Protein AF-0000000085015177 (afdb_homodimer)

Structure (mmCIF, N/CA/C/O backbone):
data_AF-0000000085015177-model_v1
#
loop_
_entity.id
_entity.type
_entity.pdbx_description
1 polymer 'Lactose phosphotransferase system repressor'
#
loop_
_atom_site.group_PDB
_atom_site.id
_atom_site.type_symbol
_atom_site.label_atom_id
_atom_site.label_alt_id
_atom_site.label_comp_id
_atom_site.label_asym_id
_atom_site.label_entity_id
_atom_site.label_seq_id
_atom_site.pdbx_PDB_ins_code
_atom_site.Cartn_x
_atom_site.Cartn_y
_atom_site.Cartn_z
_atom_site.occupancy
_atom_site.B_iso_or_equiv
_atom_site.auth_seq_id
_atom_site.auth_comp_id
_atom_site.auth_asym_id
_atom_site.auth_atom_id
_atom_site.pdbx_PDB_model_num
ATOM 1 N N . MET A 1 1 ? 39.656 -29.484 -19.938 1 71.56 1 MET A N 1
ATOM 2 C CA . MET A 1 1 ? 38.188 -29.594 -20 1 71.56 1 MET A CA 1
ATOM 3 C C . MET A 1 1 ? 37.719 -29.609 -21.438 1 71.56 1 MET A C 1
ATOM 5 O O . MET A 1 1 ? 38.25 -28.922 -22.297 1 71.56 1 MET A O 1
ATOM 9 N N . GLY A 1 2 ? 36.938 -30.625 -21.766 1 82.25 2 GLY A N 1
ATOM 10 C CA . GLY A 1 2 ? 36.406 -30.688 -23.125 1 82.25 2 GLY A CA 1
ATOM 11 C C . GLY A 1 2 ? 35.469 -29.547 -23.469 1 82.25 2 GLY A C 1
ATOM 12 O O . GLY A 1 2 ? 34.969 -28.875 -22.578 1 82.25 2 GLY A O 1
ATOM 13 N N . LYS A 1 3 ? 35.438 -29.281 -24.828 1 86.81 3 LYS A N 1
ATOM 14 C CA . LYS A 1 3 ? 34.625 -28.156 -25.312 1 86.81 3 LYS A CA 1
ATOM 15 C C . LYS A 1 3 ? 33.219 -28.234 -24.766 1 86.81 3 LYS A C 1
ATOM 17 O O . LYS A 1 3 ? 32.688 -27.234 -24.25 1 86.81 3 LYS A O 1
ATOM 22 N N . ASN A 1 4 ? 32.594 -29.344 -24.812 1 87.19 4 ASN A N 1
ATOM 23 C CA . ASN A 1 4 ? 31.219 -29.5 -24.375 1 87.19 4 ASN A CA 1
ATOM 24 C C . ASN A 1 4 ? 31.078 -29.266 -22.875 1 87.19 4 ASN A C 1
ATOM 26 O O . ASN A 1 4 ? 30.141 -28.594 -22.438 1 87.19 4 ASN A O 1
ATOM 30 N N . GLN A 1 5 ? 31.922 -29.734 -22.156 1 86.12 5 GLN A N 1
ATOM 31 C CA . GLN A 1 5 ? 31.906 -29.531 -20.719 1 86.12 5 GLN A CA 1
ATOM 32 C C . GLN A 1 5 ? 32.125 -28.062 -20.359 1 86.12 5 GLN A C 1
ATOM 34 O O . GLN A 1 5 ? 31.484 -27.531 -19.469 1 86.12 5 GLN A O 1
ATOM 39 N N . ARG A 1 6 ? 33.125 -27.469 -21.078 1 87.31 6 ARG A N 1
ATOM 40 C CA . ARG A 1 6 ? 33.438 -26.062 -20.844 1 87.31 6 ARG A CA 1
ATOM 41 C C . ARG A 1 6 ? 32.219 -25.188 -21.172 1 87.31 6 ARG A C 1
ATOM 43 O O . ARG A 1 6 ? 31.875 -24.297 -20.406 1 87.31 6 ARG A O 1
ATOM 50 N N . GLN A 1 7 ? 31.516 -25.484 -22.25 1 90.88 7 GLN A N 1
ATOM 51 C CA . GLN A 1 7 ? 30.344 -24.703 -22.656 1 90.88 7 GLN A CA 1
ATOM 52 C C . GLN A 1 7 ? 29.203 -24.891 -21.656 1 90.88 7 GLN A C 1
ATOM 54 O O . GLN A 1 7 ? 28.5 -23.922 -21.312 1 90.88 7 GLN A O 1
ATOM 59 N N . ASP A 1 8 ? 29.109 -26.031 -21.125 1 85.94 8 ASP A N 1
ATOM 60 C CA . ASP A 1 8 ? 28.125 -26.281 -20.078 1 85.94 8 ASP A CA 1
ATOM 61 C C . ASP A 1 8 ? 28.422 -25.469 -18.828 1 85.94 8 ASP A C 1
ATOM 63 O O . ASP A 1 8 ? 27.516 -24.922 -18.203 1 85.94 8 ASP A O 1
ATOM 67 N N . GLU A 1 9 ? 29.641 -25.375 -18.5 1 85.94 9 GLU A N 1
ATOM 68 C CA . GLU A 1 9 ? 30.062 -24.609 -17.328 1 85.94 9 GLU A CA 1
ATOM 69 C C . GLU A 1 9 ? 29.859 -23.125 -17.531 1 85.94 9 GLU A C 1
ATOM 71 O O . GLU A 1 9 ? 29.469 -22.406 -16.594 1 85.94 9 GLU A O 1
ATOM 76 N N . ILE A 1 10 ? 30.109 -22.672 -18.719 1 88.25 10 ILE A N 1
ATOM 77 C CA . ILE A 1 10 ? 29.891 -21.266 -19.047 1 88.25 10 ILE A CA 1
ATOM 78 C C . ILE A 1 10 ? 28.406 -20.938 -18.891 1 88.25 10 ILE A C 1
ATOM 80 O O . ILE A 1 10 ? 28.031 -19.938 -18.281 1 88.25 10 ILE A O 1
ATOM 84 N N . ILE A 1 11 ? 27.578 -21.875 -19.438 1 84.56 11 ILE A N 1
ATOM 85 C CA . ILE A 1 11 ? 26.141 -21.672 -19.344 1 84.56 11 ILE A CA 1
ATOM 86 C C . ILE A 1 11 ? 25.703 -21.656 -17.891 1 84.56 11 ILE A C 1
ATOM 88 O O . ILE A 1 11 ? 24.938 -20.781 -17.469 1 84.56 11 ILE A O 1
ATOM 92 N N . ARG A 1 12 ? 26.266 -22.453 -17.125 1 80.12 12 ARG A N 1
ATOM 93 C CA . ARG A 1 12 ? 25.938 -22.5 -15.695 1 80.12 12 ARG A CA 1
ATOM 94 C C . ARG A 1 12 ? 26.375 -21.219 -14.992 1 80.12 12 ARG A C 1
ATOM 96 O O . ARG A 1 12 ? 25.641 -20.672 -14.18 1 80.12 12 ARG A O 1
ATOM 103 N N . LEU A 1 13 ? 27.562 -20.812 -15.375 1 80.12 13 LEU A N 1
ATOM 104 C CA . LEU A 1 13 ? 28.109 -19.609 -14.766 1 80.12 13 LEU A CA 1
ATOM 105 C C . LEU A 1 13 ? 27.297 -18.375 -15.164 1 80.12 13 LEU A C 1
ATOM 107 O O . LEU A 1 13 ? 26.953 -17.547 -14.305 1 80.12 13 LEU A O 1
ATOM 111 N N . VAL A 1 14 ? 26.953 -18.281 -16.422 1 80.81 14 VAL A N 1
ATOM 112 C CA . VAL A 1 14 ? 26.188 -17.141 -16.906 1 80.81 14 VAL A CA 1
ATOM 113 C C . VAL A 1 14 ? 24.766 -17.188 -16.312 1 80.81 14 VAL A C 1
ATOM 115 O O . VAL A 1 14 ? 24.219 -16.156 -15.922 1 80.81 14 VAL A O 1
ATOM 118 N N . ASP A 1 15 ? 24.25 -18.375 -16.203 1 74.81 15 ASP A N 1
ATOM 119 C CA . ASP A 1 15 ? 22.906 -18.547 -15.664 1 74.81 15 ASP A CA 1
ATOM 120 C C . ASP A 1 15 ? 22.875 -18.234 -14.172 1 74.81 15 ASP A C 1
ATOM 122 O O . ASP A 1 15 ? 21.891 -17.672 -13.664 1 74.81 15 ASP A O 1
ATOM 126 N N . ARG A 1 16 ? 23.922 -18.422 -13.492 1 71.06 16 ARG A N 1
ATOM 127 C CA . ARG A 1 16 ? 24.031 -18.188 -12.055 1 71.06 16 ARG A CA 1
ATOM 128 C C . ARG A 1 16 ? 24.25 -16.719 -11.75 1 71.06 16 ARG A C 1
ATOM 130 O O . ARG A 1 16 ? 23.688 -16.188 -10.789 1 71.06 16 ARG A O 1
ATOM 137 N N . THR A 1 17 ? 25.031 -16.078 -12.625 1 72.06 17 THR A N 1
ATOM 138 C CA . THR A 1 17 ? 25.453 -14.719 -12.305 1 72.06 17 THR A CA 1
ATOM 139 C C . THR A 1 17 ? 24.656 -13.703 -13.117 1 72.06 17 THR A C 1
ATOM 141 O O . THR A 1 17 ? 24.672 -12.516 -12.805 1 72.06 17 THR A O 1
ATOM 144 N N . GLY A 1 18 ? 23.812 -14.172 -14.023 1 73.69 18 GLY A N 1
ATOM 145 C CA . GLY A 1 18 ? 23.062 -13.297 -14.922 1 73.69 18 GLY A CA 1
ATOM 146 C C . GLY A 1 18 ? 23.906 -12.742 -16.047 1 73.69 18 GLY A C 1
ATOM 147 O O . GLY A 1 18 ? 23.516 -12.82 -17.219 1 73.69 18 GLY A O 1
ATOM 148 N N . THR A 1 19 ? 24.969 -12.078 -15.656 1 79.44 19 THR A N 1
ATOM 149 C CA . THR A 1 19 ? 25.953 -11.562 -16.594 1 79.44 19 THR A CA 1
ATOM 150 C C . THR A 1 19 ? 27.375 -11.922 -16.141 1 79.44 19 THR A C 1
ATOM 152 O O . THR A 1 19 ? 27.656 -11.93 -14.945 1 79.44 19 THR A O 1
ATOM 155 N N . VAL A 1 20 ? 28.188 -12.367 -17.172 1 85.19 20 VAL A N 1
ATOM 156 C CA . VAL A 1 20 ? 29.578 -12.688 -16.859 1 85.19 20 VAL A CA 1
ATOM 157 C C . VAL A 1 20 ? 30.516 -12.031 -17.875 1 85.19 20 VAL A C 1
ATOM 159 O O . VAL A 1 20 ? 30.141 -11.859 -19.031 1 85.19 20 VAL A O 1
ATOM 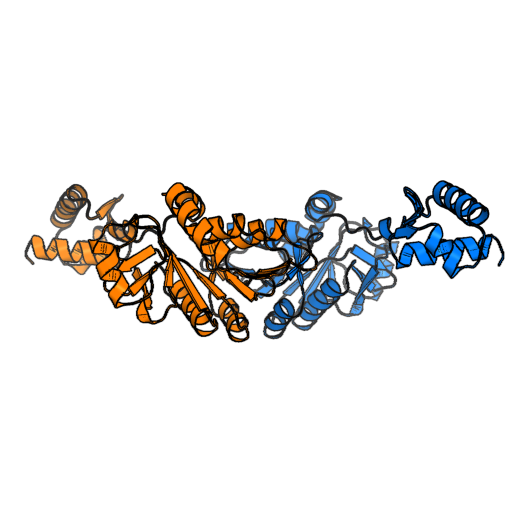162 N N . THR A 1 21 ? 31.641 -11.547 -17.391 1 87.19 21 THR A N 1
ATOM 163 C CA . THR A 1 21 ? 32.656 -11.008 -18.312 1 87.19 21 THR A CA 1
ATOM 164 C C . THR A 1 21 ? 33.562 -12.117 -18.828 1 87.19 21 THR A C 1
ATOM 166 O O . THR A 1 21 ? 33.688 -13.164 -18.188 1 87.19 21 THR A O 1
ATOM 169 N N . VAL A 1 22 ? 34.156 -11.852 -20 1 92.44 22 VAL A N 1
ATOM 170 C CA . VAL A 1 22 ? 35.125 -12.773 -20.578 1 92.44 22 VAL A CA 1
ATOM 171 C C . VAL A 1 22 ? 36.281 -12.992 -19.594 1 92.44 22 VAL A C 1
ATOM 173 O O . VAL A 1 22 ? 36.719 -14.125 -19.391 1 92.44 22 VAL A O 1
ATOM 176 N N . ALA A 1 23 ? 36.594 -11.898 -18.875 1 89.69 23 ALA A N 1
ATOM 177 C CA . ALA A 1 23 ? 37.688 -11.984 -17.922 1 89.69 23 ALA A CA 1
ATOM 178 C C . ALA A 1 23 ? 37.344 -12.938 -16.766 1 89.69 23 ALA A C 1
ATOM 180 O O . ALA A 1 23 ? 38.188 -13.742 -16.344 1 89.69 23 ALA A O 1
ATOM 181 N N . GLU A 1 24 ? 36.188 -12.945 -16.297 1 88.69 24 GLU A N 1
ATOM 182 C CA . GLU A 1 24 ? 35.688 -13.805 -15.219 1 88.69 24 GLU A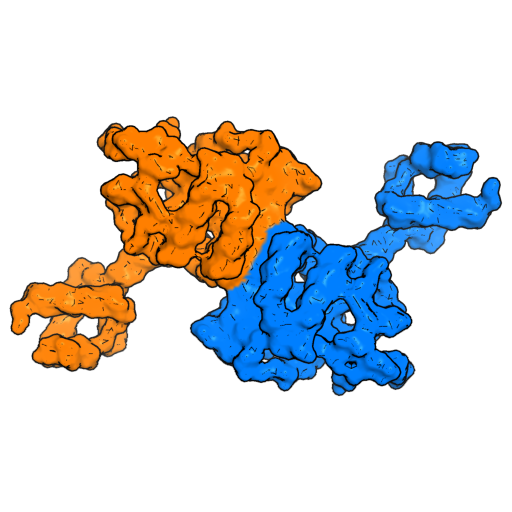 CA 1
ATOM 183 C C . GLU A 1 24 ? 35.688 -15.266 -15.641 1 88.69 24 GLU A C 1
ATOM 185 O O . GLU A 1 24 ? 36.031 -16.156 -14.852 1 88.69 24 GLU A O 1
ATOM 190 N N . ILE A 1 25 ? 35.219 -15.547 -16.797 1 92.44 25 ILE A N 1
ATOM 191 C CA . ILE A 1 25 ? 35.188 -16.906 -17.312 1 92.44 25 ILE A CA 1
ATOM 192 C C . ILE A 1 25 ? 36.594 -17.469 -17.438 1 92.44 25 ILE A C 1
ATOM 194 O O . ILE A 1 25 ? 36.875 -18.594 -17.031 1 92.44 25 ILE A O 1
ATOM 198 N N . VAL A 1 26 ? 37.562 -16.625 -17.922 1 92.38 26 VAL A N 1
ATOM 199 C CA . VAL A 1 26 ? 38.938 -17 -18.094 1 92.38 26 VAL A CA 1
ATOM 200 C C . VAL A 1 26 ? 39.562 -17.359 -16.75 1 92.38 26 VAL A C 1
ATOM 202 O O . VAL A 1 26 ? 40.25 -18.375 -16.625 1 92.38 26 VAL A O 1
ATOM 205 N N . GLU A 1 27 ? 39.25 -16.531 -15.797 1 88.88 27 GLU A N 1
ATOM 206 C CA . GLU A 1 27 ? 39.812 -16.75 -14.469 1 88.88 27 GLU A CA 1
ATOM 207 C C . GLU A 1 27 ? 39.219 -18 -13.82 1 88.88 27 GLU A C 1
ATOM 209 O O . GLU A 1 27 ? 39.938 -18.781 -13.211 1 88.88 27 GLU A O 1
ATOM 214 N N . SER A 1 28 ? 37.938 -18.25 -13.961 1 84.88 28 SER A N 1
ATOM 215 C CA . SER A 1 28 ? 37.25 -19.328 -13.281 1 84.88 28 SER A CA 1
ATOM 216 C C . SER A 1 28 ? 37.531 -20.672 -13.922 1 84.88 28 SER A C 1
ATOM 218 O O . SER A 1 28 ? 37.625 -21.688 -13.227 1 84.88 28 SER A O 1
ATOM 220 N N . MET A 1 29 ? 37.75 -20.672 -15.234 1 85.62 29 MET A N 1
ATOM 221 C CA . MET A 1 29 ? 37.844 -21.953 -15.953 1 85.62 29 MET A CA 1
ATOM 222 C C . MET A 1 29 ? 39.25 -22.188 -16.453 1 85.62 29 MET A C 1
ATOM 224 O O . MET A 1 29 ? 39.531 -23.25 -17.016 1 85.62 29 MET A O 1
ATOM 228 N N . LYS A 1 30 ? 40.062 -21.109 -16.266 1 87.56 30 LYS A N 1
ATOM 229 C CA . LYS A 1 30 ? 41.469 -21.188 -16.641 1 87.56 30 LYS A CA 1
ATOM 230 C C . LYS A 1 30 ? 41.625 -21.578 -18.109 1 87.56 30 LYS A C 1
ATOM 232 O O . LYS A 1 30 ? 42.406 -22.469 -18.438 1 87.56 30 LYS A O 1
ATOM 237 N N . VAL A 1 31 ? 40.906 -20.922 -18.953 1 88.88 31 VAL A N 1
ATOM 238 C CA . VAL A 1 31 ? 41 -21.062 -20.391 1 88.88 31 VAL A CA 1
ATOM 239 C C . VAL A 1 31 ? 41.312 -19.719 -21.031 1 88.88 31 VAL A C 1
ATOM 241 O O . VAL A 1 31 ? 41.156 -18.672 -20.406 1 88.88 31 VAL A O 1
ATOM 244 N N . SER A 1 32 ? 41.844 -19.734 -22.281 1 89.75 32 SER A N 1
ATOM 245 C CA . SER A 1 32 ? 42.281 -18.516 -22.938 1 89.75 32 SER A CA 1
ATOM 246 C C . SER A 1 32 ? 41.094 -17.641 -23.328 1 89.75 32 SER A C 1
ATOM 248 O O . SER A 1 32 ? 39.969 -18.141 -23.5 1 89.75 32 SER A O 1
ATOM 250 N N . ASP A 1 33 ? 41.344 -16.375 -23.469 1 91.06 33 ASP A N 1
ATOM 251 C CA . ASP A 1 33 ? 40.375 -15.398 -23.938 1 91.06 33 ASP A CA 1
ATOM 252 C C . ASP A 1 33 ? 39.781 -15.828 -25.281 1 91.06 33 ASP A C 1
ATOM 254 O O . ASP A 1 33 ? 38.562 -15.812 -25.469 1 91.06 33 ASP A O 1
ATOM 258 N N . MET A 1 34 ? 40.625 -16.281 -26.141 1 90.62 34 MET A N 1
ATOM 259 C CA . MET A 1 34 ? 40.219 -16.688 -27.484 1 90.62 34 MET A CA 1
ATOM 260 C C . MET A 1 34 ? 39.25 -17.859 -27.422 1 90.62 34 MET A C 1
ATOM 262 O O . MET A 1 34 ? 38.25 -17.875 -28.141 1 90.62 34 MET A O 1
ATOM 266 N N . THR A 1 35 ? 39.5 -18.797 -26.609 1 89.44 35 THR A N 1
ATOM 267 C CA . THR A 1 35 ? 38.656 -19.969 -26.438 1 89.44 35 THR A CA 1
ATOM 268 C C . THR A 1 35 ? 37.312 -19.578 -25.891 1 89.44 35 THR A C 1
ATOM 270 O O . THR A 1 35 ? 36.281 -20.031 -26.391 1 89.44 35 THR A O 1
ATOM 273 N N . VAL A 1 36 ? 37.312 -18.641 -24.844 1 92.88 36 VAL A N 1
ATOM 274 C CA . VAL A 1 36 ? 36.062 -18.188 -24.234 1 92.88 36 VAL A CA 1
ATOM 275 C C . VAL A 1 36 ? 35.219 -17.453 -25.281 1 92.88 36 VAL A C 1
ATOM 277 O O . VAL A 1 36 ? 34.031 -17.688 -25.391 1 92.88 36 VAL A O 1
ATOM 280 N N . ARG A 1 37 ? 35.844 -16.641 -26.047 1 90.44 37 ARG A N 1
ATOM 281 C CA . ARG A 1 37 ? 35.125 -15.859 -27.047 1 90.44 37 ARG A CA 1
ATOM 282 C C . ARG A 1 37 ? 34.531 -16.766 -28.125 1 90.44 37 ARG A C 1
ATOM 284 O O . ARG A 1 37 ? 33.406 -16.531 -28.562 1 90.44 37 ARG A O 1
ATOM 291 N N . ARG A 1 38 ? 35.188 -17.766 -28.531 1 90.06 38 ARG A N 1
ATOM 292 C CA . ARG A 1 38 ? 34.688 -18.719 -29.516 1 90.06 38 ARG A CA 1
ATOM 293 C C . ARG A 1 38 ? 33.5 -19.484 -28.953 1 90.06 38 ARG A C 1
ATOM 295 O O . ARG A 1 38 ? 32.5 -19.688 -29.641 1 90.06 38 ARG A O 1
ATOM 302 N N . ASP A 1 39 ? 33.656 -19.859 -27.688 1 91.75 39 ASP A N 1
ATOM 303 C CA . ASP A 1 39 ? 32.562 -20.578 -27.031 1 91.75 39 ASP A CA 1
ATOM 304 C C . ASP A 1 39 ? 31.312 -19.688 -26.938 1 91.75 39 ASP A C 1
ATOM 306 O O . ASP A 1 39 ? 30.188 -20.141 -27.203 1 91.75 39 ASP A O 1
ATOM 310 N N . LEU A 1 40 ? 31.547 -18.438 -26.578 1 92.56 40 LEU A N 1
ATOM 311 C CA . LEU A 1 40 ? 30.406 -17.516 -26.422 1 92.56 40 LEU A CA 1
ATOM 312 C C . LEU A 1 40 ? 29.703 -17.281 -27.75 1 92.56 40 LEU A C 1
ATOM 314 O O . LEU A 1 40 ? 28.484 -17.203 -27.797 1 92.56 40 LEU A O 1
ATOM 318 N N . ILE A 1 41 ? 30.453 -17.203 -28.797 1 87.19 41 ILE A N 1
ATOM 319 C CA . ILE A 1 41 ? 29.875 -17.047 -30.125 1 87.19 41 ILE A CA 1
ATOM 320 C C . ILE A 1 41 ? 29.031 -18.281 -30.484 1 87.19 41 ILE A C 1
ATOM 322 O O . ILE A 1 41 ? 27.906 -18.156 -30.953 1 87.19 41 ILE A O 1
ATOM 326 N N . GLU A 1 42 ? 29.516 -19.406 -30.188 1 89.38 42 GLU A N 1
ATOM 327 C CA . GLU A 1 42 ? 28.797 -20.656 -30.484 1 89.38 42 GLU A CA 1
ATOM 328 C C . GLU A 1 42 ? 27.562 -20.797 -29.609 1 89.38 42 GLU A C 1
ATOM 330 O O . GLU A 1 42 ? 26.484 -21.188 -30.094 1 89.38 42 GLU A O 1
ATOM 335 N N . LEU A 1 43 ? 27.703 -20.516 -28.312 1 88.88 43 LEU A N 1
ATOM 336 C CA . LEU A 1 43 ? 26.578 -20.609 -27.406 1 88.88 43 LEU A CA 1
ATOM 337 C C . LEU A 1 43 ? 25.484 -19.609 -27.766 1 88.88 43 LEU A C 1
ATOM 339 O O . LEU A 1 43 ? 24.297 -19.906 -27.656 1 88.88 43 LEU A O 1
ATOM 343 N N . GLU A 1 44 ? 25.891 -18.438 -28.219 1 86.12 44 GLU A N 1
ATOM 344 C CA . GLU A 1 44 ? 24.906 -17.453 -28.672 1 86.12 44 GLU A CA 1
ATOM 345 C C . GLU A 1 44 ? 24.203 -17.938 -29.938 1 86.12 44 GLU A C 1
ATOM 347 O O . GLU A 1 44 ? 22.984 -17.766 -30.078 1 86.12 44 GLU A O 1
ATOM 352 N N . SER A 1 45 ? 24.969 -18.516 -30.812 1 85.12 45 SER A N 1
ATOM 353 C CA . SER A 1 45 ? 24.375 -19.016 -32.062 1 85.12 45 SER A CA 1
ATOM 354 C C . SER A 1 45 ? 23.375 -20.125 -31.781 1 85.12 45 SER A C 1
ATOM 356 O O . SER A 1 45 ? 22.422 -20.312 -32.562 1 85.12 45 SER A O 1
ATOM 358 N N . LYS A 1 46 ? 23.531 -20.766 -30.578 1 81.69 46 LYS A N 1
ATOM 359 C CA . LYS A 1 46 ? 22.609 -21.812 -30.156 1 81.69 46 LYS A CA 1
ATOM 360 C C . LYS A 1 46 ? 21.484 -21.25 -29.297 1 81.69 46 LYS A C 1
ATOM 362 O O . LYS A 1 46 ? 20.641 -22 -28.797 1 81.69 46 LYS A O 1
ATOM 367 N N . GLY A 1 47 ? 21.5 -20 -29.078 1 79.12 47 GLY A N 1
ATOM 368 C CA . GLY A 1 47 ? 20.469 -19.328 -28.312 1 79.12 47 GLY A CA 1
ATOM 369 C C . GLY A 1 47 ? 20.594 -19.547 -26.812 1 79.12 47 GLY A C 1
ATOM 370 O O . GLY A 1 47 ? 19.641 -19.297 -26.062 1 79.12 47 GLY A O 1
ATOM 371 N N . LEU A 1 48 ? 21.672 -19.938 -26.312 1 78.12 48 LEU A N 1
ATOM 372 C CA . LEU A 1 48 ? 21.812 -20.375 -24.922 1 78.12 48 LEU A CA 1
ATOM 373 C C . LEU A 1 48 ? 22.25 -19.203 -24.031 1 78.12 48 LEU A C 1
ATOM 375 O O . LEU A 1 48 ? 22.031 -19.234 -22.812 1 78.12 48 LEU A O 1
ATOM 379 N N . LEU A 1 49 ? 22.953 -18.25 -24.594 1 81.44 49 LEU A N 1
ATOM 380 C CA . LEU A 1 49 ? 23.281 -17 -23.938 1 81.44 49 LEU A CA 1
ATOM 381 C C . LEU A 1 49 ? 23.359 -15.859 -24.953 1 81.44 49 LEU A C 1
ATOM 383 O O . LEU A 1 49 ? 23.312 -16.094 -26.172 1 81.44 49 LEU A O 1
ATOM 387 N N . THR A 1 50 ? 23.25 -14.602 -24.516 1 85.19 50 THR A N 1
ATOM 388 C CA . THR A 1 50 ? 23.438 -13.43 -25.359 1 85.19 50 THR A CA 1
ATOM 389 C C . THR A 1 50 ? 24.766 -12.742 -25.047 1 85.19 50 THR A C 1
ATOM 391 O O . THR A 1 50 ? 25.047 -12.43 -23.891 1 85.19 50 THR A O 1
ATOM 394 N N . ARG A 1 51 ? 25.562 -12.625 -26.156 1 84.75 51 ARG A N 1
ATOM 395 C CA . ARG A 1 51 ? 26.828 -11.93 -25.969 1 84.75 51 ARG A CA 1
ATOM 396 C C . ARG A 1 51 ? 26.609 -10.43 -25.812 1 84.75 51 ARG A C 1
ATOM 398 O O . ARG A 1 51 ? 25.734 -9.852 -26.453 1 84.75 51 ARG A O 1
ATOM 405 N N . VAL A 1 52 ? 27.297 -9.82 -24.781 1 84.06 52 VAL A N 1
ATOM 406 C CA . VAL A 1 52 ? 27.359 -8.383 -24.562 1 84.06 52 VAL A CA 1
ATOM 407 C C . VAL A 1 52 ? 28.812 -7.906 -24.641 1 84.06 52 VAL A C 1
ATOM 409 O O . VAL A 1 52 ? 29.719 -8.711 -24.812 1 84.06 52 VAL A O 1
ATOM 412 N N . HIS A 1 53 ? 29 -6.547 -24.609 1 81.62 53 HIS A N 1
ATOM 413 C CA . HIS A 1 53 ? 30.359 -6.039 -24.672 1 81.62 53 HIS A CA 1
ATOM 414 C C . HIS A 1 53 ? 31.219 -6.625 -23.562 1 81.62 53 HIS A C 1
ATOM 416 O O . HIS A 1 53 ? 30.922 -6.426 -22.375 1 81.62 53 HIS A O 1
ATOM 422 N N . GLY A 1 54 ? 32.219 -7.371 -23.953 1 82.19 54 GLY A N 1
ATOM 423 C CA . GLY A 1 54 ? 33.219 -7.902 -23.031 1 82.19 54 GLY A CA 1
ATOM 424 C C . GLY A 1 54 ? 32.719 -9.117 -22.266 1 82.19 54 GLY A C 1
ATOM 425 O O . GLY A 1 54 ? 33.344 -9.555 -21.297 1 82.19 54 GLY A O 1
ATOM 426 N N . GLY A 1 55 ? 31.438 -9.602 -22.531 1 85.62 55 GLY A N 1
ATOM 427 C CA . GLY A 1 55 ? 30.922 -10.734 -21.766 1 85.62 55 GLY A CA 1
ATOM 428 C C . GLY A 1 55 ? 29.688 -11.359 -22.391 1 85.62 55 GLY A C 1
ATOM 429 O O . GLY A 1 55 ? 29.516 -11.328 -23.609 1 85.62 55 GLY A O 1
ATOM 430 N N . ALA A 1 56 ? 28.953 -12.164 -21.578 1 86.69 56 ALA A N 1
ATOM 431 C CA . ALA A 1 56 ? 27.719 -12.797 -22 1 86.69 56 ALA A CA 1
ATOM 432 C C . ALA A 1 56 ? 26.656 -12.711 -20.906 1 86.69 56 ALA A C 1
ATOM 434 O O . ALA A 1 56 ? 26.984 -12.602 -19.719 1 86.69 56 ALA A O 1
ATOM 435 N N . LYS A 1 57 ? 25.484 -12.547 -21.297 1 79.88 57 LYS A N 1
ATOM 436 C CA . LYS A 1 57 ? 24.328 -12.578 -20.391 1 79.88 57 LYS A CA 1
ATOM 437 C C . LYS A 1 57 ? 23.484 -13.82 -20.625 1 79.88 57 LYS A C 1
ATOM 439 O O . LYS A 1 57 ? 23.391 -14.32 -21.75 1 79.88 57 LYS A O 1
ATOM 444 N N . SER A 1 58 ? 23.078 -14.406 -19.484 1 67.75 58 SER A N 1
ATOM 445 C CA . SER A 1 58 ? 22.297 -15.633 -19.562 1 67.75 58 SER A CA 1
ATOM 446 C C . SER A 1 58 ? 21.016 -15.43 -20.375 1 67.75 58 SER A C 1
ATOM 448 O O . SER A 1 58 ? 20.344 -14.406 -20.234 1 67.75 58 SER A O 1
ATOM 450 N N . ASN A 1 59 ? 20.875 -16.359 -21.344 1 62.16 59 ASN A N 1
ATOM 451 C CA . ASN A 1 59 ? 19.594 -16.391 -22.031 1 62.16 59 ASN A CA 1
ATOM 452 C C . ASN A 1 59 ? 18.516 -17.016 -21.156 1 62.16 59 ASN A C 1
ATOM 454 O O . ASN A 1 59 ? 17.328 -16.891 -21.453 1 62.16 59 ASN A O 1
ATOM 458 N N . GLN A 1 60 ? 19 -17.812 -20.375 1 53.62 60 GLN A N 1
ATOM 459 C CA . GLN A 1 60 ? 18.094 -18.453 -19.406 1 53.62 60 GLN A CA 1
ATOM 460 C C . GLN A 1 60 ? 17.578 -17.438 -18.391 1 53.62 60 GLN A C 1
ATOM 462 O O . GLN A 1 60 ? 16.469 -17.562 -17.875 1 53.62 60 GLN A O 1
ATOM 467 N N . HIS A 1 61 ? 18.641 -16.734 -17.953 1 48.03 61 HIS A N 1
ATOM 468 C CA . HIS A 1 61 ? 18.156 -15.625 -17.125 1 48.03 61 HIS A CA 1
ATOM 469 C C . HIS A 1 61 ? 17.031 -14.867 -17.828 1 48.03 61 HIS A C 1
ATOM 471 O O . HIS A 1 61 ? 16.297 -14.109 -17.188 1 48.03 61 HIS A O 1
ATOM 477 N N . LEU A 1 62 ? 17.156 -15.062 -19.031 1 46.97 62 LEU A N 1
ATOM 478 C CA . LEU A 1 62 ? 16.031 -14.68 -19.891 1 46.97 62 LEU A CA 1
ATOM 479 C C . LEU A 1 62 ? 14.844 -15.609 -19.672 1 46.97 62 LEU A C 1
ATOM 481 O O . LEU A 1 62 ? 13.695 -15.211 -19.875 1 46.97 62 LEU A O 1
ATOM 485 N N . LYS A 1 63 ? 15.188 -16.891 -19.422 1 49.81 63 LYS A N 1
ATOM 486 C CA . LYS A 1 63 ? 14.141 -17.906 -19.281 1 49.81 63 LYS A CA 1
ATOM 487 C C . LYS A 1 63 ? 13.219 -17.562 -18.109 1 49.81 63 LYS A C 1
ATOM 489 O O . LYS A 1 63 ? 12.016 -17.828 -18.172 1 49.81 63 LYS A O 1
ATOM 494 N N . TYR A 1 64 ? 14 -17.141 -17.156 1 51.72 64 TYR A N 1
ATOM 495 C CA . TYR A 1 64 ? 13.078 -16.844 -16.062 1 51.72 64 TYR A CA 1
ATOM 496 C C . TYR A 1 64 ? 12.812 -15.344 -15.977 1 51.72 64 TYR A C 1
ATOM 498 O O . TYR A 1 64 ? 12.602 -14.812 -14.883 1 51.72 64 TYR A O 1
ATOM 506 N N . ARG A 1 65 ? 13.023 -14.742 -17.109 1 58.5 65 ARG A N 1
ATOM 507 C CA . ARG A 1 65 ? 12.664 -13.336 -17.094 1 58.5 65 ARG A CA 1
ATOM 508 C C . ARG A 1 65 ? 11.195 -13.148 -16.703 1 58.5 65 ARG A C 1
ATOM 510 O O . ARG A 1 65 ? 10.305 -13.664 -17.375 1 58.5 65 ARG A O 1
ATOM 517 N N . GLU A 1 66 ? 11.164 -12.641 -15.57 1 75.75 66 GLU A N 1
ATOM 518 C CA . GLU A 1 66 ? 9.805 -12.32 -15.141 1 75.75 66 GLU A CA 1
ATOM 519 C C . GLU A 1 66 ? 9.211 -11.195 -15.984 1 75.75 66 GLU A C 1
ATOM 521 O O . GLU A 1 66 ? 9.789 -10.117 -16.078 1 75.75 66 GLU A O 1
ATOM 526 N N . ILE A 1 67 ? 8.258 -11.586 -16.75 1 77.12 67 ILE A N 1
ATOM 527 C CA . ILE A 1 67 ? 7.52 -10.602 -17.531 1 77.12 67 ILE A CA 1
ATOM 528 C C . ILE A 1 67 ? 6.809 -9.633 -16.594 1 77.12 67 ILE A C 1
ATOM 530 O O . ILE A 1 67 ? 6.148 -10.047 -15.633 1 77.12 67 ILE A O 1
ATOM 534 N N . PRO A 1 68 ? 7 -8.312 -16.891 1 83.5 68 PRO A N 1
ATOM 535 C CA . PRO A 1 68 ? 6.324 -7.324 -16.047 1 83.5 68 PRO A CA 1
ATOM 536 C C . PRO A 1 68 ? 4.809 -7.508 -16.016 1 83.5 68 PRO A C 1
ATOM 538 O O . PRO A 1 68 ? 4.215 -7.93 -17.016 1 83.5 68 PRO A O 1
ATOM 541 N N . HIS A 1 69 ? 4.223 -7.168 -14.953 1 87.69 69 HIS A N 1
ATOM 542 C CA . HIS A 1 69 ? 2.797 -7.332 -14.688 1 87.69 69 HIS A CA 1
ATOM 543 C C . HIS A 1 69 ? 1.958 -6.742 -15.82 1 87.69 69 HIS A C 1
ATOM 545 O O . HIS A 1 69 ? 1.04 -7.395 -16.328 1 87.69 69 HIS A O 1
ATOM 551 N N . GLU A 1 70 ? 2.281 -5.527 -16.25 1 82.75 70 GLU A N 1
ATOM 552 C CA . GLU A 1 70 ? 1.501 -4.816 -17.266 1 82.75 70 GLU A CA 1
ATOM 553 C C . GLU A 1 70 ? 1.527 -5.551 -18.594 1 82.75 70 GLU A C 1
ATOM 555 O O . GLU A 1 70 ? 0.52 -5.598 -19.312 1 82.75 70 GLU A O 1
ATOM 560 N N . GLU A 1 71 ? 2.6 -6.16 -18.906 1 82.94 71 GLU A N 1
ATOM 561 C CA . GLU A 1 71 ? 2.74 -6.926 -20.141 1 82.94 71 GLU A CA 1
ATOM 562 C C . GLU A 1 71 ? 2.027 -8.266 -20.047 1 82.94 71 GLU A C 1
ATOM 564 O O . GLU A 1 71 ? 1.425 -8.727 -21.016 1 82.94 71 GLU A O 1
ATOM 569 N N . LYS A 1 72 ? 2.037 -8.836 -18.938 1 88.81 72 LYS A N 1
ATOM 570 C CA . LYS A 1 72 ? 1.441 -10.148 -18.703 1 88.81 72 LYS A CA 1
ATOM 571 C C . LYS A 1 72 ? -0.083 -10.07 -18.703 1 88.81 72 LYS A C 1
ATOM 573 O O . LYS A 1 72 ? -0.762 -11.031 -19.062 1 88.81 72 LYS A O 1
ATOM 578 N N . LEU A 1 73 ? -0.629 -8.977 -18.359 1 90 73 LEU A N 1
ATOM 579 C CA . LEU A 1 73 ? -2.061 -8.805 -18.125 1 90 73 LEU A CA 1
ATOM 580 C C . LEU A 1 73 ? -2.857 -9.188 -19.375 1 90 73 LEU A C 1
ATOM 582 O O . LEU A 1 73 ? -3.877 -9.875 -19.281 1 90 73 LEU A O 1
ATOM 586 N N . TYR A 1 74 ? -2.33 -8.938 -20.5 1 87.75 74 TYR A N 1
ATOM 587 C CA . TYR A 1 74 ? -3.121 -9.117 -21.703 1 87.75 74 TYR A CA 1
ATOM 588 C C . TYR A 1 74 ? -2.727 -10.406 -22.422 1 87.75 74 TYR A C 1
ATOM 590 O O . TYR A 1 74 ? -3.383 -10.812 -23.391 1 87.75 74 TYR A O 1
ATOM 598 N N . GLN A 1 75 ? -1.704 -11.055 -21.953 1 88.44 75 GLN A N 1
ATOM 599 C CA . GLN A 1 75 ? -1.358 -12.367 -22.484 1 88.44 75 GLN A CA 1
ATOM 600 C C . GLN A 1 75 ? -2.412 -13.406 -22.109 1 88.44 75 GLN A C 1
ATOM 602 O O . GLN A 1 75 ? -2.744 -13.562 -20.938 1 88.44 75 GLN A O 1
ATOM 607 N N . ASN A 1 76 ? -3.047 -14.102 -23.109 1 92.69 76 ASN A N 1
ATOM 608 C CA . ASN A 1 76 ? -4.062 -15.125 -22.906 1 92.69 76 ASN A CA 1
ATOM 609 C C . ASN A 1 76 ? -5.258 -14.586 -22.125 1 92.69 76 ASN A C 1
ATOM 611 O O . ASN A 1 76 ? -5.777 -15.258 -21.234 1 92.69 76 ASN A O 1
ATOM 615 N N . ILE A 1 77 ? -5.652 -13.375 -22.469 1 94.81 77 ILE A N 1
ATOM 616 C CA . ILE A 1 77 ? -6.664 -12.641 -21.719 1 94.81 77 ILE A CA 1
ATOM 617 C C . ILE A 1 77 ? -7.984 -13.406 -21.734 1 94.81 77 ILE A C 1
ATOM 619 O O . ILE A 1 77 ? -8.711 -13.43 -20.734 1 94.81 77 ILE A O 1
ATOM 623 N N . GLU A 1 78 ? -8.32 -14.055 -22.844 1 95.25 78 GLU A N 1
ATOM 624 C CA . GLU A 1 78 ? -9.578 -14.797 -22.922 1 95.25 78 GLU A CA 1
ATOM 625 C C . GLU A 1 78 ? -9.57 -16 -21.984 1 95.25 78 GLU A C 1
ATOM 627 O O . GLU A 1 78 ? -10.578 -16.297 -21.344 1 95.25 78 GLU A O 1
ATOM 632 N N . ALA A 1 79 ? -8.477 -16.672 -21.953 1 96.44 79 ALA A N 1
ATOM 633 C CA . ALA A 1 79 ? -8.336 -17.781 -21.016 1 96.44 79 ALA A CA 1
ATOM 634 C C . ALA A 1 79 ? -8.453 -17.281 -19.578 1 96.44 79 ALA A C 1
ATOM 636 O O . ALA A 1 79 ? -9.125 -17.922 -18.75 1 96.44 79 ALA A O 1
ATOM 637 N N . LYS A 1 80 ? -7.797 -16.156 -19.25 1 97.38 80 LYS A N 1
ATOM 638 C CA . LYS A 1 80 ? -7.883 -15.586 -17.906 1 97.38 80 LYS A CA 1
ATOM 639 C C . LYS A 1 80 ? -9.32 -15.227 -17.547 1 97.38 80 LYS A C 1
ATOM 641 O O . LYS A 1 80 ? -9.758 -15.438 -16.422 1 97.38 80 LYS A O 1
ATOM 646 N N . ARG A 1 81 ? -10.039 -14.719 -18.516 1 97.56 81 ARG A N 1
ATOM 647 C CA . ARG A 1 81 ? -11.438 -14.352 -18.281 1 97.56 81 ARG A CA 1
ATOM 648 C C . ARG A 1 81 ? -12.281 -15.586 -17.984 1 97.56 81 ARG A C 1
ATOM 650 O O . ARG A 1 81 ? -13.148 -15.555 -17.109 1 97.56 81 ARG A O 1
ATOM 657 N N . THR A 1 82 ? -12.039 -16.609 -18.766 1 97.5 82 THR A N 1
ATOM 658 C CA . THR A 1 82 ? -12.75 -17.859 -18.547 1 97.5 82 THR A CA 1
ATOM 659 C C . THR A 1 82 ? -12.492 -18.391 -17.125 1 97.5 82 THR A C 1
ATOM 661 O O . THR A 1 82 ? -13.43 -18.781 -16.438 1 97.5 82 THR A O 1
ATOM 664 N N . VAL A 1 83 ? -11.297 -18.359 -16.719 1 98.06 83 VAL A N 1
ATOM 665 C CA . VAL A 1 83 ? -10.891 -18.812 -15.391 1 98.06 83 VAL A CA 1
ATOM 666 C C . VAL A 1 83 ? -11.531 -17.922 -14.32 1 98.06 83 VAL A C 1
ATOM 668 O O . VAL A 1 83 ? -12.078 -18.422 -13.336 1 98.06 83 VAL A O 1
ATOM 671 N N . ALA A 1 84 ? -11.523 -16.625 -14.523 1 98.56 84 ALA A N 1
ATOM 672 C CA . ALA A 1 84 ? -12.07 -15.656 -13.578 1 98.56 84 ALA A CA 1
ATOM 673 C C . ALA A 1 84 ? -13.562 -15.859 -13.375 1 98.56 84 ALA A C 1
ATOM 675 O O . ALA A 1 84 ? -14.07 -15.773 -12.258 1 98.56 84 ALA A O 1
ATOM 676 N N . LYS A 1 85 ? -14.234 -16.125 -14.469 1 97.94 85 LYS A N 1
ATOM 677 C CA . LYS A 1 85 ? -15.68 -16.344 -14.406 1 97.94 85 LYS A CA 1
ATOM 678 C C . LYS A 1 85 ? -16.031 -17.547 -13.555 1 97.94 85 LYS A C 1
ATOM 680 O O . LYS A 1 85 ? -17.031 -17.547 -12.828 1 97.94 85 LYS A O 1
ATOM 685 N N . LYS A 1 86 ? -15.258 -18.547 -13.641 1 98.06 86 LYS A N 1
ATOM 686 C CA . LYS A 1 86 ? -15.469 -19.734 -12.812 1 98.06 86 LYS A CA 1
ATOM 687 C C . LYS A 1 86 ? -15.102 -19.453 -11.359 1 98.06 86 LYS A C 1
ATOM 689 O O . LYS A 1 86 ? -15.82 -19.859 -10.445 1 98.06 86 LYS A O 1
ATOM 694 N N . ALA A 1 87 ? -14.039 -18.781 -11.141 1 98.69 87 ALA A N 1
ATOM 695 C CA . ALA A 1 87 ? -13.539 -18.484 -9.805 1 98.69 87 ALA A CA 1
ATOM 696 C C . ALA A 1 87 ? -14.523 -17.609 -9.039 1 98.69 87 ALA A C 1
ATOM 698 O O . ALA A 1 87 ? -14.766 -17.828 -7.848 1 98.69 87 ALA A O 1
ATOM 699 N N . VAL A 1 88 ? -15.062 -16.594 -9.703 1 98.62 88 VAL A N 1
ATOM 700 C CA . VAL A 1 88 ? -15.898 -15.602 -9.039 1 98.62 88 VAL A CA 1
ATOM 701 C C . VAL A 1 88 ? -17.156 -16.281 -8.484 1 98.62 88 VAL A C 1
ATOM 703 O O . VAL A 1 88 ? -17.719 -15.828 -7.484 1 98.62 88 VAL A O 1
ATOM 706 N N . GLU A 1 89 ? -17.547 -17.406 -9.078 1 98.25 89 GLU A N 1
ATOM 707 C CA . GLU A 1 89 ? -18.734 -18.141 -8.633 1 98.25 89 GLU A CA 1
ATOM 708 C C . GLU A 1 89 ? -18.5 -18.781 -7.27 1 98.25 89 GLU A C 1
ATOM 710 O O . GLU A 1 89 ? -19.469 -19.141 -6.578 1 98.25 89 GLU A O 1
ATOM 715 N N . LEU A 1 90 ? -17.312 -18.906 -6.914 1 98.5 90 LEU A N 1
ATOM 716 C CA . LEU A 1 90 ? -16.984 -19.547 -5.648 1 98.5 90 LEU A CA 1
ATOM 717 C C . LEU A 1 90 ? -16.984 -18.547 -4.504 1 98.5 90 LEU A C 1
ATOM 719 O O . LEU A 1 90 ? -16.953 -18.922 -3.334 1 98.5 90 LEU A O 1
ATOM 723 N N . ILE A 1 91 ? -17 -17.234 -4.762 1 98.75 91 ILE A N 1
ATOM 724 C CA . ILE A 1 91 ? -16.969 -16.172 -3.756 1 98.75 91 ILE A CA 1
ATOM 725 C C . ILE A 1 91 ? -18.375 -15.906 -3.236 1 98.75 91 ILE A C 1
ATOM 727 O O . ILE A 1 91 ? -19.312 -15.719 -4.02 1 98.75 91 ILE A O 1
ATOM 731 N N . GLU A 1 92 ? -18.484 -15.859 -1.98 1 98.12 92 GLU A N 1
ATOM 732 C CA . GLU A 1 92 ? -19.766 -15.625 -1.328 1 98.12 92 GLU A CA 1
ATOM 733 C C . GLU A 1 92 ? -19.734 -14.352 -0.485 1 98.12 92 GLU A C 1
ATOM 735 O O . GLU A 1 92 ? -18.688 -13.992 0.068 1 98.12 92 GLU A O 1
ATOM 740 N N . ASP A 1 93 ? -20.906 -13.766 -0.349 1 97.62 93 ASP A N 1
ATOM 741 C CA . ASP A 1 93 ? -21.016 -12.625 0.562 1 97.62 93 ASP A CA 1
ATOM 742 C C . ASP A 1 93 ? -20.656 -13.039 1.989 1 97.62 93 ASP A C 1
ATOM 744 O O . ASP A 1 93 ? -21.078 -14.086 2.467 1 97.62 93 ASP A O 1
ATOM 748 N N . GLY A 1 94 ? -19.859 -12.234 2.607 1 97.88 94 GLY A N 1
ATOM 749 C CA . GLY A 1 94 ? -19.406 -12.523 3.959 1 97.88 94 GLY A CA 1
ATOM 750 C C . GLY A 1 94 ? -18.016 -13.133 4.008 1 97.88 94 GLY A C 1
ATOM 751 O O . GLY A 1 94 ? -17.406 -13.234 5.078 1 97.88 94 GLY A O 1
ATOM 752 N N . ASP A 1 95 ? -17.516 -13.445 2.83 1 98.5 95 ASP A N 1
ATOM 753 C CA . ASP A 1 95 ? -16.188 -14.031 2.766 1 98.5 95 ASP A CA 1
ATOM 754 C C . ASP A 1 95 ? -15.117 -13.008 3.137 1 98.5 95 ASP A C 1
ATOM 756 O O . ASP A 1 95 ? -15.289 -11.805 2.912 1 98.5 95 ASP A O 1
ATOM 760 N N . THR A 1 96 ? -14.133 -13.461 3.754 1 98.69 96 THR A N 1
ATOM 761 C CA . THR A 1 96 ? -12.836 -12.797 3.822 1 98.69 96 THR A CA 1
ATOM 762 C C . THR A 1 96 ? -11.836 -13.461 2.885 1 98.69 96 THR A C 1
ATOM 764 O O . THR A 1 96 ? -11.406 -14.586 3.133 1 98.69 96 THR A O 1
ATOM 767 N N . ILE A 1 97 ? -11.461 -12.734 1.805 1 98.81 97 ILE A N 1
ATOM 768 C CA . ILE A 1 97 ? -10.68 -13.438 0.796 1 98.81 97 ILE A CA 1
ATOM 769 C C . ILE A 1 97 ? -9.32 -12.75 0.63 1 98.81 97 ILE A C 1
ATOM 771 O O . ILE A 1 97 ? -9.211 -11.531 0.779 1 98.81 97 ILE A O 1
ATOM 775 N N . PHE A 1 98 ? -8.344 -13.586 0.363 1 98.94 98 PHE A N 1
ATOM 776 C CA . PHE A 1 98 ? -7.031 -13.109 -0.054 1 98.94 98 PHE A CA 1
ATOM 777 C C . PHE A 1 98 ? -6.852 -13.266 -1.559 1 98.94 98 PHE A C 1
ATOM 779 O O . PHE A 1 98 ? -7.074 -14.352 -2.107 1 98.94 98 PHE A O 1
ATOM 786 N N . LEU A 1 99 ? -6.504 -12.18 -2.223 1 98.94 99 LEU A N 1
ATOM 787 C CA . LEU A 1 99 ? -6.133 -12.211 -3.633 1 98.94 99 LEU A CA 1
ATOM 788 C C . LEU A 1 99 ? -4.625 -12.047 -3.799 1 98.94 99 LEU A C 1
ATOM 790 O O . LEU A 1 99 ? -4.074 -10.984 -3.525 1 98.94 99 LEU A O 1
ATOM 794 N N . GLY A 1 100 ? -4.023 -13.094 -4.242 1 98.75 100 GLY A N 1
ATOM 795 C CA . GLY A 1 100 ? -2.59 -13.047 -4.473 1 98.75 100 GLY A CA 1
ATOM 796 C C . GLY A 1 100 ? -2.209 -12.219 -5.688 1 98.75 100 GLY A C 1
ATOM 797 O O . GLY A 1 100 ? -3.082 -11.727 -6.406 1 98.75 100 GLY A O 1
ATOM 798 N N . PRO A 1 101 ? -0.92 -12.102 -5.836 1 98.06 101 PRO A N 1
ATOM 799 C CA . PRO A 1 101 ? -0.464 -11.336 -6.996 1 98.06 101 PRO A CA 1
ATOM 800 C C . PRO A 1 101 ? -0.634 -12.094 -8.312 1 98.06 101 PRO A C 1
ATOM 802 O O . PRO A 1 101 ? -0.721 -13.32 -8.312 1 98.06 101 PRO A O 1
ATOM 805 N N . GLY A 1 102 ? -0.723 -11.258 -9.422 1 97.19 102 GLY A N 1
ATOM 806 C CA . GLY A 1 102 ? -0.77 -11.852 -10.742 1 97.19 102 GLY A CA 1
ATOM 807 C C . GLY A 1 102 ? -1.891 -11.305 -11.609 1 97.19 102 GLY A C 1
ATOM 808 O O . GLY A 1 102 ? -2.947 -10.93 -11.094 1 97.19 102 GLY A O 1
ATOM 809 N N . THR A 1 103 ? -1.652 -11.43 -12.852 1 97.5 103 THR A N 1
ATOM 810 C CA . THR A 1 103 ? -2.594 -10.844 -13.797 1 97.5 103 THR A CA 1
ATOM 811 C C . THR A 1 103 ? -3.867 -11.68 -13.883 1 97.5 103 THR A C 1
ATOM 813 O O . THR A 1 103 ? -4.953 -11.148 -14.117 1 97.5 103 THR A O 1
ATOM 816 N N . SER A 1 104 ? -3.785 -13.008 -13.742 1 98.12 104 SER A N 1
ATOM 817 C CA . SER A 1 104 ? -4.98 -13.844 -13.719 1 98.12 104 SER A CA 1
ATOM 818 C C . SER A 1 104 ? -5.887 -13.477 -12.547 1 98.12 104 SER A C 1
ATOM 820 O O . SER A 1 104 ? -7.109 -13.43 -12.688 1 98.12 104 SER A O 1
ATOM 822 N N . VAL A 1 105 ? -5.281 -13.195 -11.453 1 98.75 105 VAL A N 1
ATOM 823 C CA . VAL A 1 105 ? -6.031 -12.805 -10.258 1 98.75 105 VAL A CA 1
ATOM 824 C C . VAL A 1 105 ? -6.613 -11.406 -10.453 1 98.75 105 VAL A C 1
ATOM 826 O O . VAL A 1 105 ? -7.715 -11.117 -9.977 1 98.75 105 VAL A O 1
ATOM 829 N N . GLU A 1 106 ? -5.836 -10.547 -11.125 1 98.56 106 GLU A N 1
ATOM 830 C CA . GLU A 1 106 ? -6.344 -9.211 -11.398 1 98.56 106 GLU A CA 1
ATOM 831 C C . GLU A 1 106 ? -7.637 -9.266 -12.211 1 98.56 106 GLU A C 1
ATOM 833 O O . GLU A 1 106 ? -8.578 -8.516 -11.945 1 98.56 106 GLU A O 1
ATOM 838 N N . VAL A 1 107 ? -7.695 -10.141 -13.188 1 98.38 107 VAL A N 1
ATOM 839 C CA . VAL A 1 107 ? -8.898 -10.305 -13.992 1 98.38 107 VAL A CA 1
ATOM 840 C C . VAL A 1 107 ? -10.047 -10.781 -13.109 1 98.38 107 VAL A C 1
ATOM 842 O O . VAL A 1 107 ? -11.188 -10.344 -13.273 1 98.38 107 VAL A O 1
ATOM 845 N N . LEU A 1 108 ? -9.75 -11.664 -12.188 1 98.81 108 LEU A N 1
ATOM 846 C CA . LEU A 1 108 ? -10.766 -12.078 -11.227 1 98.81 108 LEU A CA 1
ATOM 847 C C . LEU A 1 108 ? -11.281 -10.891 -10.43 1 98.81 108 LEU A C 1
ATOM 849 O O . LEU A 1 108 ? -12.492 -10.734 -10.234 1 98.81 108 LEU A O 1
ATOM 853 N N . ALA A 1 109 ? -10.359 -10.086 -9.906 1 98.69 109 ALA A N 1
ATOM 854 C CA . ALA A 1 109 ? -10.734 -8.922 -9.109 1 98.69 109 ALA A CA 1
ATOM 855 C C . ALA A 1 109 ? -11.75 -8.062 -9.859 1 98.69 109 ALA A C 1
ATOM 857 O O . ALA A 1 109 ? -12.703 -7.551 -9.258 1 98.69 109 ALA A O 1
ATOM 858 N N . GLU A 1 110 ? -11.586 -7.945 -11.109 1 97.19 110 GLU A N 1
ATOM 859 C CA . GLU A 1 110 ? -12.484 -7.148 -11.945 1 97.19 110 GLU A CA 1
ATOM 860 C C . GLU A 1 110 ? -13.875 -7.777 -12.023 1 97.19 110 GLU A C 1
ATOM 862 O O . GLU A 1 110 ? -14.875 -7.066 -12.125 1 97.19 110 GLU A O 1
ATOM 867 N N . GLU A 1 111 ? -13.945 -9.031 -11.969 1 97.75 111 GLU A N 1
ATOM 868 C CA . GLU A 1 111 ? -15.188 -9.773 -12.156 1 97.75 111 GLU A CA 1
ATOM 869 C C . GLU A 1 111 ? -16.016 -9.797 -10.867 1 97.75 111 GLU A C 1
ATOM 871 O O . GLU A 1 111 ? -17.203 -10.141 -10.891 1 97.75 111 GLU A O 1
ATOM 876 N N . ILE A 1 112 ? -15.406 -9.477 -9.758 1 98.5 112 ILE A N 1
ATOM 877 C CA . ILE A 1 112 ? -16.094 -9.555 -8.469 1 98.5 112 ILE A CA 1
ATOM 878 C C . ILE A 1 112 ? -17.203 -8.508 -8.414 1 98.5 112 ILE A C 1
ATOM 880 O O . ILE A 1 112 ? -16.953 -7.32 -8.641 1 98.5 112 ILE A O 1
ATOM 884 N N . THR A 1 113 ? -18.406 -8.953 -8.102 1 96.31 113 THR A N 1
ATOM 885 C CA . THR A 1 113 ? -19.547 -8.039 -8.023 1 96.31 113 THR A CA 1
ATOM 886 C C . THR A 1 113 ? -20.219 -8.125 -6.656 1 96.31 113 THR A C 1
ATOM 888 O O . THR A 1 113 ? -21.188 -7.418 -6.391 1 96.31 113 THR A O 1
ATOM 891 N N . ASN A 1 114 ? -19.703 -8.984 -5.855 1 96.5 114 ASN A N 1
ATOM 892 C CA . ASN A 1 114 ? -20.203 -9.094 -4.492 1 96.5 114 ASN A CA 1
ATOM 893 C C . ASN A 1 114 ? -20.188 -7.75 -3.773 1 96.5 114 ASN A C 1
ATOM 895 O O . ASN A 1 114 ? -19.312 -6.93 -4.004 1 96.5 114 ASN A O 1
ATOM 899 N N . GLN A 1 115 ? -21.125 -7.641 -2.795 1 93.5 115 GLN A N 1
ATOM 900 C CA . GLN A 1 115 ? -21.266 -6.352 -2.133 1 93.5 115 GLN A CA 1
ATOM 901 C C . GLN A 1 115 ? -20.781 -6.422 -0.684 1 93.5 115 GLN A C 1
ATOM 903 O O . GLN A 1 115 ? -20.547 -5.391 -0.053 1 93.5 115 GLN A O 1
ATOM 908 N N . HIS A 1 116 ? -20.734 -7.598 -0.136 1 97.06 116 HIS A N 1
ATOM 909 C CA . HIS A 1 116 ? -20.312 -7.797 1.248 1 97.06 116 HIS A CA 1
ATOM 910 C C . HIS A 1 116 ? -19.094 -8.695 1.33 1 97.06 116 HIS A C 1
ATOM 912 O O . HIS A 1 116 ? -19.219 -9.906 1.539 1 97.06 116 HIS A O 1
ATOM 918 N N . LEU A 1 117 ? -17.953 -8.07 1.196 1 98.31 117 LEU A N 1
ATOM 919 C CA . LEU A 1 117 ? -16.703 -8.812 1.155 1 98.31 117 LEU A CA 1
ATOM 920 C C . LEU A 1 117 ? -15.602 -8.055 1.894 1 98.31 117 LEU A C 1
ATOM 922 O O . LEU A 1 117 ? -15.633 -6.828 1.974 1 98.31 117 LEU A O 1
ATOM 926 N N . ARG A 1 118 ? -14.797 -8.758 2.475 1 98.25 118 ARG A N 1
ATOM 927 C CA . ARG A 1 118 ? -13.5 -8.266 2.92 1 98.25 118 ARG A CA 1
ATOM 928 C C . ARG A 1 118 ? -12.375 -8.828 2.061 1 98.25 118 ARG A C 1
ATOM 930 O O . ARG A 1 118 ? -12.18 -10.047 2.008 1 98.25 118 ARG A O 1
ATOM 937 N N . VAL A 1 119 ? -11.656 -7.957 1.419 1 98.81 119 VAL A N 1
ATOM 938 C CA . VAL A 1 119 ? -10.641 -8.422 0.479 1 98.81 119 VAL A CA 1
ATOM 939 C C . VAL A 1 119 ? -9.273 -7.875 0.888 1 98.81 119 VAL A C 1
ATOM 941 O O . VAL A 1 119 ? -9.109 -6.672 1.099 1 98.81 119 VAL A O 1
ATOM 944 N N . ILE A 1 120 ? -8.32 -8.781 0.997 1 98.75 120 ILE A N 1
ATOM 945 C CA . ILE A 1 120 ? -6.934 -8.43 1.289 1 98.75 120 ILE A CA 1
ATOM 946 C C . ILE A 1 120 ? -6.039 -8.836 0.12 1 98.75 120 ILE A C 1
ATOM 948 O O . ILE A 1 120 ? -6.211 -9.906 -0.455 1 98.75 120 ILE A O 1
ATOM 952 N N . THR A 1 121 ? -5.133 -7.984 -0.228 1 98.88 121 THR A N 1
ATOM 953 C CA . THR A 1 121 ? -4.18 -8.312 -1.28 1 98.88 121 THR A CA 1
ATOM 954 C C . THR A 1 121 ? -2.818 -7.68 -0.989 1 98.88 121 THR A C 1
ATOM 956 O O . THR A 1 121 ? -2.73 -6.688 -0.26 1 98.88 121 THR A O 1
ATOM 959 N N . ASN A 1 122 ? -1.813 -8.312 -1.535 1 98.75 122 ASN A N 1
ATOM 960 C CA . ASN A 1 122 ? -0.481 -7.719 -1.469 1 98.75 122 ASN A CA 1
ATOM 961 C C . ASN A 1 122 ? -0.01 -7.242 -2.84 1 98.75 122 ASN A C 1
ATOM 963 O O . ASN A 1 122 ? 1.192 -7.129 -3.082 1 98.75 122 ASN A O 1
ATOM 967 N N . CYS A 1 123 ? -0.938 -7.035 -3.73 1 98.75 123 CYS A N 1
ATOM 968 C CA . CYS A 1 123 ? -0.648 -6.617 -5.098 1 98.75 123 CYS A CA 1
ATOM 969 C C . CYS A 1 123 ? -1.261 -5.254 -5.395 1 98.75 123 CYS A C 1
ATOM 971 O O . CYS A 1 123 ? 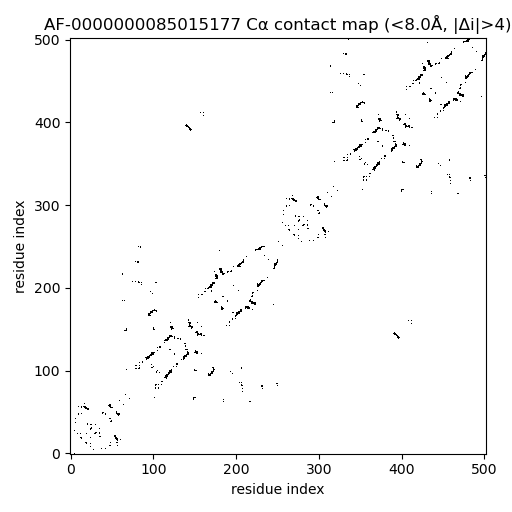-2.48 -5.09 -5.34 1 98.75 123 CYS A O 1
ATOM 973 N N . LEU A 1 124 ? -0.416 -4.332 -5.816 1 98.44 124 LEU A N 1
ATOM 974 C CA . LEU A 1 124 ? -0.833 -2.939 -5.934 1 98.44 124 LEU A CA 1
ATOM 975 C C . LEU A 1 124 ? -1.858 -2.773 -7.051 1 98.44 124 LEU A C 1
ATOM 977 O O . LEU A 1 124 ? -2.893 -2.131 -6.859 1 98.44 124 LEU A O 1
ATOM 981 N N . PRO A 1 125 ? -1.698 -3.348 -8.203 1 97.62 125 PRO A N 1
ATOM 982 C CA . PRO A 1 125 ? -2.713 -3.209 -9.25 1 97.62 125 PRO A CA 1
ATOM 983 C C . PRO A 1 125 ? -4.066 -3.787 -8.844 1 97.62 125 PRO A C 1
ATOM 985 O O . PRO A 1 125 ? -5.105 -3.182 -9.109 1 97.62 125 PRO A O 1
ATOM 988 N N . ILE A 1 126 ? -4.027 -4.891 -8.211 1 98.69 126 ILE A N 1
ATOM 989 C CA . ILE A 1 126 ? -5.266 -5.52 -7.762 1 98.69 126 ILE A CA 1
ATOM 990 C C . ILE A 1 126 ? -5.938 -4.641 -6.711 1 98.69 126 ILE A C 1
ATOM 992 O O . ILE A 1 126 ? -7.152 -4.438 -6.746 1 98.69 126 ILE A O 1
ATOM 996 N N . PHE A 1 127 ? -5.148 -4.102 -5.816 1 98.75 127 PHE A N 1
ATOM 997 C CA . PHE A 1 127 ? -5.66 -3.191 -4.801 1 98.75 127 PHE A CA 1
ATOM 998 C C . PHE A 1 127 ? -6.363 -2.002 -5.445 1 98.75 127 PHE A C 1
ATOM 1000 O O . PHE A 1 127 ? -7.477 -1.641 -5.051 1 98.75 127 PHE A O 1
ATOM 1007 N N . ARG A 1 128 ? -5.746 -1.442 -6.445 1 96.81 128 ARG A N 1
ATOM 1008 C CA . ARG A 1 128 ? -6.293 -0.277 -7.129 1 96.81 128 ARG A CA 1
ATOM 1009 C C . ARG A 1 128 ? -7.625 -0.609 -7.793 1 96.81 128 ARG A C 1
ATOM 1011 O O . ARG A 1 128 ? -8.57 0.181 -7.73 1 96.81 128 ARG A O 1
ATOM 1018 N N . ASP A 1 129 ? -7.703 -1.723 -8.406 1 95.69 129 ASP A N 1
ATOM 1019 C CA . ASP A 1 129 ? -8.938 -2.148 -9.055 1 95.69 129 ASP A CA 1
ATOM 1020 C C . ASP A 1 129 ? -10.055 -2.352 -8.031 1 95.69 129 ASP A C 1
ATOM 1022 O O . ASP A 1 129 ? -11.203 -1.987 -8.281 1 95.69 129 ASP A O 1
ATOM 1026 N N . LEU A 1 130 ? -9.688 -2.867 -6.926 1 98.06 130 LEU A N 1
ATOM 1027 C CA . LEU A 1 130 ? -10.664 -3.184 -5.891 1 98.06 130 LEU A CA 1
ATOM 1028 C C . LEU A 1 130 ? -11.18 -1.911 -5.223 1 98.06 130 LEU A C 1
ATOM 1030 O O . LEU A 1 130 ? -12.32 -1.863 -4.766 1 98.06 130 LEU A O 1
ATOM 1034 N N . LEU A 1 131 ? -10.305 -0.918 -5.156 1 95.44 131 LEU A N 1
ATOM 1035 C CA . LEU A 1 131 ? -10.672 0.334 -4.508 1 95.44 131 LEU A CA 1
ATOM 1036 C C . LEU A 1 131 ? -11.906 0.943 -5.16 1 95.44 131 LEU A C 1
ATOM 1038 O O . LEU A 1 131 ? -12.727 1.575 -4.488 1 95.44 131 LEU A O 1
ATOM 1042 N N . LYS A 1 132 ? -12.047 0.698 -6.434 1 93.31 132 LYS A N 1
ATOM 1043 C CA . LYS A 1 132 ? -13.18 1.228 -7.191 1 93.31 132 LYS A CA 1
ATOM 1044 C C . LYS A 1 132 ? -14.5 0.641 -6.691 1 93.31 132 LYS A C 1
ATOM 1046 O O . LYS A 1 132 ? -15.57 1.189 -6.957 1 93.31 132 LYS A O 1
ATOM 1051 N N . LYS A 1 133 ? -14.383 -0.412 -5.977 1 94.5 133 LYS A N 1
ATOM 1052 C CA . LYS A 1 133 ? -15.562 -1.142 -5.523 1 94.5 133 LYS A CA 1
ATOM 1053 C C . LYS A 1 133 ? -15.797 -0.932 -4.027 1 94.5 133 LYS A C 1
ATOM 1055 O O . LYS A 1 133 ? -16.75 -1.464 -3.463 1 94.5 133 LYS A O 1
ATOM 1060 N N . LYS A 1 134 ? -14.945 -0.222 -3.406 1 95.12 134 LYS A N 1
ATOM 1061 C CA . LYS A 1 134 ? -14.961 -0.045 -1.957 1 95.12 134 LYS A CA 1
ATOM 1062 C C . LYS A 1 134 ? -16.281 0.575 -1.494 1 95.12 134 LYS A C 1
ATOM 1064 O O . LYS A 1 134 ? -16.797 1.496 -2.131 1 95.12 134 LYS A O 1
ATOM 1069 N N . SER A 1 135 ? -16.797 0.035 -0.424 1 92.38 135 SER A N 1
ATOM 1070 C CA . SER A 1 135 ? -17.984 0.536 0.268 1 92.38 135 SER A CA 1
ATOM 1071 C C . SER A 1 135 ? -17.953 0.174 1.749 1 92.38 135 SER A C 1
ATOM 1073 O O . SER A 1 135 ? -16.938 -0.324 2.25 1 92.38 135 SER A O 1
ATOM 1075 N N . ASP A 1 136 ? -19 0.477 2.432 1 88.94 136 ASP A N 1
ATOM 1076 C CA . ASP A 1 136 ? -19.062 0.167 3.857 1 88.94 136 ASP A CA 1
ATOM 1077 C C . ASP A 1 136 ? -19.062 -1.342 4.09 1 88.94 136 ASP A C 1
ATOM 1079 O O . ASP A 1 136 ? -18.641 -1.812 5.148 1 88.94 136 ASP A O 1
ATOM 1083 N N . THR A 1 137 ? -19.562 -2.059 3.059 1 94.88 137 THR A N 1
ATOM 1084 C CA . THR A 1 137 ? -19.688 -3.498 3.246 1 94.88 137 THR A CA 1
ATOM 1085 C C . THR A 1 137 ? -18.703 -4.254 2.371 1 94.88 137 THR A C 1
ATOM 1087 O O . THR A 1 137 ? -18.578 -5.477 2.475 1 94.88 137 THR A O 1
ATOM 1090 N N . PHE A 1 138 ? -18.016 -3.521 1.497 1 97.19 138 PHE A N 1
ATOM 1091 C CA . PHE A 1 138 ? -16.922 -4.059 0.698 1 97.19 138 PHE A CA 1
ATOM 1092 C C . PHE A 1 138 ? -15.594 -3.439 1.115 1 97.19 138 PHE A C 1
ATOM 1094 O O . PHE A 1 138 ? -15.195 -2.396 0.59 1 97.19 138 PHE A O 1
ATOM 1101 N N . LYS A 1 139 ? -14.906 -4.148 1.97 1 97.44 139 LYS A N 1
ATOM 1102 C CA . LYS A 1 139 ? -13.672 -3.619 2.553 1 97.44 139 LYS A CA 1
ATOM 1103 C C . LYS A 1 139 ? -12.445 -4.113 1.79 1 97.44 139 LYS A C 1
ATOM 1105 O O . LYS A 1 139 ? -12.391 -5.277 1.385 1 97.44 139 LYS A O 1
ATOM 1110 N N . VAL A 1 140 ? -11.547 -3.205 1.583 1 98.31 140 VAL A N 1
ATOM 1111 C CA . VAL A 1 140 ? -10.344 -3.52 0.824 1 98.31 140 VAL A CA 1
ATOM 1112 C C . VAL A 1 140 ? -9.109 -3.15 1.643 1 98.31 140 VAL A C 1
ATOM 1114 O O . VAL A 1 140 ? -9.008 -2.033 2.156 1 98.31 140 VAL A O 1
ATOM 1117 N N . PHE A 1 141 ? -8.172 -4.109 1.732 1 98.38 141 PHE A N 1
ATOM 1118 C CA . PHE A 1 141 ? -6.934 -3.898 2.479 1 98.38 141 PHE A CA 1
ATOM 1119 C C . PHE A 1 141 ? -5.719 -4.242 1.624 1 98.38 141 PHE A C 1
ATOM 1121 O O . PHE A 1 141 ? -5.738 -5.219 0.876 1 98.38 141 PHE A O 1
ATOM 1128 N N . LEU A 1 142 ? -4.688 -3.432 1.811 1 98.81 142 LEU A N 1
ATOM 1129 C CA . LEU A 1 142 ? -3.406 -3.703 1.163 1 98.81 142 LEU A CA 1
ATOM 1130 C C . LEU A 1 142 ? -2.357 -4.125 2.188 1 98.81 142 LEU A C 1
ATOM 1132 O O . LEU A 1 142 ? -2.182 -3.457 3.211 1 98.81 142 LEU A O 1
ATOM 1136 N N . LEU A 1 143 ? -1.786 -5.258 1.938 1 98.5 143 LEU A N 1
ATOM 1137 C CA . LEU A 1 143 ? -0.563 -5.582 2.664 1 98.5 143 LEU A CA 1
ATOM 1138 C C . LEU A 1 143 ? 0.639 -4.871 2.049 1 98.5 143 LEU A C 1
ATOM 1140 O O . LEU A 1 143 ? 0.989 -5.121 0.894 1 98.5 143 LEU A O 1
ATOM 1144 N N . GLY A 1 144 ? 1.219 -3.99 2.824 1 98.06 144 GLY A N 1
ATOM 1145 C CA . GLY A 1 144 ? 2.354 -3.223 2.338 1 98.06 144 GLY A CA 1
ATOM 1146 C C . GLY A 1 144 ? 3.686 -3.91 2.574 1 98.06 144 GLY A C 1
ATOM 1147 O O . GLY A 1 144 ? 3.75 -5.141 2.639 1 98.06 144 GLY A O 1
ATOM 1148 N N . GLY A 1 145 ? 4.742 -3.139 2.564 1 97.69 145 GLY A N 1
ATOM 1149 C CA . GLY A 1 145 ? 6.117 -3.602 2.656 1 97.69 145 GLY A CA 1
ATOM 1150 C C . GLY A 1 145 ? 6.977 -3.156 1.486 1 97.69 145 GLY A C 1
ATOM 1151 O O . GLY A 1 145 ? 6.855 -2.023 1.015 1 97.69 145 GLY A O 1
ATOM 1152 N N . GLU A 1 146 ? 7.883 -4.055 1.17 1 97 146 GLU A N 1
ATOM 1153 C CA . GLU A 1 146 ? 8.703 -3.803 -0.01 1 97 146 GLU A CA 1
ATOM 1154 C C . GLU A 1 146 ? 8.055 -4.375 -1.267 1 97 146 GLU A C 1
ATOM 1156 O O . GLU A 1 146 ? 7.617 -5.527 -1.275 1 97 146 GLU A O 1
ATOM 1161 N N . MET A 1 147 ? 8.07 -3.535 -2.309 1 97.69 147 MET A N 1
ATOM 1162 C CA . MET A 1 147 ? 7.402 -3.975 -3.527 1 97.69 147 MET A CA 1
ATOM 1163 C C . MET A 1 147 ? 8.406 -4.496 -4.547 1 97.69 147 MET A C 1
ATOM 1165 O O . MET A 1 147 ? 9.438 -3.859 -4.793 1 97.69 147 MET A O 1
ATOM 1169 N N . ARG A 1 148 ? 8.07 -5.637 -5.055 1 95.25 148 ARG A N 1
ATOM 1170 C CA . ARG A 1 148 ? 8.789 -6.102 -6.238 1 95.25 148 ARG A CA 1
ATOM 1171 C C . ARG A 1 148 ? 8.273 -5.418 -7.5 1 95.25 148 ARG A C 1
ATOM 1173 O O . ARG A 1 148 ? 7.078 -5.496 -7.809 1 95.25 148 ARG A O 1
ATOM 1180 N N . GLU A 1 149 ? 9.164 -4.871 -8.203 1 91.5 149 GLU A N 1
ATOM 1181 C CA . GLU A 1 149 ? 8.781 -4.051 -9.344 1 91.5 149 GLU A CA 1
ATOM 1182 C C . GLU A 1 149 ? 8.156 -4.902 -10.453 1 91.5 149 GLU A C 1
ATOM 1184 O O . GLU A 1 149 ? 7.168 -4.504 -11.07 1 91.5 149 GLU A O 1
ATOM 1189 N N . ALA A 1 150 ? 8.656 -6.043 -10.68 1 89.94 150 ALA A N 1
ATOM 1190 C CA . ALA A 1 150 ? 8.234 -6.887 -11.797 1 89.94 150 ALA A CA 1
ATOM 1191 C C . ALA A 1 150 ? 6.777 -7.316 -11.633 1 89.94 150 ALA A C 1
ATOM 1193 O O . ALA A 1 150 ? 6.016 -7.332 -12.609 1 89.94 150 ALA A O 1
ATOM 1194 N N . THR A 1 151 ? 6.398 -7.609 -10.414 1 94.25 151 THR A N 1
ATOM 1195 C CA . THR A 1 151 ? 5.066 -8.164 -10.18 1 94.25 151 THR A CA 1
ATOM 1196 C C . THR A 1 151 ? 4.176 -7.141 -9.477 1 94.25 151 THR A C 1
ATOM 1198 O O . THR A 1 151 ? 2.959 -7.332 -9.391 1 94.25 151 THR A O 1
ATOM 1201 N N . GLN A 1 152 ? 4.758 -6.07 -8.953 1 97.12 152 GLN A N 1
ATOM 1202 C CA . GLN A 1 152 ? 4.082 -5.043 -8.164 1 97.12 152 GLN A CA 1
ATOM 1203 C C . GLN A 1 152 ? 3.395 -5.652 -6.945 1 97.12 152 GLN A C 1
ATOM 1205 O O . GLN A 1 152 ? 2.303 -5.227 -6.566 1 97.12 152 GLN A O 1
ATOM 1210 N N . ALA A 1 153 ? 4.039 -6.707 -6.484 1 98.19 153 ALA A N 1
ATOM 1211 C CA . ALA A 1 153 ? 3.594 -7.383 -5.27 1 98.19 153 ALA A CA 1
ATOM 1212 C C . ALA A 1 153 ? 4.488 -7.02 -4.086 1 98.19 153 ALA A C 1
ATOM 1214 O O . ALA A 1 153 ? 5.703 -6.883 -4.234 1 98.19 153 ALA A O 1
ATOM 1215 N N . PHE A 1 154 ? 3.838 -6.883 -2.988 1 98.62 154 PHE A N 1
ATOM 1216 C CA . PHE A 1 154 ? 4.582 -6.637 -1.758 1 98.62 154 PHE A CA 1
ATOM 1217 C C . PHE A 1 154 ? 5.016 -7.949 -1.118 1 98.62 154 PHE A C 1
ATOM 1219 O O . PHE A 1 154 ? 4.238 -8.906 -1.06 1 98.62 154 PHE A O 1
ATOM 1226 N N . VAL A 1 155 ? 6.281 -7.969 -0.667 1 97.5 155 VAL A N 1
ATOM 1227 C CA . VAL A 1 155 ? 6.891 -9.156 -0.081 1 97.5 155 VAL A CA 1
ATOM 1228 C C . VAL A 1 155 ? 7.785 -8.758 1.09 1 97.5 155 VAL A C 1
ATOM 1230 O O . VAL A 1 155 ? 7.934 -7.566 1.386 1 97.5 155 VAL A O 1
ATOM 1233 N N . GLY A 1 156 ? 8.273 -9.797 1.819 1 96 156 GLY A N 1
ATOM 1234 C CA . GLY A 1 156 ? 9.25 -9.547 2.869 1 96 156 GLY A CA 1
ATOM 1235 C C . GLY A 1 156 ? 8.656 -9.625 4.266 1 96 156 GLY A C 1
ATOM 1236 O O . GLY A 1 156 ? 7.477 -9.945 4.426 1 96 156 GLY A O 1
ATOM 1237 N N . GLU A 1 157 ? 9.492 -9.297 5.184 1 94.56 157 GLU A N 1
ATOM 1238 C CA . GLU A 1 157 ? 9.172 -9.523 6.59 1 94.56 157 GLU A CA 1
ATOM 1239 C C . GLU A 1 157 ? 7.973 -8.68 7.023 1 94.56 157 GLU A C 1
ATOM 1241 O O . GLU A 1 157 ? 7.109 -9.156 7.762 1 94.56 157 GLU A O 1
ATOM 1246 N N . MET A 1 158 ? 7.914 -7.492 6.578 1 95.31 158 MET A N 1
ATOM 1247 C CA . MET A 1 158 ? 6.816 -6.613 6.961 1 95.31 158 MET A CA 1
ATOM 1248 C C . MET A 1 158 ? 5.484 -7.152 6.457 1 95.31 158 MET A C 1
ATOM 1250 O O . MET A 1 158 ? 4.504 -7.203 7.203 1 95.31 158 MET A O 1
ATOM 1254 N N . THR A 1 159 ? 5.453 -7.535 5.211 1 97.62 159 THR A N 1
ATOM 1255 C CA . THR A 1 159 ? 4.258 -8.109 4.598 1 97.62 159 THR A CA 1
ATOM 1256 C C . THR A 1 159 ? 3.83 -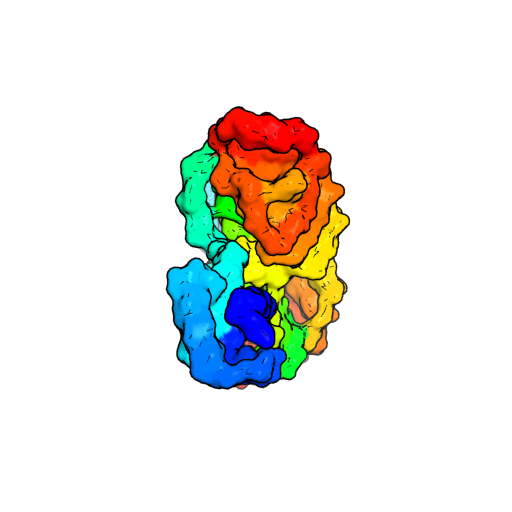9.375 5.332 1 97.62 159 THR A C 1
ATOM 1258 O O . THR A 1 159 ? 2.664 -9.523 5.703 1 97.62 159 THR A O 1
ATOM 1261 N N . ASN A 1 160 ? 4.809 -10.172 5.605 1 97.31 160 ASN A N 1
ATOM 1262 C CA . ASN A 1 160 ? 4.543 -11.477 6.191 1 97.31 160 ASN A CA 1
ATOM 1263 C C . ASN A 1 160 ? 4.113 -11.367 7.652 1 97.31 160 ASN A C 1
ATOM 1265 O O . ASN A 1 160 ? 3.307 -12.164 8.133 1 97.31 160 ASN A O 1
ATOM 1269 N N . ALA A 1 161 ? 4.609 -10.383 8.312 1 95.06 161 ALA A N 1
ATOM 1270 C CA . ALA A 1 161 ? 4.277 -10.203 9.719 1 95.06 161 ALA A CA 1
ATOM 1271 C C . ALA A 1 161 ? 2.791 -9.898 9.898 1 95.06 161 ALA A C 1
ATOM 1273 O O . ALA A 1 161 ? 2.156 -10.391 10.836 1 95.06 161 ALA A O 1
ATOM 1274 N N . ILE A 1 162 ? 2.281 -9.164 9.031 1 94.88 162 ILE A N 1
ATOM 1275 C CA . ILE A 1 162 ? 0.863 -8.836 9.109 1 94.88 162 ILE A CA 1
ATOM 1276 C C . ILE A 1 162 ? 0.025 -10.031 8.664 1 94.88 162 ILE A C 1
ATOM 1278 O O . ILE A 1 162 ? -0.984 -10.359 9.289 1 94.88 162 ILE A O 1
ATOM 1282 N N . MET A 1 163 ? 0.475 -10.625 7.629 1 96.12 163 MET A N 1
ATOM 1283 C CA . MET A 1 163 ? -0.22 -11.789 7.086 1 96.12 163 MET A CA 1
ATOM 1284 C C . MET A 1 163 ? -0.348 -12.883 8.141 1 96.12 163 MET A C 1
ATOM 1286 O O . MET A 1 163 ? -1.37 -13.57 8.211 1 96.12 163 MET A O 1
ATOM 1290 N N . ASP A 1 164 ? 0.584 -13 8.938 1 95 164 ASP A N 1
ATOM 1291 C CA . ASP A 1 164 ? 0.67 -14.062 9.938 1 95 164 ASP A CA 1
ATOM 1292 C C . ASP A 1 164 ? -0.441 -13.922 10.977 1 95 164 ASP A C 1
ATOM 1294 O O . ASP A 1 164 ? -0.749 -14.883 11.688 1 95 164 ASP A O 1
ATOM 1298 N N . LYS A 1 165 ? -1.058 -12.828 10.992 1 93.81 165 LYS A N 1
ATOM 1299 C CA . LYS A 1 165 ? -2.105 -12.586 11.977 1 93.81 165 LYS A CA 1
ATOM 1300 C C . LYS A 1 165 ? -3.49 -12.648 11.336 1 93.81 165 LYS A C 1
ATOM 1302 O O . LYS A 1 165 ? -4.5 -12.398 12 1 93.81 165 LYS A O 1
ATOM 1307 N N . MET A 1 166 ? -3.52 -13.047 10.141 1 96.88 166 MET A N 1
ATOM 1308 C CA . MET A 1 166 ? -4.777 -13.016 9.398 1 96.88 166 MET A CA 1
ATOM 1309 C C . MET A 1 166 ? -5.227 -14.43 9.039 1 96.88 166 MET A C 1
ATOM 1311 O O . MET A 1 166 ? -4.402 -15.344 8.961 1 96.88 166 MET A O 1
ATOM 1315 N N . TYR A 1 167 ? -6.555 -14.523 8.906 1 98 167 TYR A N 1
ATOM 1316 C CA . TYR A 1 167 ? -7.16 -15.758 8.422 1 98 167 TYR A CA 1
ATOM 1317 C C . TYR A 1 167 ? -8.172 -15.469 7.32 1 98 167 TYR A C 1
ATOM 1319 O O . TYR A 1 167 ? -8.945 -14.516 7.406 1 98 167 TYR A O 1
ATOM 1327 N N . PHE A 1 168 ? -8.156 -16.328 6.336 1 98.56 168 PHE A N 1
ATOM 1328 C CA . PHE A 1 168 ? -9 -16.109 5.164 1 98.56 168 PHE A CA 1
ATOM 1329 C C . PHE A 1 168 ? -9.93 -17.297 4.945 1 98.56 168 PHE A C 1
ATOM 1331 O O . PHE A 1 168 ? -9.531 -18.453 5.137 1 98.56 168 PHE A O 1
ATOM 1338 N N . THR A 1 169 ? -11.156 -17 4.496 1 98.75 169 THR A N 1
ATOM 1339 C CA . THR A 1 169 ? -12.047 -18.078 4.098 1 98.75 169 THR A CA 1
ATOM 1340 C C . THR A 1 169 ? -11.594 -18.703 2.783 1 98.75 169 THR A C 1
ATOM 1342 O O . THR A 1 169 ? -11.656 -19.922 2.611 1 98.75 169 THR A O 1
ATOM 1345 N N . LYS A 1 170 ? -11.148 -17.797 1.884 1 98.88 170 LYS A N 1
ATOM 1346 C CA . LYS A 1 170 ? -10.695 -18.281 0.583 1 98.88 170 LYS A CA 1
ATOM 1347 C C . LYS A 1 170 ? -9.477 -17.5 0.104 1 98.88 170 LYS A C 1
ATOM 1349 O O . LYS A 1 170 ? -9.352 -16.312 0.36 1 98.88 170 LYS A O 1
ATOM 1354 N N . MET A 1 171 ? -8.648 -18.266 -0.558 1 98.88 171 MET A N 1
ATOM 1355 C CA . MET A 1 171 ? -7.535 -17.656 -1.279 1 98.88 171 MET A CA 1
ATOM 1356 C C . MET A 1 171 ? -7.613 -17.984 -2.768 1 98.88 171 MET A C 1
ATOM 1358 O O . MET A 1 171 ? -7.879 -19.125 -3.15 1 98.88 171 MET A O 1
ATOM 1362 N N . PHE A 1 172 ? -7.426 -16.906 -3.562 1 98.94 172 PHE A N 1
ATOM 1363 C CA . PHE A 1 172 ? -7.223 -17.062 -5 1 98.94 172 PHE A CA 1
ATOM 1364 C C . PHE A 1 172 ? -5.836 -16.562 -5.402 1 98.94 172 PHE A C 1
ATOM 1366 O O . PHE A 1 172 ? -5.461 -15.438 -5.094 1 98.94 172 PHE A O 1
ATOM 1373 N N . PHE A 1 173 ? -5.125 -17.453 -6.035 1 98.88 173 PHE A N 1
ATOM 1374 C CA . PHE A 1 173 ? -3.754 -17.094 -6.379 1 98.88 173 PHE A CA 1
ATOM 1375 C C . PHE A 1 173 ? -3.344 -17.719 -7.703 1 98.88 173 PHE A C 1
ATOM 1377 O O . PHE A 1 173 ? -4.113 -18.484 -8.297 1 98.88 173 PHE A O 1
ATOM 1384 N N . SER A 1 174 ? -2.18 -17.266 -8.188 1 98.19 174 SER A N 1
ATOM 1385 C CA . SER A 1 174 ? -1.683 -17.75 -9.469 1 98.19 174 SER A CA 1
ATOM 1386 C C . SER A 1 174 ? -0.217 -18.172 -9.367 1 98.19 174 SER A C 1
ATOM 1388 O O . SER A 1 174 ? 0.394 -18.062 -8.305 1 98.19 174 SER A O 1
ATOM 1390 N N . GLY A 1 175 ? 0.244 -18.781 -10.422 1 96.69 175 GLY A N 1
ATOM 1391 C CA . GLY A 1 175 ? 1.631 -19.172 -10.625 1 96.69 175 GLY A CA 1
ATOM 1392 C C . GLY A 1 175 ? 2.09 -19.031 -12.062 1 96.69 175 GLY A C 1
ATOM 1393 O O . GLY A 1 175 ? 1.282 -18.75 -12.953 1 96.69 175 GLY A O 1
ATOM 1394 N N . ASN A 1 176 ? 3.363 -19.234 -12.203 1 94.88 176 ASN A N 1
ATOM 1395 C CA . ASN A 1 176 ? 3.945 -19.094 -13.539 1 94.88 176 ASN A CA 1
ATOM 1396 C C . ASN A 1 176 ? 3.932 -20.422 -14.297 1 94.88 176 ASN A C 1
ATOM 1398 O O . ASN A 1 176 ? 4.125 -20.453 -15.508 1 94.88 176 ASN A O 1
ATOM 1402 N N . GLY A 1 177 ? 3.703 -21.484 -13.555 1 95.44 177 GLY A N 1
ATOM 1403 C CA . GLY A 1 177 ? 3.65 -22.797 -14.18 1 95.44 177 GLY A CA 1
ATOM 1404 C C . GLY A 1 177 ? 3.365 -23.906 -13.195 1 95.44 177 GLY A C 1
ATOM 1405 O O . GLY A 1 177 ? 3.393 -23.703 -11.984 1 95.44 177 GLY A O 1
ATOM 1406 N N . ILE A 1 178 ? 2.994 -25.016 -13.773 1 96.25 178 ILE A N 1
ATOM 1407 C CA . ILE A 1 178 ? 2.861 -26.266 -13.023 1 96.25 178 ILE A CA 1
ATOM 1408 C C . ILE A 1 178 ? 3.803 -27.312 -13.602 1 96.25 178 ILE A C 1
ATOM 1410 O O . ILE A 1 178 ? 3.748 -27.625 -14.789 1 96.25 178 ILE A O 1
ATOM 1414 N N . LYS A 1 179 ? 4.609 -27.781 -12.734 1 93.06 179 LYS A N 1
ATOM 1415 C CA . LYS A 1 179 ? 5.531 -28.828 -13.156 1 93.06 179 LYS A CA 1
ATOM 1416 C C . LYS A 1 179 ? 5.688 -29.891 -12.078 1 93.06 179 LYS A C 1
ATOM 1418 O O . LYS A 1 179 ? 5.941 -29.578 -10.914 1 93.06 179 LYS A O 1
ATOM 1423 N N . ASN A 1 180 ? 5.52 -31.156 -12.484 1 92.5 180 ASN A N 1
ATOM 1424 C CA . ASN A 1 180 ? 5.711 -32.281 -11.586 1 92.5 180 ASN A CA 1
ATOM 1425 C C . ASN A 1 180 ? 4.918 -32.125 -10.289 1 92.5 180 ASN A C 1
ATOM 1427 O O . ASN A 1 180 ? 5.453 -32.312 -9.203 1 92.5 180 ASN A O 1
ATOM 1431 N N . GLY A 1 181 ? 3.734 -31.609 -10.43 1 95.38 181 GLY A N 1
ATOM 1432 C CA . GLY A 1 181 ? 2.83 -31.484 -9.297 1 95.38 181 GLY A CA 1
ATOM 1433 C C . GLY A 1 181 ? 3.127 -30.281 -8.43 1 95.38 181 GLY A C 1
ATOM 1434 O O . GLY A 1 181 ? 2.547 -30.125 -7.348 1 95.38 181 GLY A O 1
ATOM 1435 N N . GLN A 1 182 ? 4.039 -29.422 -8.898 1 96.94 182 GLN A N 1
ATOM 1436 C CA . GLN A 1 182 ? 4.406 -28.234 -8.141 1 96.94 182 GLN A CA 1
ATOM 1437 C C . GLN A 1 182 ? 3.912 -26.969 -8.828 1 96.94 182 GLN A C 1
ATOM 1439 O O . GLN A 1 182 ? 3.982 -26.859 -10.055 1 96.94 182 GLN A O 1
ATOM 1444 N N . ILE A 1 183 ? 3.412 -26.047 -8.039 1 98 183 ILE A N 1
ATOM 1445 C CA . ILE A 1 183 ? 3.104 -24.719 -8.539 1 98 183 ILE A CA 1
ATOM 1446 C C . ILE A 1 183 ? 4.355 -23.844 -8.484 1 98 183 ILE A C 1
ATOM 1448 O O . ILE A 1 183 ? 4.965 -23.688 -7.422 1 98 183 ILE A O 1
ATOM 1452 N N . MET A 1 184 ? 4.684 -23.188 -9.602 1 96.06 184 MET A N 1
ATOM 1453 C CA . MET A 1 184 ? 5.992 -22.562 -9.711 1 96.06 184 MET A CA 1
ATOM 1454 C C . MET A 1 184 ? 5.855 -21.047 -9.82 1 96.06 184 MET A C 1
ATOM 1456 O O . MET A 1 184 ? 4.852 -20.531 -10.32 1 96.06 184 MET A O 1
ATOM 1460 N N . THR A 1 185 ? 6.883 -20.344 -9.312 1 95.19 185 THR A N 1
ATOM 1461 C CA . THR A 1 185 ? 6.973 -18.891 -9.453 1 95.19 185 THR A CA 1
ATOM 1462 C C . THR A 1 185 ? 8.43 -18.453 -9.586 1 95.19 185 THR A C 1
ATOM 1464 O O . THR A 1 185 ? 9.336 -19.281 -9.539 1 95.19 185 THR A O 1
ATOM 1467 N N . SER A 1 186 ? 8.68 -17.172 -9.742 1 91.44 186 SER A N 1
ATOM 1468 C CA . SER A 1 186 ? 9.992 -16.703 -10.172 1 91.44 186 SER A CA 1
ATOM 1469 C C . SER A 1 186 ? 10.805 -16.188 -8.984 1 91.44 186 SER A C 1
ATOM 1471 O O . SER A 1 186 ? 11.969 -15.82 -9.133 1 91.44 186 SER A O 1
ATOM 1473 N N . SER A 1 187 ? 10.172 -16.125 -7.797 1 92.19 187 SER A N 1
ATOM 1474 C CA . SER A 1 187 ? 10.844 -15.492 -6.668 1 92.19 187 SER A CA 1
ATOM 1475 C C . SER A 1 187 ? 10.578 -16.234 -5.367 1 92.19 187 SER A C 1
ATOM 1477 O O . SER A 1 187 ? 9.43 -16.562 -5.055 1 92.19 187 SER A O 1
ATOM 1479 N N . PHE A 1 188 ? 11.688 -16.359 -4.605 1 91.69 188 PHE A N 1
ATOM 1480 C CA . PHE A 1 188 ? 11.547 -17 -3.303 1 91.69 188 PHE A CA 1
ATOM 1481 C C . PHE A 1 188 ? 10.648 -16.172 -2.389 1 91.69 188 PHE A C 1
ATOM 1483 O O . PHE A 1 188 ? 9.852 -16.719 -1.627 1 91.69 188 PHE A O 1
ATOM 1490 N N . GLU A 1 189 ? 10.82 -14.898 -2.465 1 93.88 189 GLU A N 1
ATOM 1491 C CA . GLU A 1 189 ? 10.039 -14.016 -1.612 1 93.88 189 GLU A CA 1
ATOM 1492 C C . GLU A 1 189 ? 8.547 -14.133 -1.905 1 93.88 189 GLU A C 1
ATOM 1494 O O . GLU A 1 189 ? 7.727 -14.203 -0.983 1 93.88 189 GLU A O 1
ATOM 1499 N N . GLU A 1 190 ? 8.266 -14.203 -3.146 1 95.81 190 GLU A N 1
ATOM 1500 C CA . GLU A 1 190 ? 6.867 -14.352 -3.547 1 95.81 190 GLU A CA 1
ATOM 1501 C C . GLU A 1 190 ? 6.32 -15.719 -3.158 1 95.81 190 GLU A C 1
ATOM 1503 O O . GLU A 1 190 ? 5.188 -15.828 -2.686 1 95.81 190 GLU A O 1
ATOM 1508 N N . ALA A 1 191 ? 7.129 -16.672 -3.428 1 96.81 191 ALA A N 1
ATOM 1509 C CA . ALA A 1 191 ? 6.707 -18.031 -3.057 1 96.81 191 ALA A CA 1
ATOM 1510 C C . ALA A 1 191 ? 6.398 -18.109 -1.564 1 96.81 191 ALA A C 1
ATOM 1512 O O . ALA A 1 191 ? 5.363 -18.656 -1.169 1 96.81 191 ALA A O 1
ATOM 1513 N N . TYR A 1 192 ? 7.246 -17.562 -0.8 1 96.81 192 TYR A N 1
ATOM 1514 C CA . TYR A 1 192 ? 7.09 -17.625 0.649 1 96.81 192 TYR A CA 1
ATOM 1515 C C . TYR A 1 192 ? 5.824 -16.891 1.093 1 96.81 192 TYR A C 1
ATOM 1517 O O . TYR A 1 192 ? 5.043 -17.422 1.886 1 96.81 192 TYR A O 1
ATOM 1525 N N . THR A 1 193 ? 5.621 -15.688 0.64 1 98.12 193 THR A N 1
ATOM 1526 C CA . THR A 1 193 ? 4.449 -14.898 1.011 1 98.12 193 THR A CA 1
ATOM 1527 C C . THR A 1 193 ? 3.164 -15.625 0.616 1 98.12 193 THR A C 1
ATOM 1529 O O . THR A 1 193 ? 2.217 -15.688 1.4 1 98.12 193 THR A O 1
ATOM 1532 N N . GLN A 1 194 ? 3.127 -16.172 -0.566 1 97.94 194 GLN A N 1
ATOM 1533 C CA . GLN A 1 194 ? 1.938 -16.875 -1.032 1 97.94 194 GLN A CA 1
ATOM 1534 C C . GLN A 1 194 ? 1.706 -18.156 -0.234 1 97.94 194 GLN A C 1
ATOM 1536 O O . GLN A 1 194 ? 0.565 -18.5 0.078 1 97.94 194 GLN A O 1
ATOM 1541 N N . LYS A 1 195 ? 2.756 -18.812 0.066 1 97.88 195 LYS A N 1
ATOM 1542 C CA . LYS A 1 195 ? 2.627 -20.016 0.879 1 97.88 195 LYS A CA 1
ATOM 1543 C C . LYS A 1 195 ? 2.049 -19.703 2.254 1 97.88 195 LYS A C 1
ATOM 1545 O O . LYS A 1 195 ? 1.195 -20.422 2.76 1 97.88 195 LYS A O 1
ATOM 1550 N N . LEU A 1 196 ? 2.523 -18.641 2.842 1 98.12 196 LEU A N 1
ATOM 1551 C CA . LEU A 1 196 ? 2.004 -18.219 4.133 1 98.12 196 LEU A CA 1
ATOM 1552 C C . LEU A 1 196 ? 0.504 -17.953 4.055 1 98.12 196 LEU A C 1
ATOM 1554 O O . LEU A 1 196 ? -0.251 -18.375 4.934 1 98.12 196 LEU A O 1
ATOM 1558 N N . ALA A 1 197 ? 0.052 -17.281 3.012 1 98.44 197 ALA A N 1
ATOM 1559 C CA . ALA A 1 197 ? -1.371 -17.016 2.814 1 98.44 197 ALA A CA 1
ATOM 1560 C C . ALA A 1 197 ? -2.154 -18.312 2.652 1 98.44 197 ALA A C 1
ATOM 1562 O O . ALA A 1 197 ? -3.266 -18.453 3.17 1 98.44 197 ALA A O 1
ATOM 1563 N N . LEU A 1 198 ? -1.535 -19.203 1.928 1 98.44 198 LEU A N 1
ATOM 1564 C CA . LEU A 1 198 ? -2.156 -20.516 1.709 1 98.44 198 LEU A CA 1
ATOM 1565 C C . LEU A 1 198 ? -2.418 -21.219 3.035 1 98.44 198 LEU A C 1
ATOM 1567 O O . LEU A 1 198 ? -3.51 -21.734 3.258 1 98.44 198 LEU A O 1
ATOM 1571 N N . GLU A 1 199 ? -1.481 -21.156 3.922 1 97.88 199 GLU A N 1
ATOM 1572 C CA . GLU A 1 199 ? -1.562 -21.812 5.223 1 97.88 199 GLU A CA 1
ATOM 1573 C C . GLU A 1 199 ? -2.602 -21.141 6.117 1 97.88 199 GLU A C 1
ATOM 1575 O O . GLU A 1 199 ? -3.031 -21.719 7.117 1 97.88 199 GLU A O 1
ATOM 1580 N N . ARG A 1 200 ? -3.029 -20.047 5.723 1 98.19 200 ARG A N 1
ATOM 1581 C CA . ARG A 1 200 ? -3.951 -19.281 6.543 1 98.19 200 ARG A CA 1
ATOM 1582 C C . ARG A 1 200 ? -5.328 -19.188 5.895 1 98.19 200 ARG A C 1
ATOM 1584 O O . ARG A 1 200 ? -6.141 -18.344 6.258 1 98.19 200 ARG A O 1
ATOM 1591 N N . SER A 1 201 ? -5.559 -19.984 4.934 1 98.75 201 SER A N 1
ATOM 1592 C CA . SER A 1 201 ? -6.82 -19.969 4.203 1 98.75 201 SER A CA 1
ATOM 1593 C C . SER A 1 201 ? -7.555 -21.297 4.348 1 98.75 201 SER A C 1
ATOM 1595 O O . SER A 1 201 ? -6.934 -22.359 4.316 1 98.75 201 SER A O 1
ATOM 1597 N N . THR A 1 202 ? -8.859 -21.234 4.484 1 98.69 202 THR A N 1
ATOM 1598 C CA . THR A 1 202 ? -9.664 -22.438 4.562 1 98.69 202 THR A CA 1
ATOM 1599 C C . THR A 1 202 ? -9.734 -23.141 3.207 1 98.69 202 THR A C 1
ATOM 1601 O O . THR A 1 202 ? -9.562 -24.359 3.121 1 98.69 202 THR A O 1
ATOM 1604 N N . GLU A 1 203 ? -9.984 -22.391 2.188 1 98.75 203 GLU A N 1
ATOM 1605 C CA . GLU A 1 203 ? -9.969 -22.891 0.813 1 98.75 203 GLU A CA 1
ATOM 1606 C C . GLU A 1 203 ? -8.969 -22.109 -0.044 1 98.75 203 GLU A C 1
ATOM 1608 O O . GLU A 1 203 ? -8.828 -20.891 0.105 1 98.75 203 GLU A O 1
ATOM 1613 N N . THR A 1 204 ? -8.336 -22.859 -0.917 1 98.88 204 THR A N 1
ATOM 1614 C CA . THR A 1 204 ? -7.324 -22.25 -1.768 1 98.88 204 THR A CA 1
ATOM 1615 C C . THR A 1 204 ? -7.516 -22.656 -3.223 1 98.88 204 THR A C 1
ATOM 1617 O O . THR A 1 204 ? -7.637 -23.859 -3.521 1 98.88 204 THR A O 1
ATOM 1620 N N . TYR A 1 205 ? -7.523 -21.625 -4.133 1 98.88 205 TYR A N 1
ATOM 1621 C CA . TYR A 1 205 ? -7.793 -21.875 -5.543 1 98.88 205 TYR A CA 1
ATOM 1622 C C . TYR A 1 205 ? -6.691 -21.281 -6.418 1 98.88 205 TYR A C 1
ATOM 1624 O O . TYR A 1 205 ? -6.414 -20.078 -6.359 1 98.88 205 TYR A O 1
ATOM 1632 N N . LEU A 1 206 ? -6.145 -22.141 -7.203 1 98.75 206 LEU A N 1
ATOM 1633 C CA . LEU A 1 206 ? -5.141 -21.719 -8.172 1 98.75 206 LEU A CA 1
ATOM 1634 C C . LEU A 1 206 ? -5.793 -21.328 -9.492 1 98.75 206 LEU A C 1
ATOM 1636 O O . LEU A 1 206 ? -6.508 -22.125 -10.094 1 98.75 206 LEU A O 1
ATOM 1640 N N . LEU A 1 207 ? -5.551 -20.094 -9.898 1 98.75 207 LEU A N 1
ATOM 1641 C CA . LEU A 1 207 ? -5.984 -19.609 -11.203 1 98.75 207 LEU A CA 1
ATOM 1642 C C . LEU A 1 207 ? -4.844 -19.688 -12.211 1 98.75 207 LEU A C 1
ATOM 1644 O O . LEU A 1 207 ? -3.885 -18.922 -12.133 1 98.75 207 LEU A O 1
ATOM 1648 N N . ILE A 1 208 ? -5.047 -20.562 -13.18 1 97.25 208 ILE A N 1
ATOM 1649 C CA . ILE A 1 208 ? -3.951 -20.75 -14.125 1 97.25 208 ILE A CA 1
ATOM 1650 C C . ILE A 1 208 ? -4.504 -21.141 -15.492 1 97.25 208 ILE A C 1
ATOM 1652 O O . ILE A 1 208 ? -5.391 -22 -15.578 1 97.25 208 ILE A O 1
ATOM 1656 N N . ASP A 1 209 ? -4.043 -20.422 -16.469 1 95.06 209 ASP A N 1
ATOM 1657 C CA . ASP A 1 209 ? -4.48 -20.828 -17.812 1 95.06 209 ASP A CA 1
ATOM 1658 C C . ASP A 1 209 ? -3.697 -22.062 -18.281 1 95.06 209 ASP A C 1
ATOM 1660 O O . ASP A 1 209 ? -2.562 -22.281 -17.859 1 95.06 209 ASP A O 1
ATOM 1664 N N . SER A 1 210 ? -4.25 -22.766 -19.234 1 92.94 210 SER A N 1
ATOM 1665 C CA . SER A 1 210 ? -3.76 -24.078 -19.641 1 92.94 210 SER A CA 1
ATOM 1666 C C . SER A 1 210 ? -2.365 -23.984 -20.25 1 92.94 210 SER A C 1
ATOM 1668 O O . SER A 1 210 ? -1.619 -24.969 -20.25 1 92.94 210 SER A O 1
ATOM 1670 N N . SER A 1 211 ? -1.974 -22.828 -20.75 1 91.62 211 SER A N 1
ATOM 1671 C CA . SER A 1 211 ? -0.668 -22.672 -21.391 1 91.62 211 SER A CA 1
ATOM 1672 C C . SER A 1 211 ? 0.458 -22.797 -20.359 1 91.62 211 SER A C 1
ATOM 1674 O O . SER A 1 211 ? 1.623 -22.969 -20.734 1 91.62 211 SER A O 1
ATOM 1676 N N . LYS A 1 212 ? 0.15 -22.812 -19.125 1 93.62 212 LYS A N 1
ATOM 1677 C CA . LYS A 1 212 ? 1.161 -22.797 -18.078 1 93.62 212 LYS A CA 1
ATOM 1678 C C . LYS A 1 212 ? 1.354 -24.188 -17.484 1 93.62 212 LYS A C 1
ATOM 1680 O O . LYS A 1 212 ? 2.211 -24.391 -16.625 1 93.62 212 LYS A O 1
ATOM 1685 N N . ILE A 1 213 ? 0.554 -25.109 -17.969 1 92.38 213 ILE A N 1
ATOM 1686 C CA . ILE A 1 213 ? 0.702 -26.484 -17.516 1 92.38 213 ILE A CA 1
ATOM 1687 C C . ILE A 1 213 ? 1.938 -27.109 -18.172 1 92.38 213 ILE A C 1
ATOM 1689 O O . ILE A 1 213 ? 2.125 -27.016 -19.391 1 92.38 213 ILE A O 1
ATOM 1693 N N . GLY A 1 214 ? 2.787 -27.656 -17.375 1 90.88 214 GLY A N 1
ATOM 1694 C CA . GLY A 1 214 ? 4.023 -28.25 -17.844 1 90.88 214 GLY A CA 1
ATOM 1695 C C . GLY A 1 214 ? 5.191 -27.281 -17.859 1 90.88 214 GLY A C 1
ATOM 1696 O O . GLY A 1 214 ? 6.316 -27.656 -18.188 1 90.88 214 GLY A O 1
ATOM 1697 N N . LYS A 1 215 ? 4.934 -26.125 -17.422 1 90.81 215 LYS A N 1
ATOM 1698 C CA . LYS A 1 215 ? 5.969 -25.094 -17.453 1 90.81 215 LYS A CA 1
ATOM 1699 C C . LYS A 1 215 ? 6.703 -25.016 -16.125 1 90.81 215 LYS A C 1
ATOM 1701 O O . LYS A 1 215 ? 6.086 -25.094 -15.055 1 90.81 215 LYS A O 1
ATOM 1706 N N . GLU A 1 216 ? 7.996 -24.859 -16.281 1 90.69 216 GLU A N 1
ATOM 1707 C CA . GLU A 1 216 ? 8.852 -24.719 -15.109 1 90.69 216 GLU A CA 1
ATOM 1708 C C . GLU A 1 216 ? 9.219 -23.266 -14.867 1 90.69 216 GLU A C 1
ATOM 1710 O O . GLU A 1 216 ? 9.125 -22.438 -15.773 1 90.69 216 GLU A O 1
ATOM 1715 N N . ASP A 1 217 ? 9.469 -22.953 -13.594 1 92.31 217 ASP A N 1
ATOM 1716 C CA . ASP A 1 217 ? 10.008 -21.656 -13.195 1 92.31 217 ASP A CA 1
ATOM 1717 C C . ASP A 1 217 ? 10.992 -21.812 -12.039 1 92.31 217 ASP A C 1
ATOM 1719 O O . ASP A 1 217 ? 11.391 -22.922 -11.688 1 92.31 217 ASP A O 1
ATOM 1723 N N . PHE A 1 218 ? 11.391 -20.797 -11.453 1 87.69 218 PHE A N 1
ATOM 1724 C CA . PHE A 1 218 ? 12.562 -20.703 -10.602 1 87.69 218 PHE A CA 1
ATOM 1725 C C . PHE A 1 218 ? 12.359 -21.484 -9.312 1 87.69 218 PHE A C 1
ATOM 1727 O O . PHE A 1 218 ? 13.266 -22.172 -8.844 1 87.69 218 PHE A O 1
ATOM 1734 N N . THR A 1 219 ? 11.18 -21.344 -8.688 1 92 219 THR A N 1
ATOM 1735 C CA . THR A 1 219 ? 10.945 -21.969 -7.391 1 92 219 THR A CA 1
ATOM 1736 C C . THR A 1 219 ? 9.492 -22.406 -7.258 1 92 219 THR A C 1
ATOM 1738 O O . THR A 1 219 ? 8.633 -21.969 -8.031 1 92 219 THR A O 1
ATOM 1741 N N . SER A 1 220 ? 9.305 -23.281 -6.234 1 96.31 220 SER A N 1
ATOM 1742 C CA . SER A 1 220 ? 7.969 -23.812 -5.977 1 96.31 220 SER A CA 1
ATOM 1743 C C . SER A 1 220 ? 7.258 -23.016 -4.891 1 96.31 220 SER A C 1
ATOM 1745 O O . SER A 1 220 ? 7.863 -22.656 -3.881 1 96.31 220 SER A O 1
ATOM 1747 N N . ILE A 1 221 ? 5.953 -22.766 -5.16 1 97.94 221 ILE A N 1
ATOM 1748 C CA . ILE A 1 221 ? 5.105 -22.188 -4.121 1 97.94 221 ILE A CA 1
ATOM 1749 C C . ILE A 1 221 ? 4.621 -23.281 -3.18 1 97.94 221 ILE A C 1
ATOM 1751 O O . ILE A 1 221 ? 4.82 -23.203 -1.965 1 97.94 221 ILE A O 1
ATOM 1755 N N . CYS A 1 222 ? 4.043 -24.312 -3.725 1 97.88 222 CYS A N 1
ATOM 1756 C CA . CYS A 1 222 ? 3.521 -25.469 -2.988 1 97.88 222 CYS A CA 1
ATOM 1757 C C . CYS A 1 222 ? 3.127 -26.594 -3.939 1 97.88 222 CYS A C 1
ATOM 1759 O O . CYS A 1 222 ? 3.025 -26.375 -5.148 1 97.88 222 CYS A O 1
ATOM 1761 N N . PRO A 1 223 ? 2.975 -27.766 -3.328 1 97.81 223 PRO A N 1
ATOM 1762 C CA . PRO A 1 223 ? 2.441 -28.844 -4.16 1 97.81 223 PRO A CA 1
ATOM 1763 C C . PRO A 1 223 ? 0.954 -28.688 -4.461 1 97.81 223 PRO A C 1
ATOM 1765 O O . PRO A 1 223 ? 0.212 -28.141 -3.641 1 97.81 223 PRO A O 1
ATOM 1768 N N . LEU A 1 224 ? 0.568 -29.234 -5.598 1 97.88 224 LEU A N 1
ATOM 1769 C CA . LEU A 1 224 ? -0.836 -29.188 -5.992 1 97.88 224 LEU A CA 1
ATOM 1770 C C . LEU A 1 224 ? -1.711 -29.891 -4.953 1 97.88 224 LEU A C 1
ATOM 1772 O O . LEU A 1 224 ? -2.865 -29.5 -4.75 1 97.88 224 LEU A O 1
ATOM 1776 N N . SER A 1 225 ? -1.188 -30.781 -4.27 1 97.56 225 SER A N 1
ATOM 1777 C CA . SER A 1 225 ? -1.939 -31.578 -3.307 1 97.56 225 SER A CA 1
ATOM 1778 C C . SER A 1 225 ? -2.33 -30.766 -2.084 1 97.56 225 SER A C 1
ATOM 1780 O O . SER A 1 225 ? -3.168 -31.188 -1.285 1 97.56 225 SER A O 1
ATOM 1782 N N . GLU A 1 226 ? -1.813 -29.609 -1.942 1 97.88 226 GLU A N 1
ATOM 1783 C CA . GLU A 1 226 ? -2.051 -28.797 -0.754 1 97.88 226 GLU A CA 1
ATOM 1784 C C . GLU A 1 226 ? -3.139 -27.766 -1.006 1 97.88 226 GLU A C 1
ATOM 1786 O O . GLU A 1 226 ? -3.529 -27.031 -0.093 1 97.88 226 GLU A O 1
ATOM 1791 N N . ILE A 1 227 ? -3.621 -27.734 -2.232 1 98.44 227 ILE A N 1
ATOM 1792 C CA . ILE A 1 227 ? -4.621 -26.719 -2.5 1 98.44 227 ILE A CA 1
ATOM 1793 C C . ILE A 1 227 ? -5.98 -27.375 -2.744 1 98.44 227 ILE A C 1
ATOM 1795 O O . ILE A 1 227 ? -6.055 -28.562 -3.018 1 98.44 227 ILE A O 1
ATOM 1799 N N . THR A 1 228 ? -7 -26.562 -2.658 1 98.5 228 THR A N 1
ATOM 1800 C CA . THR A 1 228 ? -8.367 -27.047 -2.791 1 98.5 228 THR A CA 1
ATOM 1801 C C . THR A 1 228 ? -8.664 -27.438 -4.238 1 98.5 228 THR A C 1
ATOM 1803 O O . THR A 1 228 ? -9.258 -28.484 -4.492 1 98.5 228 THR A O 1
ATOM 1806 N N . ALA A 1 229 ? -8.273 -26.562 -5.203 1 98.25 229 ALA A N 1
ATOM 1807 C CA . ALA A 1 229 ? -8.57 -26.875 -6.598 1 98.25 229 ALA A CA 1
ATOM 1808 C C . ALA A 1 229 ? -7.758 -25.984 -7.539 1 98.25 229 ALA A C 1
ATOM 1810 O O . ALA A 1 229 ? -7.309 -24.906 -7.156 1 98.25 229 ALA A O 1
ATOM 1811 N N . VAL A 1 230 ? -7.629 -26.5 -8.703 1 98.12 230 VAL A N 1
ATOM 1812 C CA . VAL A 1 230 ? -7.113 -25.734 -9.836 1 98.12 230 VAL A CA 1
ATOM 1813 C C . VAL A 1 230 ? -8.273 -25.297 -10.727 1 98.12 230 VAL A C 1
ATOM 1815 O O . VAL A 1 230 ? -9.117 -26.109 -11.109 1 98.12 230 VAL A O 1
ATOM 1818 N N . ILE A 1 231 ? -8.289 -24 -10.961 1 98.19 231 ILE A N 1
ATOM 1819 C CA . ILE A 1 231 ? -9.242 -23.469 -11.922 1 98.19 231 ILE A CA 1
ATOM 1820 C C . ILE A 1 231 ? -8.523 -23.109 -13.219 1 98.19 231 ILE A C 1
ATOM 1822 O O . ILE A 1 231 ? -7.586 -22.297 -13.211 1 98.19 231 ILE A O 1
ATOM 1826 N N . THR A 1 232 ? -8.875 -23.688 -14.297 1 97.12 232 THR A N 1
ATOM 1827 C CA . THR A 1 232 ? -8.188 -23.5 -15.57 1 97.12 232 THR A CA 1
ATOM 1828 C C . THR A 1 232 ? -9.188 -23.469 -16.719 1 97.12 232 THR A C 1
ATOM 1830 O O . THR A 1 232 ? -10.391 -23.625 -16.516 1 97.12 232 THR A O 1
ATOM 1833 N N . ASP A 1 233 ? -8.672 -22.969 -17.828 1 94.31 233 ASP A N 1
ATOM 1834 C CA . ASP A 1 233 ? -9.477 -23.016 -19.047 1 94.31 233 ASP A CA 1
ATOM 1835 C C . ASP A 1 233 ? -9.453 -24.406 -19.672 1 94.31 233 ASP A C 1
ATOM 1837 O O . ASP A 1 233 ? -9.062 -25.375 -19.031 1 94.31 233 ASP A O 1
ATOM 1841 N N . GLN A 1 234 ? -9.953 -24.484 -20.891 1 87.25 234 GLN A N 1
ATOM 1842 C CA . GLN A 1 234 ? -9.992 -25.797 -21.547 1 87.25 234 GLN A CA 1
ATOM 1843 C C . GLN A 1 234 ? -8.586 -26.344 -21.75 1 87.25 234 GLN A C 1
ATOM 1845 O O . GLN A 1 234 ? -7.676 -25.609 -22.141 1 87.25 234 GLN A O 1
ATOM 1850 N N . MET A 1 235 ? -8.492 -27.594 -21.266 1 82.31 235 MET A N 1
ATOM 1851 C CA . MET A 1 235 ? -7.195 -28.25 -21.422 1 82.31 235 MET A CA 1
ATOM 1852 C C . MET A 1 235 ? -7.352 -29.609 -22.094 1 82.31 235 MET A C 1
ATOM 1854 O O . MET A 1 235 ? -8.469 -30.125 -22.234 1 82.31 235 MET A O 1
ATOM 1858 N N . SER A 1 236 ? -6.215 -30.062 -22.5 1 82.56 236 SER A N 1
ATOM 1859 C CA . SER A 1 236 ? -6.207 -31.391 -23.078 1 82.56 236 SER A CA 1
ATOM 1860 C C . SER A 1 236 ? -6.551 -32.469 -22.031 1 82.56 236 SER A C 1
ATOM 1862 O O . SER A 1 236 ? -6.375 -32.25 -20.828 1 82.56 236 SER A O 1
ATOM 1864 N N . GLU A 1 237 ? -7.07 -33.531 -22.531 1 83.81 237 GLU A N 1
ATOM 1865 C CA . GLU A 1 237 ? -7.402 -34.656 -21.641 1 83.81 237 GLU A CA 1
ATOM 1866 C C . GLU A 1 237 ? -6.176 -35.125 -20.859 1 83.81 237 GLU A C 1
ATOM 1868 O O . GLU A 1 237 ? -6.27 -35.438 -19.672 1 83.81 237 GLU A O 1
ATOM 1873 N N . ASN A 1 238 ? -5.062 -35.094 -21.531 1 82.56 238 ASN A N 1
ATOM 1874 C CA . ASN A 1 238 ? -3.826 -35.531 -20.906 1 82.56 238 ASN A CA 1
ATOM 1875 C C . ASN A 1 238 ? -3.43 -34.625 -19.75 1 82.56 238 ASN A C 1
ATOM 1877 O O . ASN A 1 238 ? -3.045 -35.094 -18.688 1 82.56 238 ASN A O 1
ATOM 1881 N N . ALA A 1 239 ? -3.551 -33.438 -20.016 1 85.31 239 ALA A N 1
ATOM 1882 C CA . ALA A 1 239 ? -3.227 -32.438 -18.984 1 85.31 239 ALA A CA 1
ATOM 1883 C C . ALA A 1 239 ? -4.176 -32.562 -17.797 1 85.31 239 ALA A C 1
ATOM 1885 O O . ALA A 1 239 ? -3.752 -32.438 -16.641 1 85.31 239 ALA A O 1
ATOM 1886 N N . GLN A 1 240 ? -5.336 -32.781 -18.094 1 88 240 GLN A N 1
ATOM 1887 C CA . GLN A 1 240 ? -6.34 -32.938 -17.047 1 88 240 GLN A CA 1
ATOM 1888 C C . GLN A 1 240 ? -6.043 -34.125 -16.172 1 88 240 GLN A C 1
ATOM 1890 O O . GLN A 1 240 ? -6.109 -34.062 -14.938 1 88 240 GLN A O 1
ATOM 1895 N N . GLU A 1 241 ? -5.738 -35.156 -16.781 1 85.38 241 GLU A N 1
ATOM 1896 C CA . GLU A 1 241 ? -5.445 -36.406 -16.062 1 85.38 241 GLU A CA 1
ATOM 1897 C C . GLU A 1 241 ? -4.219 -36.219 -15.172 1 85.38 241 GLU A C 1
ATOM 1899 O O . GLU A 1 241 ? -4.188 -36.75 -14.047 1 85.38 241 GLU A O 1
ATOM 1904 N N . GLU A 1 242 ? -3.332 -35.562 -15.672 1 84.38 242 GLU A N 1
ATOM 1905 C CA . GLU A 1 242 ? -2.094 -35.344 -14.93 1 84.38 242 GLU A CA 1
ATOM 1906 C C . GLU A 1 242 ? -2.346 -34.531 -13.664 1 84.38 242 GLU A C 1
ATOM 1908 O O . GLU A 1 242 ? -1.723 -34.75 -12.633 1 84.38 242 GLU A O 1
ATOM 1913 N N . LEU A 1 243 ? -3.234 -33.656 -13.758 1 90.44 243 LEU A N 1
ATOM 1914 C CA . LEU A 1 243 ? -3.482 -32.75 -12.641 1 90.44 243 LEU A CA 1
ATOM 1915 C C . LEU A 1 243 ? -4.453 -33.344 -11.641 1 90.44 243 LEU A C 1
ATOM 1917 O O . LEU A 1 243 ? -4.363 -33.094 -10.438 1 90.44 243 LEU A O 1
ATOM 1921 N N . GLU A 1 244 ? -5.328 -34.188 -12.125 1 91 244 GLU A N 1
ATOM 1922 C CA . GLU A 1 244 ? -6.418 -34.719 -11.32 1 91 244 GLU A CA 1
ATOM 1923 C C . GLU A 1 244 ? -5.887 -35.656 -10.242 1 91 244 GLU A C 1
ATOM 1925 O O . GLU A 1 244 ? -6.559 -35.906 -9.234 1 91 244 GLU A O 1
ATOM 1930 N N . VAL A 1 245 ? -4.727 -36.125 -10.414 1 90.12 245 VAL A N 1
ATOM 1931 C CA . VAL A 1 245 ? -4.141 -37.031 -9.43 1 90.12 245 VAL A CA 1
ATOM 1932 C C . VAL A 1 245 ? -3.777 -36.25 -8.164 1 90.12 245 VAL A C 1
ATOM 1934 O O . VAL A 1 245 ? -3.734 -36.812 -7.07 1 90.12 245 VAL A O 1
ATOM 1937 N N . TYR A 1 246 ? -3.66 -35 -8.344 1 91.5 246 TYR A N 1
ATOM 1938 C CA . TYR A 1 246 ? -3.152 -34.188 -7.23 1 91.5 246 TYR A CA 1
ATOM 1939 C C . TYR A 1 246 ? -4.281 -33.438 -6.547 1 91.5 246 TYR A C 1
ATOM 1941 O O . TYR A 1 246 ? -4.25 -33.219 -5.328 1 91.5 246 TYR A O 1
ATOM 1949 N N . THR A 1 247 ? -5.16 -32.906 -7.316 1 92.94 247 THR A N 1
ATOM 1950 C CA . THR A 1 247 ? -6.172 -32.031 -6.746 1 92.94 247 THR A CA 1
ATOM 1951 C C . THR A 1 247 ? -7.387 -31.938 -7.664 1 92.94 247 THR A C 1
ATOM 1953 O O . THR A 1 247 ? -7.391 -32.5 -8.758 1 92.94 247 THR A O 1
ATOM 1956 N N . LYS A 1 248 ? -8.445 -31.328 -7.156 1 94.94 248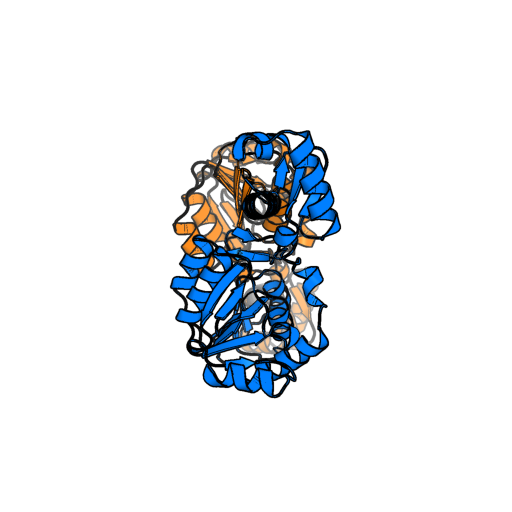 LYS A N 1
ATOM 1957 C CA . LYS A 1 248 ? -9.664 -31.078 -7.93 1 94.94 248 LYS A CA 1
ATOM 1958 C C . LYS A 1 248 ? -9.414 -30.047 -9.023 1 94.94 248 LYS A C 1
ATOM 1960 O O . LYS A 1 248 ? -8.711 -29.062 -8.805 1 94.94 248 LYS A O 1
ATOM 1965 N N . ILE A 1 249 ? -9.992 -30.312 -10.195 1 95 249 ILE A N 1
ATOM 1966 C CA . ILE A 1 249 ? -9.883 -29.391 -11.32 1 95 249 ILE A CA 1
ATOM 1967 C C . ILE A 1 249 ? -11.258 -28.812 -11.648 1 95 249 ILE A C 1
ATOM 1969 O O . ILE A 1 249 ? -12.234 -29.547 -11.781 1 95 249 ILE A O 1
ATOM 1973 N N . ILE A 1 250 ? -11.266 -27.531 -11.75 1 92.75 250 ILE A N 1
ATOM 1974 C CA . ILE A 1 250 ? -12.469 -26.828 -12.188 1 92.75 250 ILE A CA 1
ATOM 1975 C C . ILE A 1 250 ? -12.25 -26.234 -13.578 1 92.75 250 ILE A C 1
ATOM 1977 O O . ILE A 1 250 ? -11.438 -25.328 -13.75 1 92.75 250 ILE A O 1
ATOM 1981 N N . SER A 1 251 ? -12.852 -26.766 -14.555 1 86.38 251 SER A N 1
ATOM 1982 C CA . SER A 1 251 ? -12.688 -26.328 -15.938 1 86.38 251 SER A CA 1
ATOM 1983 C C . SER A 1 251 ? -14.031 -26.031 -16.578 1 86.38 251 SER A C 1
ATOM 1985 O O . SER A 1 251 ? -15.055 -26.578 -16.188 1 86.38 251 SER A O 1
ATOM 1987 N N . MET B 1 1 ? -39.094 28.672 20.281 1 71.69 1 MET B N 1
ATOM 1988 C CA . MET B 1 1 ? -37.656 28.906 20 1 71.69 1 MET B CA 1
ATOM 1989 C C . MET B 1 1 ? -37.5 30.109 19.062 1 71.69 1 MET B C 1
ATOM 1991 O O . MET B 1 1 ? -38.281 30.297 18.141 1 71.69 1 MET B O 1
ATOM 1995 N N . GLY B 1 2 ? -36.688 31.047 19.5 1 82.12 2 GLY B N 1
ATOM 1996 C CA . GLY B 1 2 ? -36.469 32.188 18.641 1 82.12 2 GLY B CA 1
ATOM 1997 C C . GLY B 1 2 ? -35.75 31.844 17.328 1 82.12 2 GLY B C 1
ATOM 1998 O O . GLY B 1 2 ? -35.125 30.781 17.234 1 82.12 2 GLY B O 1
ATOM 1999 N N . LYS B 1 3 ? -36.031 32.75 16.297 1 86.88 3 LYS B N 1
ATOM 2000 C CA . LYS B 1 3 ? -35.469 32.5 14.969 1 86.88 3 LYS B CA 1
ATOM 2001 C C . LYS B 1 3 ? -33.969 32.25 15.031 1 86.88 3 LYS B C 1
ATOM 2003 O O . LYS B 1 3 ? -33.5 31.266 14.453 1 86.88 3 LYS B O 1
ATOM 2008 N N . ASN B 1 4 ? -33.25 33.031 15.75 1 87.62 4 ASN B N 1
ATOM 2009 C CA . ASN B 1 4 ? -31.812 32.906 15.812 1 87.62 4 ASN B CA 1
ATOM 2010 C C . ASN B 1 4 ? -31.391 31.594 16.484 1 87.62 4 ASN B C 1
ATOM 2012 O O . ASN B 1 4 ? -30.469 30.922 16.016 1 87.62 4 ASN B O 1
ATOM 2016 N N . GLN B 1 5 ? -32 31.25 17.453 1 86.56 5 GLN B N 1
ATOM 2017 C CA . GLN B 1 5 ? -31.734 30 18.141 1 86.56 5 GLN B CA 1
ATOM 2018 C C . GLN B 1 5 ? -32.062 28.797 17.25 1 86.56 5 GLN B C 1
ATOM 2020 O O . GLN B 1 5 ? -31.281 27.828 17.219 1 86.56 5 GLN B O 1
ATOM 2025 N N . ARG B 1 6 ? -33.219 28.891 16.594 1 87.31 6 ARG B N 1
ATOM 2026 C CA . ARG B 1 6 ? -33.625 27.828 15.695 1 87.31 6 ARG B CA 1
ATOM 2027 C C . ARG B 1 6 ? -32.625 27.641 14.562 1 87.31 6 ARG B C 1
ATOM 2029 O O . ARG B 1 6 ? -32.25 26.516 14.242 1 87.31 6 ARG B O 1
ATOM 2036 N N . GLN B 1 7 ? -32.125 28.734 14.008 1 91.31 7 GLN B N 1
ATOM 2037 C CA . GLN B 1 7 ? -31.172 28.672 12.914 1 91.31 7 GLN B CA 1
ATOM 2038 C C . GLN B 1 7 ? -29.844 28.109 13.383 1 91.31 7 GLN B C 1
ATOM 2040 O O . GLN B 1 7 ? -29.219 27.297 12.68 1 91.31 7 GLN B O 1
ATOM 2045 N N . ASP B 1 8 ? -29.531 28.391 14.578 1 86.31 8 ASP B N 1
ATOM 2046 C CA . ASP B 1 8 ? -28.312 27.812 15.156 1 86.31 8 ASP B CA 1
ATOM 2047 C C . ASP B 1 8 ? -28.453 26.312 15.336 1 86.31 8 ASP B C 1
ATOM 2049 O O . ASP B 1 8 ? -27.516 25.562 15.07 1 86.31 8 ASP B O 1
ATOM 2053 N N . GLU B 1 9 ? -29.578 25.875 15.711 1 86.19 9 GLU B N 1
ATOM 2054 C CA . GLU B 1 9 ? -29.828 24.453 15.898 1 86.19 9 GLU B CA 1
ATOM 2055 C C . GLU B 1 9 ? -29.859 23.719 14.57 1 86.19 9 GLU B C 1
ATOM 2057 O O . GLU B 1 9 ? -29.391 22.578 14.477 1 86.19 9 GLU B O 1
ATOM 2062 N N . ILE B 1 10 ? -30.406 24.344 13.57 1 88.5 10 ILE B N 1
ATOM 2063 C CA . ILE B 1 10 ? -30.422 23.75 12.242 1 88.5 10 ILE B CA 1
ATOM 2064 C C . ILE B 1 10 ? -29 23.578 11.742 1 88.5 10 ILE B C 1
ATOM 2066 O O . ILE B 1 10 ? -28.641 22.5 11.242 1 88.5 10 ILE B O 1
ATOM 2070 N N . ILE B 1 11 ? -28.188 24.641 11.977 1 84.75 11 ILE B N 1
ATOM 2071 C CA . ILE B 1 11 ? -26.797 24.578 11.547 1 84.75 11 ILE B CA 1
ATOM 2072 C C . ILE B 1 11 ? -26.078 23.469 12.297 1 84.75 11 ILE B C 1
ATOM 2074 O O . ILE B 1 11 ? -25.344 22.672 11.688 1 84.75 11 ILE B O 1
ATOM 2078 N N . ARG B 1 12 ? -26.359 23.312 13.477 1 80.44 12 ARG B N 1
ATOM 2079 C CA . ARG B 1 12 ? -25.734 22.266 14.281 1 80.44 12 ARG B CA 1
ATOM 2080 C C . ARG B 1 12 ? -26.188 20.875 13.805 1 80.44 12 ARG B C 1
ATOM 2082 O O . ARG B 1 12 ? -25.359 19.969 13.68 1 80.44 12 ARG B O 1
ATOM 2089 N N . LEU B 1 13 ? -27.453 20.812 13.516 1 80.44 13 LEU B N 1
ATOM 2090 C CA . LEU B 1 13 ? -28.016 19.547 13.062 1 80.44 13 LEU B CA 1
ATOM 2091 C C . LEU B 1 13 ? -27.453 19.172 11.688 1 80.44 13 LEU B C 1
ATOM 2093 O O . LEU B 1 13 ? -27.047 18.031 11.477 1 80.44 13 LEU B O 1
ATOM 2097 N N . VAL B 1 14 ? -27.391 20.125 10.82 1 80.94 14 VAL B N 1
ATOM 2098 C CA . VAL B 1 14 ? -26.891 19.875 9.469 1 80.94 14 VAL B CA 1
ATOM 2099 C C . VAL B 1 14 ? -25.391 19.562 9.531 1 80.94 14 VAL B C 1
ATOM 2101 O O . VAL B 1 14 ? -24.906 18.672 8.836 1 80.94 14 VAL B O 1
ATOM 2104 N N . ASP B 1 15 ? -24.734 20.266 10.406 1 75.12 15 ASP B N 1
ATOM 2105 C CA . ASP B 1 15 ? -23.297 20.062 10.57 1 75.12 15 ASP B CA 1
ATOM 2106 C C . ASP B 1 15 ? -22.984 18.703 11.188 1 75.12 15 ASP B C 1
ATOM 2108 O O . ASP B 1 15 ? -22 18.047 10.836 1 75.12 15 ASP B O 1
ATOM 2112 N N . ARG B 1 16 ? -23.828 18.188 11.961 1 71.25 16 ARG B N 1
ATOM 2113 C CA . ARG B 1 16 ? -23.672 16.906 12.648 1 71.25 16 ARG B CA 1
ATOM 2114 C C . ARG B 1 16 ? -24 15.742 11.719 1 71.25 16 ARG B C 1
ATOM 2116 O O . ARG B 1 16 ? -23.328 14.711 11.75 1 71.25 16 ARG B O 1
ATOM 2123 N N . THR B 1 17 ? -25.031 15.961 10.898 1 72.38 17 THR B N 1
ATOM 2124 C CA . THR B 1 17 ? -25.547 14.836 10.125 1 72.38 17 THR B CA 1
ATOM 2125 C C . THR B 1 17 ? -25.078 14.914 8.68 1 72.38 17 THR B C 1
ATOM 2127 O O . THR B 1 17 ? -25.172 13.938 7.938 1 72.38 17 THR B O 1
ATOM 2130 N N . GLY B 1 18 ? -24.359 16 8.32 1 73.75 18 GLY B N 1
ATOM 2131 C CA . GLY B 1 18 ? -23.938 16.219 6.945 1 73.75 18 GLY B CA 1
ATOM 2132 C C . GLY B 1 18 ? -25.062 16.688 6.039 1 73.75 18 GLY B C 1
ATOM 2133 O O . GLY B 1 18 ? -24.922 17.688 5.328 1 73.75 18 GLY B O 1
ATOM 2134 N N . THR B 1 19 ? -26.078 15.898 5.992 1 79.38 19 THR B N 1
ATOM 2135 C CA . THR B 1 19 ? -27.297 16.234 5.266 1 79.38 19 THR B CA 1
ATOM 2136 C C . THR B 1 19 ? -28.531 15.969 6.129 1 79.38 19 THR B C 1
ATOM 2138 O O . THR B 1 19 ? -28.562 15.008 6.895 1 79.38 19 THR B O 1
ATOM 2141 N N . VAL B 1 20 ? -29.5 16.969 6.047 1 85.5 20 VAL B N 1
ATOM 2142 C CA . VAL B 1 20 ? -30.734 16.797 6.793 1 85.5 20 VAL B CA 1
ATOM 2143 C C . VAL B 1 20 ? -31.922 17.094 5.891 1 85.5 20 VAL B C 1
ATOM 2145 O O . VAL B 1 20 ? -31.828 17.938 4.988 1 85.5 20 VAL B O 1
ATOM 2148 N N . THR B 1 21 ? -33 16.344 6.047 1 87.38 21 THR B N 1
ATOM 2149 C CA . THR B 1 21 ? -34.219 16.641 5.32 1 87.38 21 THR B CA 1
ATOM 2150 C C . THR B 1 21 ? -35.062 17.641 6.09 1 87.38 21 THR B C 1
ATOM 2152 O O . THR B 1 21 ? -34.938 17.766 7.309 1 87.38 21 THR B O 1
ATOM 2155 N N . VAL B 1 22 ? -35.938 18.328 5.316 1 92.81 22 VAL B N 1
ATOM 2156 C CA . VAL B 1 22 ? -36.875 19.25 5.918 1 92.81 22 VAL B CA 1
ATOM 2157 C C . VAL B 1 22 ? -37.75 18.516 6.926 1 92.81 22 VAL B C 1
ATOM 2159 O O . VAL B 1 22 ? -38 19.016 8.023 1 92.81 22 VAL B O 1
ATOM 2162 N N . ALA B 1 23 ? -38.062 17.266 6.57 1 90.25 23 ALA B N 1
ATOM 2163 C CA . ALA B 1 23 ? -38.906 16.469 7.453 1 90.25 23 ALA B CA 1
ATOM 2164 C C . ALA B 1 23 ? -38.219 16.188 8.781 1 90.25 23 ALA B C 1
ATOM 2166 O O . ALA B 1 23 ? -38.812 16.281 9.844 1 90.25 23 ALA B O 1
ATOM 2167 N N . GLU B 1 24 ? -36.969 15.938 8.805 1 88.75 24 GLU B N 1
ATOM 2168 C CA . GLU B 1 24 ? -36.188 15.672 10 1 88.75 24 GLU B CA 1
ATOM 2169 C C . GLU B 1 24 ? -36.094 16.906 10.891 1 88.75 24 GLU B C 1
ATOM 2171 O O . GLU B 1 24 ? -36.156 16.797 12.117 1 88.75 24 GLU B O 1
ATOM 2176 N N . ILE B 1 25 ? -35.844 18.031 10.312 1 92.5 25 ILE B N 1
ATOM 2177 C CA . ILE B 1 25 ? -35.75 19.281 11.062 1 92.5 25 ILE B CA 1
ATOM 2178 C C . ILE B 1 25 ? -37.094 19.594 11.734 1 92.5 25 ILE B C 1
ATOM 2180 O O . ILE B 1 25 ? -37.125 19.938 12.914 1 92.5 25 ILE B O 1
ATOM 2184 N N . VAL B 1 26 ? -38.188 19.344 11.008 1 92.38 26 VAL B N 1
ATOM 2185 C CA . VAL B 1 26 ? -39.562 19.594 11.508 1 92.38 26 VAL B CA 1
ATOM 2186 C C . VAL B 1 26 ? -39.812 18.703 12.719 1 92.38 26 VAL B C 1
ATOM 2188 O O . VAL B 1 26 ? -40.344 19.172 13.734 1 92.38 26 VAL B O 1
ATOM 2191 N N . GLU B 1 27 ? -39.438 17.484 12.57 1 89.06 27 GLU B N 1
ATOM 2192 C CA . GLU B 1 27 ? -39.656 16.531 13.648 1 89.06 27 GLU B CA 1
ATOM 2193 C C . GLU B 1 27 ? -38.812 16.844 14.867 1 89.06 27 GLU B C 1
ATOM 2195 O O . GLU B 1 27 ? -39.281 16.797 16 1 89.06 27 GLU B O 1
ATOM 2200 N N . SER B 1 28 ? -37.562 17.203 14.68 1 85.12 28 SER B N 1
ATOM 2201 C CA . SER B 1 28 ? -36.594 17.406 15.75 1 85.12 28 SER B CA 1
ATOM 2202 C C . SER B 1 28 ? -36.875 18.719 16.5 1 85.12 28 SER B C 1
ATOM 2204 O O . SER B 1 28 ? -36.656 18.797 17.703 1 85.12 28 SER B O 1
ATOM 2206 N N . MET B 1 29 ? -37.312 19.734 15.773 1 85.75 29 MET B N 1
ATOM 2207 C CA . MET B 1 29 ? -37.406 21.062 16.359 1 85.75 29 MET B CA 1
ATOM 2208 C C . MET B 1 29 ? -38.875 21.469 16.578 1 85.75 29 MET B C 1
ATOM 2210 O O . MET B 1 29 ? -39.125 22.531 17.141 1 85.75 29 MET B O 1
ATOM 2214 N N . LYS B 1 30 ? -39.75 20.594 16.031 1 88 30 LYS B N 1
ATOM 2215 C CA . LYS B 1 30 ? -41.188 20.812 16.188 1 88 30 LYS B CA 1
ATOM 2216 C C . LYS B 1 30 ? -41.594 22.188 15.656 1 88 30 LYS B C 1
ATOM 2218 O O . LYS B 1 30 ? -42.312 22.922 16.344 1 88 30 LYS B O 1
ATOM 2223 N N . VAL B 1 31 ? -41.156 22.5 14.5 1 88.94 31 VAL B N 1
ATOM 2224 C CA . VAL B 1 31 ? -41.5 23.719 13.781 1 88.94 31 VAL B CA 1
ATOM 2225 C C . VAL B 1 31 ? -42.125 23.359 12.43 1 88.94 31 VAL B C 1
ATOM 2227 O O . VAL B 1 31 ? -41.969 22.234 11.961 1 88.94 31 VAL B O 1
ATOM 2230 N N . SER B 1 32 ? -42.875 24.312 11.844 1 89.94 32 SER B N 1
ATOM 2231 C CA . SER B 1 32 ? -43.594 24.031 10.594 1 89.94 32 SER B CA 1
ATOM 2232 C C . SER B 1 32 ? -42.625 23.891 9.43 1 89.94 32 SER B C 1
ATOM 2234 O O . SER B 1 32 ? -41.5 24.438 9.469 1 89.94 32 SER B O 1
ATOM 2236 N N . ASP B 1 33 ? -43.062 23.219 8.406 1 91.12 33 ASP B N 1
ATOM 2237 C CA . ASP B 1 33 ? -42.312 23.062 7.156 1 91.12 33 ASP B CA 1
ATOM 2238 C C . ASP B 1 33 ? -41.969 24.438 6.566 1 91.12 33 ASP B C 1
ATOM 2240 O O . ASP B 1 33 ? -40.844 24.672 6.176 1 91.12 33 ASP B O 1
ATOM 2244 N N . MET B 1 34 ? -42.938 25.312 6.609 1 90.81 34 MET B N 1
ATOM 2245 C CA . MET B 1 34 ? -42.75 26.641 6.035 1 90.81 34 MET B CA 1
ATOM 2246 C C . MET B 1 34 ? -41.656 27.406 6.773 1 90.81 34 MET B C 1
ATOM 2248 O O . MET B 1 34 ? -40.812 28.062 6.148 1 90.81 34 MET B O 1
ATOM 2252 N N . THR B 1 35 ? -41.625 27.312 8.031 1 89.88 35 THR B N 1
ATOM 2253 C CA . THR B 1 35 ? -40.625 27.984 8.852 1 89.88 35 THR B CA 1
ATOM 2254 C C . THR B 1 35 ? -39.219 27.422 8.562 1 89.88 35 THR B C 1
ATOM 2256 O O . THR B 1 35 ? -38.281 28.188 8.406 1 89.88 35 THR B O 1
ATOM 2259 N N . VAL B 1 36 ? -39.156 26.047 8.453 1 93 36 VAL B N 1
ATOM 2260 C CA . VAL B 1 36 ? -37.875 25.391 8.18 1 93 36 VAL B CA 1
ATOM 2261 C C . VAL B 1 36 ? -37.344 25.828 6.809 1 93 36 VAL B C 1
ATOM 2263 O O . VAL B 1 36 ? -36.188 26.172 6.656 1 93 36 VAL B O 1
ATOM 2266 N N . ARG B 1 37 ? -38.219 25.875 5.867 1 90.81 37 ARG B N 1
ATOM 2267 C CA . ARG B 1 37 ? -37.812 26.234 4.512 1 90.81 37 ARG B CA 1
ATOM 2268 C C . ARG B 1 37 ? -37.344 27.688 4.445 1 90.81 37 ARG B C 1
ATOM 2270 O O . ARG B 1 37 ? -36.375 27.984 3.758 1 90.81 37 ARG B O 1
ATOM 2277 N N . ARG B 1 38 ? -37.969 28.562 5.145 1 90.19 38 ARG B N 1
ATOM 2278 C CA . ARG B 1 38 ? -37.531 29.953 5.195 1 90.19 38 ARG B CA 1
ATOM 2279 C C . ARG B 1 38 ? -36.188 30.109 5.859 1 90.19 38 ARG B C 1
ATOM 2281 O O . ARG B 1 38 ? -35.344 30.859 5.387 1 90.19 38 ARG B O 1
ATOM 2288 N N . ASP B 1 39 ? -36.031 29.328 6.926 1 92.19 39 ASP B N 1
ATOM 2289 C CA . ASP B 1 39 ? -34.75 29.359 7.609 1 92.19 39 ASP B CA 1
ATOM 2290 C C . ASP B 1 39 ? -33.625 28.859 6.703 1 92.19 39 ASP B C 1
ATOM 2292 O O . ASP B 1 39 ? -32.531 29.438 6.656 1 92.19 39 ASP B O 1
ATOM 2296 N N . LEU B 1 40 ? -33.938 27.766 5.984 1 92.69 40 LEU B N 1
ATOM 2297 C CA . LEU B 1 40 ? -32.938 27.172 5.117 1 92.69 40 LEU B CA 1
ATOM 2298 C C . LEU B 1 40 ? -32.531 28.141 3.998 1 92.69 40 LEU B C 1
ATOM 2300 O O . LEU B 1 40 ? -31.375 28.234 3.633 1 92.69 40 LEU B O 1
ATOM 2304 N N . ILE B 1 41 ? -33.5 28.844 3.49 1 87.44 41 ILE B N 1
ATOM 2305 C CA . ILE B 1 41 ? -33.219 29.844 2.459 1 87.44 41 ILE B CA 1
ATOM 2306 C C . ILE B 1 41 ? -32.344 30.938 3.023 1 87.44 41 ILE B C 1
ATOM 2308 O O . ILE B 1 41 ? -31.344 31.328 2.396 1 87.44 41 ILE B O 1
ATOM 2312 N N . GLU B 1 42 ? -32.594 31.375 4.191 1 89.31 42 GLU B N 1
ATOM 2313 C CA . GLU B 1 42 ? -31.812 32.438 4.824 1 89.31 42 GLU B CA 1
ATOM 2314 C C . GLU B 1 42 ? -30.406 31.938 5.176 1 89.31 42 GLU B C 1
ATOM 2316 O O . GLU B 1 42 ? -29.422 32.656 4.957 1 89.31 42 GLU B O 1
ATOM 2321 N N . LEU B 1 43 ? -30.328 30.75 5.73 1 89.44 43 LEU B N 1
ATOM 2322 C CA . LEU B 1 43 ? -29.031 30.188 6.098 1 89.44 43 LEU B CA 1
ATOM 2323 C C . LEU B 1 43 ? -28.172 29.953 4.859 1 89.44 43 LEU B C 1
ATOM 2325 O O . LEU B 1 43 ? -26.953 30.156 4.891 1 89.44 43 LEU B O 1
ATOM 2329 N N . GLU B 1 44 ? -28.797 29.562 3.773 1 86.19 44 GLU B N 1
ATOM 2330 C CA . GLU B 1 44 ? -28.062 29.391 2.521 1 86.19 44 GLU B CA 1
ATOM 2331 C C . GLU B 1 44 ? -27.578 30.734 1.985 1 86.19 44 GLU B C 1
ATOM 2333 O O . GLU B 1 44 ? -26.453 30.844 1.513 1 86.19 44 GLU B O 1
ATOM 2338 N N . SER B 1 45 ? -28.422 31.719 2.121 1 85.25 45 SER B N 1
ATOM 2339 C CA . SER B 1 45 ? -28.047 33.031 1.645 1 85.25 45 SER B CA 1
ATOM 2340 C C . SER B 1 45 ? -26.875 33.594 2.441 1 85.25 45 SER B C 1
ATOM 2342 O O . SER B 1 45 ? -26.094 34.406 1.924 1 85.25 45 SER B O 1
ATOM 2344 N N . LYS B 1 46 ? -26.719 33.031 3.688 1 81.81 46 LYS B N 1
ATOM 2345 C CA . LYS B 1 46 ? -25.609 33.438 4.543 1 81.81 46 LYS B CA 1
ATOM 2346 C C . LYS B 1 46 ? -24.406 32.531 4.367 1 81.81 46 LYS B C 1
ATOM 2348 O O . LYS B 1 46 ? -23.391 32.656 5.059 1 81.81 46 LYS B O 1
ATOM 2353 N N . GLY B 1 47 ? -24.531 31.578 3.512 1 79.19 47 GLY B N 1
ATOM 2354 C CA . GLY B 1 47 ? -23.453 30.656 3.201 1 79.19 47 GLY B CA 1
ATOM 2355 C C . GLY B 1 47 ? -23.234 29.609 4.277 1 79.19 47 GLY B C 1
ATOM 2356 O O . GLY B 1 47 ? -22.188 28.953 4.312 1 79.19 47 GLY B O 1
ATOM 2357 N N . LEU B 1 48 ? -24.141 29.359 5.125 1 78.44 48 LEU B N 1
ATOM 2358 C CA . LEU B 1 48 ? -23.938 28.516 6.301 1 78.44 48 LEU B CA 1
ATOM 2359 C C . LEU B 1 48 ? -24.312 27.062 6.012 1 78.44 48 LEU B C 1
ATOM 2361 O O . LEU B 1 48 ? -23.844 26.156 6.688 1 78.44 48 LEU B O 1
ATOM 2365 N N . LEU B 1 49 ? -25.219 26.875 5.09 1 81.38 49 LEU B N 1
ATOM 2366 C CA . LEU B 1 49 ? -25.578 25.547 4.57 1 81.38 49 LEU B CA 1
ATOM 2367 C C . LEU B 1 49 ? -26 25.641 3.107 1 81.38 49 LEU B C 1
ATOM 2369 O O . LEU B 1 49 ? -26.156 26.734 2.568 1 81.38 49 LEU B O 1
ATOM 2373 N N . THR B 1 50 ? -25.953 24.531 2.373 1 85.25 50 THR B N 1
ATOM 2374 C CA . THR B 1 50 ? -26.453 24.438 1.006 1 85.25 50 THR B CA 1
ATOM 2375 C C . THR B 1 50 ? -27.75 23.656 0.958 1 85.25 50 THR B C 1
ATOM 2377 O O . THR B 1 50 ? -27.828 22.531 1.465 1 85.25 50 THR B O 1
ATOM 2380 N N . ARG B 1 51 ? -28.75 24.391 0.389 1 84.94 51 ARG B N 1
ATOM 2381 C CA . ARG B 1 51 ? -30.031 23.703 0.246 1 84.94 51 ARG B CA 1
ATOM 2382 C C . ARG B 1 51 ? -29.969 22.672 -0.874 1 84.94 51 ARG B C 1
ATOM 2384 O O . ARG B 1 51 ? -29.328 22.891 -1.897 1 84.94 51 ARG B O 1
ATOM 2391 N N . VAL B 1 52 ? -30.516 21.422 -0.588 1 84.31 52 VAL B N 1
ATOM 2392 C CA . VAL B 1 52 ? -30.703 20.359 -1.563 1 84.31 52 VAL B CA 1
ATOM 2393 C C . VAL B 1 52 ? -32.188 20 -1.66 1 84.31 52 VAL B C 1
ATOM 2395 O O . VAL B 1 52 ? -33 20.562 -0.937 1 84.31 52 VAL B O 1
ATOM 2398 N N . HIS B 1 53 ? -32.531 19.125 -2.643 1 81.5 53 HIS B N 1
ATOM 2399 C CA . HIS B 1 53 ? -33.938 18.734 -2.771 1 81.5 53 HIS B CA 1
ATOM 2400 C C . HIS B 1 53 ? -34.469 18.172 -1.465 1 81.5 53 HIS B C 1
ATOM 2402 O O . HIS B 1 53 ? -33.969 17.141 -0.983 1 81.5 53 HIS B O 1
ATOM 2408 N N . GLY B 1 54 ? -35.438 18.859 -0.904 1 82.06 54 GLY B N 1
ATOM 2409 C CA . GLY B 1 54 ? -36.125 18.391 0.278 1 82.06 54 GLY B CA 1
ATOM 2410 C C . GLY B 1 54 ? -35.344 18.578 1.56 1 82.06 54 GLY B C 1
ATOM 2411 O O . GLY B 1 54 ? -35.688 18.031 2.605 1 82.06 54 GLY B O 1
ATOM 2412 N N . GLY B 1 55 ? -34.094 19.188 1.492 1 85.44 55 GLY B N 1
ATOM 2413 C CA . GLY B 1 55 ? -33.312 19.328 2.703 1 85.44 55 GLY B CA 1
ATOM 2414 C C . GLY B 1 55 ? -32.156 20.312 2.543 1 85.44 55 GLY B C 1
ATOM 2415 O O . GLY B 1 55 ? -32.25 21.266 1.769 1 85.44 55 GLY B O 1
ATOM 2416 N N . ALA B 1 56 ? -31.172 20.234 3.477 1 86.69 56 ALA B N 1
ATOM 2417 C CA . ALA B 1 56 ? -29.969 21.062 3.449 1 86.69 56 ALA B CA 1
ATOM 2418 C C . ALA B 1 56 ? -28.719 20.234 3.787 1 86.69 56 ALA B C 1
ATOM 2420 O O . ALA B 1 56 ? -28.812 19.219 4.469 1 86.69 56 ALA B O 1
ATOM 2421 N N . LYS B 1 57 ? -27.688 20.547 3.186 1 80.06 57 LYS B N 1
ATOM 2422 C CA . LYS B 1 57 ? -26.391 19.953 3.477 1 80.06 57 LYS B CA 1
ATOM 2423 C C . LYS B 1 57 ? -25.453 20.969 4.121 1 80.06 57 LYS B C 1
ATOM 2425 O O . LYS B 1 57 ? -25.547 22.172 3.832 1 80.06 57 LYS B O 1
ATOM 2430 N N . SER B 1 58 ? -24.766 20.484 5.145 1 67.75 58 SER B N 1
ATOM 2431 C CA . SER B 1 58 ? -23.859 21.359 5.883 1 67.75 58 SER B CA 1
ATOM 2432 C C . SER B 1 58 ? -22.828 21.984 4.957 1 67.75 58 SER B C 1
ATOM 2434 O O . SER B 1 58 ? -22.266 21.312 4.098 1 67.75 58 SER B O 1
ATOM 2436 N N . ASN B 1 59 ? -22.781 23.328 5.109 1 62.16 59 ASN B N 1
ATOM 2437 C CA . ASN B 1 59 ? -21.672 24 4.461 1 62.16 59 ASN B CA 1
ATOM 2438 C C . ASN B 1 59 ? -20.359 23.781 5.223 1 62.16 59 ASN B C 1
ATOM 2440 O O . ASN B 1 59 ? -19.281 24.031 4.688 1 62.16 59 ASN B O 1
ATOM 2444 N N . GLN B 1 60 ? -20.594 23.625 6.406 1 53.72 60 GLN B N 1
ATOM 2445 C CA . GLN B 1 60 ? -19.469 23.328 7.277 1 53.72 60 GLN B CA 1
ATOM 2446 C C . GLN B 1 60 ? -18.859 21.969 6.957 1 53.72 60 GLN B C 1
ATOM 2448 O O . GLN B 1 60 ? -17.656 21.75 7.117 1 53.72 60 GLN B O 1
ATOM 2453 N N . HIS B 1 61 ? -19.891 21.094 6.875 1 47.94 61 HIS B N 1
ATOM 2454 C CA . HIS B 1 61 ? -19.375 19.828 6.371 1 47.94 61 HIS B CA 1
ATOM 2455 C C . HIS B 1 61 ? -18.516 20.047 5.125 1 47.94 61 HIS B C 1
ATOM 2457 O O . HIS B 1 61 ? -17.75 19.172 4.734 1 47.94 61 HIS B O 1
ATOM 2463 N N . LEU B 1 62 ? -18.844 21.156 4.645 1 47.22 62 LEU B N 1
ATOM 2464 C CA . LEU B 1 62 ? -17.984 21.703 3.6 1 47.22 62 LEU B CA 1
ATOM 2465 C C . LEU B 1 62 ? -16.672 22.219 4.184 1 47.22 62 LEU B C 1
ATOM 2467 O O . LEU B 1 62 ? -15.656 22.25 3.494 1 47.22 62 LEU B O 1
ATOM 2471 N N . LYS B 1 63 ? -16.766 22.812 5.422 1 49.66 63 LYS B N 1
ATOM 2472 C CA . LYS B 1 63 ? -15.586 23.422 6.039 1 49.66 63 LYS B CA 1
ATOM 2473 C C . LYS B 1 63 ? -14.469 22.391 6.211 1 49.66 63 LYS B C 1
ATOM 2475 O O . LYS B 1 63 ? -13.289 22.719 6.062 1 49.66 63 LYS B O 1
ATOM 2480 N N . TYR B 1 64 ? -14.984 21.375 6.68 1 50.66 64 TYR B N 1
ATOM 2481 C CA . TYR B 1 64 ? -13.891 20.422 6.832 1 50.66 64 TYR B CA 1
ATOM 2482 C C . TYR B 1 64 ? -13.836 19.453 5.652 1 50.66 64 TYR B C 1
ATOM 2484 O O . TYR B 1 64 ? -13.461 18.297 5.805 1 50.66 64 TYR B O 1
ATOM 2492 N N . ARG B 1 65 ? -14.469 19.969 4.559 1 58.5 65 ARG B N 1
ATOM 2493 C CA . ARG B 1 65 ? -14.297 19.125 3.391 1 58.5 65 ARG B CA 1
ATOM 2494 C C . ARG B 1 65 ? -12.82 18.906 3.078 1 58.5 65 ARG B C 1
ATOM 2496 O O . ARG B 1 65 ? -12.086 19.859 2.83 1 58.5 65 ARG B O 1
ATOM 2503 N N . GLU B 1 66 ? -12.5 17.719 3.338 1 77.31 66 GLU B N 1
ATOM 2504 C CA . GLU B 1 66 ? -11.133 17.375 2.979 1 77.31 66 GLU B CA 1
ATOM 2505 C C . GLU B 1 66 ? -10.93 17.422 1.467 1 77.31 66 GLU B C 1
ATOM 2507 O O . GLU B 1 66 ? -11.641 16.75 0.72 1 77.31 66 GLU B O 1
ATOM 2512 N N . ILE B 1 67 ? -10.156 18.359 1.082 1 77.62 67 ILE B N 1
ATOM 2513 C CA . ILE B 1 67 ? -9.789 18.469 -0.326 1 77.62 67 ILE B CA 1
ATOM 2514 C C . ILE B 1 67 ? -8.984 17.234 -0.741 1 77.62 67 ILE B C 1
ATOM 2516 O O . ILE B 1 67 ? -8.047 16.844 -0.05 1 77.62 67 ILE B O 1
ATOM 2520 N N . PRO B 1 68 ? -9.438 16.625 -1.896 1 83.75 68 PRO B N 1
ATOM 2521 C CA . PRO B 1 68 ? -8.695 15.453 -2.357 1 83.75 68 PRO B CA 1
ATOM 2522 C C . PRO B 1 68 ? -7.215 15.742 -2.598 1 83.75 68 PRO B C 1
ATOM 2524 O O . PRO B 1 68 ? -6.859 16.859 -3.004 1 83.75 68 PRO B O 1
ATOM 2527 N N . HIS B 1 69 ? -6.418 14.781 -2.402 1 87.69 69 HIS B N 1
ATOM 2528 C CA . HIS B 1 69 ? -4.965 14.867 -2.498 1 87.69 69 HIS B CA 1
ATOM 2529 C C . HIS B 1 69 ? -4.535 15.484 -3.824 1 87.69 69 HIS B C 1
ATOM 2531 O O . HIS B 1 69 ? -3.705 16.391 -3.852 1 87.69 69 HIS B O 1
ATOM 2537 N N . GLU B 1 70 ? -5.125 15.031 -4.922 1 82.88 70 GLU B N 1
ATOM 2538 C CA . GLU B 1 70 ? -4.734 15.469 -6.258 1 82.88 70 GLU B CA 1
ATOM 2539 C C . GLU B 1 70 ? -5.02 16.953 -6.457 1 82.88 70 GLU B C 1
ATOM 2541 O O . GLU B 1 70 ? -4.23 17.672 -7.09 1 82.88 70 GLU B O 1
ATOM 2546 N N . GLU B 1 71 ? -6.035 17.422 -5.891 1 83.19 71 GLU B N 1
ATOM 2547 C CA . GLU B 1 71 ? -6.398 18.844 -5.98 1 83.19 71 GLU B CA 1
ATOM 2548 C C . GLU B 1 71 ? -5.52 19.688 -5.066 1 83.19 71 GLU B C 1
ATOM 2550 O O . GLU B 1 71 ? -5.137 20.812 -5.43 1 83.19 71 GLU B O 1
ATOM 2555 N N . LYS B 1 72 ? -5.176 19.172 -3.98 1 89.31 72 LYS B N 1
ATOM 2556 C CA . LYS B 1 72 ? -4.383 19.891 -2.986 1 89.31 72 LYS B CA 1
ATOM 2557 C C . LYS B 1 72 ? -2.932 20.047 -3.441 1 89.31 72 LYS B C 1
ATOM 2559 O O . LYS B 1 72 ? -2.254 21 -3.07 1 89.31 72 LYS B O 1
ATOM 2564 N N . LEU B 1 73 ? -2.447 19.172 -4.23 1 90.31 73 LEU B N 1
ATOM 2565 C CA . LEU B 1 73 ? -1.041 19.078 -4.605 1 90.31 73 LEU B CA 1
ATOM 2566 C C . LEU B 1 73 ? -0.565 20.375 -5.242 1 90.31 73 LEU B C 1
ATOM 2568 O O . LEU B 1 73 ? 0.521 20.875 -4.926 1 90.31 73 LEU B O 1
ATOM 2572 N N . TYR B 1 74 ? -1.398 21.031 -5.945 1 87.75 74 TYR B N 1
ATOM 2573 C CA . TYR B 1 74 ? -0.944 22.188 -6.711 1 87.75 74 TYR B CA 1
ATOM 2574 C C . TYR B 1 74 ? -1.344 23.484 -6.023 1 87.75 74 TYR B C 1
ATOM 2576 O O . TYR B 1 74 ? -0.92 24.578 -6.438 1 87.75 74 TYR B O 1
ATOM 2584 N N . GLN B 1 75 ? -2.113 23.391 -4.973 1 88.44 75 GLN B N 1
ATOM 2585 C CA . GLN B 1 75 ? -2.414 24.578 -4.168 1 88.44 75 GLN B CA 1
ATOM 2586 C C . GLN B 1 75 ? -1.173 25.062 -3.424 1 88.44 75 GLN B C 1
ATOM 2588 O O . GLN B 1 75 ? -0.531 24.297 -2.705 1 88.44 75 GLN B O 1
ATOM 2593 N N . ASN B 1 76 ? -0.74 26.344 -3.641 1 92.81 76 ASN B N 1
ATOM 2594 C CA . ASN B 1 76 ? 0.418 26.953 -3 1 92.81 76 ASN B CA 1
ATOM 2595 C C . ASN B 1 76 ? 1.697 26.172 -3.285 1 92.81 76 ASN B C 1
ATOM 2597 O O . ASN B 1 76 ? 2.516 25.969 -2.387 1 92.81 76 ASN B O 1
ATOM 2601 N N . ILE B 1 77 ? 1.825 25.734 -4.523 1 94.94 77 ILE B N 1
ATOM 2602 C CA . ILE B 1 77 ? 2.895 24.828 -4.926 1 94.94 77 ILE B CA 1
ATOM 2603 C C . ILE B 1 77 ? 4.25 25.5 -4.691 1 94.94 77 ILE B C 1
ATOM 2605 O O . ILE B 1 77 ? 5.215 24.844 -4.301 1 94.94 77 ILE B O 1
ATOM 2609 N N . GLU B 1 78 ? 4.355 26.797 -4.918 1 95.38 78 GLU B N 1
ATOM 2610 C CA . GLU B 1 78 ? 5.629 27.484 -4.73 1 95.38 78 GLU B CA 1
ATOM 2611 C C . GLU B 1 78 ? 6.031 27.516 -3.258 1 95.38 78 GLU B C 1
ATOM 2613 O O . GLU B 1 78 ? 7.207 27.328 -2.926 1 95.38 78 GLU B O 1
ATOM 2618 N N . ALA B 1 79 ? 5.082 27.766 -2.432 1 96.5 79 ALA B N 1
ATOM 2619 C CA . ALA B 1 79 ? 5.344 27.703 -0.996 1 96.5 79 ALA B CA 1
ATOM 2620 C C . ALA B 1 79 ? 5.777 26.297 -0.576 1 96.5 79 ALA B C 1
ATOM 2622 O O . ALA B 1 79 ? 6.719 26.141 0.203 1 96.5 79 ALA B O 1
ATOM 2623 N N . LYS B 1 80 ? 5.094 25.266 -1.088 1 97.5 80 LYS B N 1
ATOM 2624 C CA . LYS B 1 80 ? 5.461 23.891 -0.783 1 97.5 80 LYS B CA 1
ATOM 2625 C C . LYS B 1 80 ? 6.887 23.578 -1.234 1 97.5 80 LYS B C 1
ATOM 2627 O O . LYS B 1 80 ? 7.633 22.891 -0.533 1 97.5 80 LYS B O 1
ATOM 2632 N N . ARG B 1 81 ? 7.246 24.094 -2.377 1 97.62 81 ARG B N 1
ATOM 2633 C CA . ARG B 1 81 ? 8.586 23.875 -2.898 1 97.62 81 ARG B CA 1
ATOM 2634 C C . ARG B 1 81 ? 9.641 24.531 -2.004 1 97.62 81 ARG B C 1
ATOM 2636 O O . ARG B 1 81 ? 10.695 23.938 -1.75 1 97.62 81 ARG B O 1
ATOM 2643 N N . THR B 1 82 ? 9.328 25.719 -1.595 1 97.56 82 THR B N 1
ATOM 2644 C CA . THR B 1 82 ? 10.219 26.422 -0.685 1 97.56 82 THR B CA 1
ATOM 2645 C C . THR B 1 82 ? 10.43 25.625 0.598 1 97.56 82 THR B C 1
ATOM 2647 O O . THR B 1 82 ? 11.562 25.453 1.058 1 97.56 82 THR B O 1
ATOM 2650 N N . VAL B 1 83 ? 9.391 25.125 1.139 1 98.12 83 VAL B N 1
ATOM 2651 C CA . VAL B 1 83 ? 9.414 24.328 2.359 1 98.12 83 VAL B CA 1
ATOM 2652 C C . VAL B 1 83 ? 10.203 23.047 2.117 1 98.12 83 VAL B C 1
ATOM 2654 O O . VAL B 1 83 ? 11.047 22.656 2.932 1 98.12 83 VAL B O 1
ATOM 2657 N N . ALA B 1 84 ? 9.977 22.391 0.989 1 98.56 84 ALA B N 1
ATOM 2658 C CA . ALA B 1 84 ? 10.617 21.125 0.641 1 98.56 84 ALA B CA 1
ATOM 2659 C C . ALA B 1 84 ? 12.133 21.297 0.518 1 98.56 84 ALA B C 1
ATOM 2661 O O . ALA B 1 84 ? 12.898 20.438 0.96 1 98.56 84 ALA B O 1
ATOM 2662 N N . LYS B 1 85 ? 12.508 22.406 -0.075 1 97.94 85 LYS B N 1
ATOM 2663 C CA . LYS B 1 85 ? 13.93 22.672 -0.263 1 97.94 85 LYS B CA 1
ATOM 2664 C C . LYS B 1 85 ? 14.648 22.812 1.077 1 97.94 85 LYS B C 1
ATOM 2666 O O . LYS B 1 85 ? 15.797 22.391 1.22 1 97.94 85 LYS B O 1
ATOM 2671 N N . LYS B 1 86 ? 14.016 23.391 2.002 1 98.12 86 LYS B N 1
ATOM 2672 C CA . LYS B 1 86 ? 14.594 23.516 3.34 1 98.12 86 LYS B CA 1
ATOM 2673 C C . LYS B 1 86 ? 14.594 22.156 4.059 1 98.12 86 LYS B C 1
ATOM 2675 O O . LYS B 1 86 ? 15.578 21.797 4.707 1 98.12 86 LYS B O 1
ATOM 2680 N N . ALA B 1 87 ? 13.547 21.453 3.941 1 98.69 87 ALA B N 1
ATOM 2681 C CA . ALA B 1 87 ? 13.391 20.156 4.613 1 98.69 87 ALA B CA 1
ATOM 2682 C C . ALA B 1 87 ? 14.422 19.156 4.113 1 98.69 87 ALA B C 1
ATOM 2684 O O . ALA B 1 87 ? 14.992 18.391 4.902 1 98.69 87 ALA B O 1
ATOM 2685 N N . VAL B 1 88 ? 14.625 19.109 2.795 1 98.62 88 VAL B N 1
ATOM 2686 C CA . VAL B 1 88 ? 15.477 18.094 2.189 1 98.62 88 VAL B CA 1
ATOM 2687 C C . VAL B 1 88 ? 16.906 18.25 2.699 1 98.62 88 VAL B C 1
ATOM 2689 O O . VAL B 1 88 ? 17.656 17.266 2.777 1 98.62 88 VAL B O 1
ATOM 2692 N N . GLU B 1 89 ? 17.281 19.453 3.125 1 98.25 89 GLU B N 1
ATOM 2693 C CA . GLU B 1 89 ? 18.625 19.719 3.635 1 98.25 89 GLU B CA 1
ATOM 2694 C C . GLU B 1 89 ? 18.859 19.031 4.977 1 98.25 89 GLU B C 1
ATOM 2696 O O . GLU B 1 89 ? 20 18.844 5.391 1 98.25 89 GLU B O 1
ATOM 2701 N N . LEU B 1 90 ? 17.828 18.688 5.598 1 98.5 90 LEU B N 1
ATOM 2702 C CA . LEU B 1 90 ? 17.922 18.062 6.914 1 98.5 90 LEU B CA 1
ATOM 2703 C C . LEU B 1 90 ? 18.094 16.547 6.785 1 98.5 90 LEU B C 1
ATOM 2705 O O . LEU B 1 90 ? 18.422 15.875 7.766 1 98.5 90 LEU B O 1
ATOM 2709 N N . ILE B 1 91 ? 17.875 15.938 5.629 1 98.75 91 ILE B N 1
ATOM 2710 C CA . ILE B 1 91 ? 17.969 14.5 5.402 1 98.75 91 ILE B CA 1
ATOM 2711 C C . ILE B 1 91 ? 19.422 14.117 5.125 1 98.75 91 ILE B C 1
ATOM 2713 O O . ILE B 1 91 ? 20.078 14.727 4.273 1 98.75 91 ILE B O 1
ATOM 2717 N N . GLU B 1 92 ? 19.859 13.133 5.77 1 98.19 92 GLU B N 1
ATOM 2718 C CA . GLU B 1 92 ? 21.219 12.656 5.625 1 98.19 92 GLU B CA 1
ATOM 2719 C C . GLU B 1 92 ? 21.25 11.211 5.137 1 98.19 92 GLU B C 1
ATOM 2721 O O . GLU B 1 92 ? 20.359 10.422 5.453 1 98.19 92 GLU B O 1
ATOM 2726 N N . ASP B 1 93 ? 22.328 10.891 4.449 1 97.69 93 ASP B N 1
ATOM 2727 C CA . ASP B 1 93 ? 22.531 9.492 4.07 1 97.69 93 ASP B CA 1
ATOM 2728 C C . ASP B 1 93 ? 22.609 8.594 5.305 1 97.69 93 ASP B C 1
ATOM 2730 O O . ASP B 1 93 ? 23.281 8.938 6.281 1 97.69 93 ASP B O 1
ATOM 2734 N N . GLY B 1 94 ? 21.906 7.504 5.246 1 97.88 94 GLY B N 1
ATOM 2735 C CA . GLY B 1 94 ? 21.875 6.586 6.371 1 97.88 94 GLY B CA 1
ATOM 2736 C C . GLY B 1 94 ? 20.641 6.742 7.234 1 97.88 94 GLY B C 1
ATOM 2737 O O . GLY B 1 94 ? 20.359 5.891 8.086 1 97.88 94 GLY B O 1
ATOM 2738 N N . ASP B 1 95 ? 19.906 7.781 6.938 1 98.5 95 ASP B N 1
ATOM 2739 C CA . ASP B 1 95 ? 18.688 8.016 7.711 1 98.5 95 ASP B CA 1
ATOM 2740 C C . ASP B 1 95 ? 17.641 6.957 7.414 1 98.5 95 ASP B C 1
ATOM 2742 O O . ASP B 1 95 ? 17.594 6.41 6.309 1 98.5 95 ASP B O 1
ATOM 2746 N N . THR B 1 96 ? 16.922 6.641 8.383 1 98.69 96 THR B N 1
ATOM 2747 C CA . THR B 1 96 ? 15.609 6.004 8.25 1 98.69 96 THR B CA 1
ATOM 2748 C C . THR B 1 96 ? 14.492 7.012 8.492 1 98.69 96 THR B C 1
ATOM 2750 O O . THR B 1 96 ? 14.281 7.461 9.617 1 98.69 96 THR B O 1
ATOM 2753 N N . ILE B 1 97 ? 13.75 7.34 7.398 1 98.81 97 ILE B N 1
ATOM 2754 C CA . ILE B 1 97 ? 12.82 8.453 7.57 1 98.81 97 ILE B CA 1
ATOM 2755 C C . ILE B 1 97 ? 11.398 7.977 7.309 1 98.81 97 ILE B C 1
ATOM 2757 O O . ILE B 1 97 ? 11.172 7.09 6.48 1 98.81 97 ILE B O 1
ATOM 2761 N N . PHE B 1 98 ? 10.5 8.586 8.062 1 98.94 98 PHE B N 1
ATOM 2762 C CA . PHE B 1 98 ? 9.078 8.438 7.797 1 98.94 98 PHE B CA 1
ATOM 2763 C C . PHE B 1 98 ? 8.523 9.68 7.102 1 98.94 98 PHE B C 1
ATOM 2765 O O . PHE B 1 98 ? 8.734 10.797 7.562 1 98.94 98 PHE B O 1
ATOM 2772 N N . LEU B 1 99 ? 7.871 9.469 5.977 1 98.94 99 LEU B N 1
ATOM 2773 C CA . LEU B 1 99 ? 7.145 10.531 5.293 1 98.94 99 LEU B CA 1
ATOM 2774 C C . LEU B 1 99 ? 5.637 10.367 5.473 1 98.94 99 LEU B C 1
ATOM 2776 O O . LEU B 1 99 ? 5.047 9.422 4.949 1 98.94 99 LEU B O 1
ATOM 2780 N N . GLY B 1 100 ? 5.082 11.273 6.18 1 98.75 100 GLY B N 1
ATOM 2781 C CA . GLY B 1 100 ? 3.645 11.234 6.387 1 98.75 100 GLY B CA 1
ATOM 2782 C C . GLY B 1 100 ? 2.854 11.602 5.148 1 98.75 100 GLY B C 1
ATOM 2783 O O . GLY B 1 100 ? 3.432 11.969 4.121 1 98.75 100 GLY B O 1
ATOM 2784 N N . PRO B 1 101 ? 1.564 11.484 5.312 1 98.06 101 PRO B N 1
ATOM 2785 C CA . PRO B 1 101 ? 0.721 11.844 4.172 1 98.06 101 PRO B CA 1
ATOM 2786 C C . PRO B 1 101 ? 0.635 13.352 3.951 1 98.06 101 PRO B C 1
ATOM 2788 O O . PRO B 1 101 ? 0.88 14.133 4.879 1 98.06 101 PRO B O 1
ATOM 2791 N N . GLY B 1 102 ? 0.304 13.695 2.648 1 97.25 102 GLY B N 1
ATOM 2792 C CA . GLY B 1 102 ? 0.079 15.094 2.332 1 97.25 102 GLY B CA 1
ATOM 2793 C C . GLY B 1 102 ? 0.847 15.562 1.109 1 97.25 102 GLY B C 1
ATOM 2794 O O . GLY B 1 102 ? 1.938 15.062 0.828 1 97.25 102 GLY B O 1
ATOM 2795 N N . THR B 1 103 ? 0.312 16.578 0.56 1 97.56 103 THR B N 1
ATOM 2796 C CA . THR B 1 103 ? 0.882 17.078 -0.688 1 97.56 103 THR B CA 1
ATOM 2797 C C . THR B 1 103 ? 2.186 17.828 -0.428 1 97.56 103 THR B C 1
ATOM 2799 O O . THR B 1 103 ? 3.09 17.812 -1.265 1 97.56 103 THR B O 1
ATOM 2802 N N . SER B 1 104 ? 2.322 18.531 0.705 1 98.12 104 SER B N 1
ATOM 2803 C CA . SER B 1 104 ? 3.582 19.188 1.05 1 98.12 104 SER B CA 1
ATOM 2804 C C . SER B 1 104 ? 4.711 18.172 1.198 1 98.12 104 SER B C 1
ATOM 2806 O O . SER B 1 104 ? 5.836 18.406 0.758 1 98.12 104 SER B O 1
ATOM 2808 N N . VAL B 1 105 ? 4.383 17.062 1.766 1 98.75 105 VAL B N 1
ATOM 2809 C CA . VAL B 1 105 ? 5.367 16 1.951 1 98.75 105 VAL B CA 1
ATOM 2810 C C . VAL B 1 105 ? 5.695 15.359 0.606 1 98.75 105 VAL B C 1
ATOM 2812 O O . VAL B 1 105 ? 6.836 14.953 0.363 1 98.75 105 VAL B O 1
ATOM 2815 N N . GLU B 1 106 ? 4.66 15.234 -0.241 1 98.56 106 GLU B N 1
ATOM 2816 C CA . GLU B 1 106 ? 4.902 14.688 -1.572 1 98.56 106 GLU B CA 1
ATOM 2817 C C . GLU B 1 106 ? 5.93 15.516 -2.334 1 98.56 106 GLU B C 1
ATOM 2819 O O . GLU B 1 106 ? 6.805 14.969 -3.01 1 98.56 106 GLU B O 1
ATOM 2824 N N . VAL B 1 107 ? 5.828 16.828 -2.236 1 98.38 107 VAL B N 1
ATOM 2825 C CA . VAL B 1 107 ? 6.785 17.719 -2.889 1 98.38 107 VAL B CA 1
ATOM 2826 C C . VAL B 1 107 ? 8.18 17.484 -2.316 1 98.38 107 VAL B C 1
ATOM 2828 O O . VAL B 1 107 ? 9.172 17.484 -3.055 1 98.38 107 VAL B O 1
ATOM 2831 N N . LEU B 1 108 ? 8.25 17.266 -1.025 1 98.81 108 LEU B N 1
ATOM 2832 C CA . LEU B 1 108 ? 9.531 16.922 -0.423 1 98.81 108 LEU B CA 1
ATOM 2833 C C . LEU B 1 108 ? 10.086 15.633 -1.019 1 98.81 108 LEU B C 1
ATOM 2835 O O . LEU B 1 108 ? 11.273 15.547 -1.345 1 98.81 108 LEU B O 1
ATOM 2839 N N . ALA B 1 109 ? 9.242 14.617 -1.094 1 98.69 109 ALA B N 1
ATOM 2840 C CA . ALA B 1 109 ? 9.664 13.328 -1.638 1 98.69 109 ALA B CA 1
ATOM 2841 C C . ALA B 1 109 ? 10.328 13.5 -3.002 1 98.69 109 ALA B C 1
ATOM 2843 O O . ALA B 1 109 ? 11.328 12.852 -3.301 1 98.69 109 ALA B O 1
ATOM 2844 N N . GLU B 1 110 ? 9.812 14.375 -3.773 1 97.19 110 GLU B N 1
ATOM 2845 C CA . GLU B 1 110 ? 10.344 14.641 -5.109 1 97.19 110 GLU B CA 1
ATOM 2846 C C . GLU B 1 110 ? 11.734 15.273 -5.035 1 97.19 110 GLU B C 1
ATOM 2848 O O . GLU B 1 110 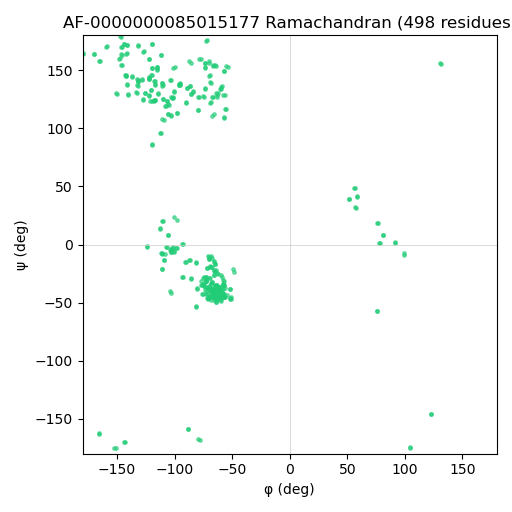? 12.57 15.047 -5.914 1 97.19 110 GLU B O 1
ATOM 2853 N N . GLU B 1 111 ? 11.977 16.031 -4.047 1 97.75 111 GLU B N 1
ATOM 2854 C CA . GLU B 1 111 ? 13.219 16.781 -3.918 1 97.75 111 GLU B CA 1
ATOM 2855 C C . GLU B 1 111 ? 14.344 15.922 -3.379 1 97.75 111 GLU B C 1
ATOM 2857 O O . GLU B 1 111 ? 15.516 16.297 -3.445 1 97.75 111 GLU B O 1
ATOM 2862 N N . ILE B 1 112 ? 14.023 14.773 -2.822 1 98.5 112 ILE B N 1
ATOM 2863 C CA . ILE B 1 112 ? 15.031 13.922 -2.205 1 98.5 112 ILE B CA 1
ATOM 2864 C C . ILE B 1 112 ? 15.969 13.375 -3.279 1 98.5 112 ILE B C 1
ATOM 2866 O O . ILE B 1 112 ? 15.523 12.773 -4.262 1 98.5 112 ILE B O 1
ATOM 2870 N N . THR B 1 113 ? 17.266 13.57 -3.07 1 96.44 113 THR B N 1
ATOM 2871 C CA . THR B 1 113 ? 18.25 13.086 -4.031 1 96.44 113 THR B CA 1
ATOM 2872 C C . THR B 1 113 ? 19.266 12.172 -3.354 1 96.44 113 THR B C 1
ATOM 2874 O O . THR B 1 113 ? 20.172 11.656 -4.008 1 96.44 113 THR B O 1
ATOM 2877 N N . ASN B 1 114 ? 19.094 12.016 -2.098 1 96.56 114 ASN B N 1
ATOM 2878 C CA . ASN B 1 114 ? 19.969 11.109 -1.357 1 96.56 114 ASN B CA 1
ATOM 2879 C C . ASN B 1 114 ? 19.969 9.711 -1.977 1 96.56 114 ASN B C 1
ATOM 2881 O O . ASN B 1 114 ? 18.953 9.258 -2.51 1 96.56 114 ASN B O 1
ATOM 2885 N N . GLN B 1 115 ? 21.109 9.008 -1.742 1 93.75 115 GLN B N 1
ATOM 2886 C CA . GLN B 1 115 ? 21.25 7.711 -2.395 1 93.75 115 GLN B CA 1
ATOM 2887 C C . GLN B 1 115 ? 21.188 6.574 -1.379 1 93.75 115 GLN B C 1
ATOM 2889 O O . GLN B 1 115 ? 20.984 5.414 -1.747 1 93.75 115 GLN B O 1
ATOM 2894 N N . HIS B 1 116 ? 21.438 6.863 -0.138 1 97.12 116 HIS B N 1
ATOM 2895 C CA . HIS B 1 116 ? 21.422 5.867 0.925 1 97.12 116 HIS B CA 1
ATOM 2896 C C . HIS B 1 116 ? 20.391 6.203 1.992 1 97.12 116 HIS B C 1
ATOM 2898 O O . HIS B 1 116 ? 20.719 6.812 3.012 1 97.12 116 HIS B O 1
ATOM 2904 N N . LEU B 1 117 ? 19.188 5.758 1.74 1 98.31 117 LEU B N 1
ATOM 2905 C CA . LEU B 1 117 ? 18.078 6.09 2.621 1 98.31 117 LEU B CA 1
ATOM 2906 C C . LEU B 1 117 ? 17.125 4.91 2.754 1 98.31 117 LEU B C 1
ATOM 2908 O O . LEU B 1 117 ? 17.016 4.09 1.84 1 98.31 117 LEU B O 1
ATOM 2912 N N . ARG B 1 118 ? 16.594 4.789 3.84 1 98.19 118 ARG B N 1
ATOM 2913 C CA . ARG B 1 118 ? 15.414 3.971 4.059 1 98.19 118 ARG B CA 1
ATOM 2914 C C . ARG B 1 118 ? 14.188 4.84 4.301 1 98.19 118 ARG B C 1
ATOM 2916 O O . ARG B 1 118 ? 14.141 5.609 5.262 1 98.19 118 ARG B O 1
ATOM 2923 N N . VAL B 1 119 ? 13.219 4.699 3.449 1 98.81 119 VAL B N 1
ATOM 2924 C CA . VAL B 1 119 ? 12.055 5.582 3.533 1 98.81 119 VAL B CA 1
ATOM 2925 C C . VAL B 1 119 ? 10.789 4.75 3.707 1 98.81 119 VAL B C 1
ATOM 2927 O O . VAL B 1 119 ? 10.539 3.818 2.938 1 98.81 119 VAL B O 1
ATOM 2930 N N . ILE B 1 120 ? 10.016 5.102 4.715 1 98.75 120 ILE B N 1
ATOM 2931 C CA . ILE B 1 120 ? 8.727 4.477 4.977 1 98.75 120 ILE B CA 1
ATOM 2932 C C . ILE B 1 120 ? 7.617 5.516 4.852 1 98.75 120 ILE B C 1
ATOM 2934 O O . ILE B 1 120 ? 7.77 6.652 5.309 1 98.75 120 ILE B O 1
ATOM 2938 N N . THR B 1 121 ? 6.547 5.137 4.242 1 98.88 121 THR B N 1
ATOM 2939 C CA . THR B 1 121 ? 5.395 6.027 4.145 1 98.88 121 THR B CA 1
ATOM 2940 C C . THR B 1 121 ? 4.094 5.234 4.184 1 98.88 121 THR B C 1
ATOM 2942 O O . THR B 1 121 ? 4.074 4.043 3.865 1 98.88 121 THR B O 1
ATOM 2945 N N . ASN B 1 122 ? 3.066 5.922 4.617 1 98.81 122 ASN B N 1
ATOM 2946 C CA . ASN B 1 122 ? 1.734 5.332 4.551 1 98.81 122 ASN B CA 1
ATOM 2947 C C . ASN B 1 122 ? 0.858 6.035 3.52 1 98.81 122 ASN B C 1
ATOM 2949 O O . ASN B 1 122 ? -0.37 6 3.613 1 98.81 122 ASN B O 1
ATOM 2953 N N . CYS B 1 123 ? 1.481 6.715 2.607 1 98.75 123 CYS B N 1
ATOM 2954 C CA . CYS B 1 123 ? 0.788 7.477 1.574 1 98.75 123 CYS B CA 1
ATOM 2955 C C . CYS B 1 123 ? 1.116 6.938 0.187 1 98.75 123 CYS B C 1
ATOM 2957 O O . CYS B 1 123 ? 2.275 6.949 -0.23 1 98.75 123 CYS B O 1
ATOM 2959 N N . LEU B 1 124 ? 0.078 6.578 -0.548 1 98.44 124 LEU B N 1
ATOM 2960 C CA . LEU B 1 124 ? 0.26 5.855 -1.804 1 98.44 124 LEU B CA 1
ATOM 2961 C C . LEU B 1 124 ? 0.924 6.746 -2.85 1 98.44 124 LEU B C 1
ATOM 2963 O O . LEU B 1 124 ? 1.877 6.332 -3.51 1 98.44 124 LEU B O 1
ATOM 2967 N N . PRO B 1 125 ? 0.539 7.98 -3.023 1 97.62 125 PRO B N 1
ATOM 2968 C CA . PRO B 1 125 ? 1.214 8.836 -4.004 1 97.62 125 PRO B CA 1
ATOM 2969 C C . PRO B 1 125 ? 2.689 9.047 -3.682 1 97.62 125 PRO B C 1
ATOM 2971 O O . PRO B 1 125 ? 3.535 9.016 -4.578 1 97.62 125 PRO B O 1
ATOM 2974 N N . ILE B 1 126 ? 2.969 9.242 -2.463 1 98.69 126 ILE B N 1
ATOM 2975 C CA . ILE B 1 126 ? 4.352 9.445 -2.047 1 98.69 126 ILE B CA 1
ATOM 2976 C C . ILE B 1 126 ? 5.16 8.172 -2.297 1 98.69 126 ILE B C 1
ATOM 2978 O O . ILE B 1 126 ? 6.285 8.234 -2.801 1 98.69 126 ILE B O 1
ATOM 2982 N N . PHE B 1 127 ? 4.578 7.047 -1.985 1 98.75 127 PHE B N 1
ATOM 2983 C CA . PHE B 1 127 ? 5.219 5.762 -2.24 1 98.75 127 PHE B CA 1
ATOM 2984 C C . PHE B 1 127 ? 5.562 5.613 -3.717 1 98.75 127 PHE B C 1
ATOM 2986 O O . PHE B 1 127 ? 6.684 5.23 -4.062 1 98.75 127 PHE B O 1
ATOM 2993 N N . ARG B 1 128 ? 4.629 5.953 -4.566 1 96.81 128 ARG B N 1
ATOM 2994 C CA . ARG B 1 128 ? 4.82 5.828 -6.008 1 96.81 128 ARG B CA 1
ATOM 2995 C C . ARG B 1 128 ? 5.957 6.723 -6.488 1 96.81 128 ARG B C 1
ATOM 2997 O O . ARG B 1 128 ? 6.773 6.305 -7.312 1 96.81 128 ARG B O 1
ATOM 3004 N N . ASP B 1 129 ? 6.008 7.902 -5.992 1 95.75 129 ASP B N 1
ATOM 3005 C CA . ASP B 1 129 ? 7.07 8.828 -6.367 1 95.75 129 ASP B CA 1
ATOM 3006 C C . ASP B 1 129 ? 8.438 8.312 -5.922 1 95.75 129 ASP B C 1
ATOM 3008 O O . ASP B 1 129 ? 9.422 8.422 -6.656 1 95.75 129 ASP B O 1
ATOM 3012 N N . LEU B 1 130 ? 8.461 7.727 -4.789 1 98.06 130 LEU B N 1
ATOM 3013 C CA . LEU B 1 130 ? 9.711 7.25 -4.207 1 98.06 130 LEU B CA 1
ATOM 3014 C C . LEU B 1 130 ? 10.211 6.008 -4.938 1 98.06 130 LEU B C 1
ATOM 3016 O O . LEU B 1 130 ? 11.414 5.773 -5.016 1 98.06 130 LEU B O 1
ATOM 3020 N N . LEU B 1 131 ? 9.258 5.23 -5.434 1 95.5 131 LEU B N 1
ATOM 3021 C CA . LEU B 1 131 ? 9.625 3.996 -6.121 1 95.5 131 LEU B CA 1
ATOM 3022 C C . LEU B 1 131 ? 10.547 4.285 -7.297 1 95.5 131 LEU B C 1
ATOM 3024 O O . LEU B 1 131 ? 11.422 3.475 -7.617 1 95.5 131 LEU B O 1
ATOM 3028 N N . LYS B 1 132 ? 10.375 5.434 -7.883 1 93.38 132 LYS B N 1
ATOM 3029 C CA . LYS B 1 132 ? 11.188 5.836 -9.031 1 93.38 132 LYS B CA 1
ATOM 3030 C C . LYS B 1 132 ? 12.656 5.988 -8.633 1 93.38 132 LYS B C 1
ATOM 3032 O O . LYS B 1 132 ? 13.531 5.996 -9.5 1 93.38 132 LYS B O 1
ATOM 3037 N N . LYS B 1 133 ? 12.867 6.082 -7.379 1 94.75 133 LYS B N 1
ATOM 3038 C CA . LYS B 1 133 ? 14.211 6.34 -6.867 1 94.75 133 LYS B CA 1
ATOM 3039 C C . LYS B 1 133 ? 14.805 5.086 -6.23 1 94.75 133 LYS B C 1
ATOM 3041 O O . LYS B 1 133 ? 15.945 5.105 -5.75 1 94.75 133 LYS B O 1
ATOM 3046 N N . LYS B 1 134 ? 14.062 4.047 -6.195 1 95.31 134 LYS B N 1
ATOM 3047 C CA . LYS B 1 134 ? 14.445 2.82 -5.5 1 95.31 134 LYS B CA 1
ATOM 3048 C C . LYS B 1 134 ? 15.742 2.252 -6.062 1 95.31 134 LYS B C 1
ATOM 3050 O O . LYS B 1 134 ? 15.945 2.238 -7.281 1 95.31 134 LYS B O 1
ATOM 3055 N N . SER B 1 135 ? 16.609 1.844 -5.172 1 92.56 135 SER B N 1
ATOM 3056 C CA . SER B 1 135 ? 17.859 1.149 -5.473 1 92.56 135 SER B CA 1
ATOM 3057 C C . SER B 1 135 ? 18.266 0.226 -4.332 1 92.56 135 SER B C 1
ATOM 3059 O O . SER B 1 135 ? 17.5 0.025 -3.385 1 92.56 135 SER B O 1
ATOM 3061 N N . ASP B 1 136 ? 19.406 -0.366 -4.445 1 89.25 136 ASP B N 1
ATOM 3062 C CA . ASP B 1 136 ? 19.891 -1.268 -3.402 1 89.25 136 ASP B CA 1
ATOM 3063 C C . ASP B 1 136 ? 20.156 -0.513 -2.102 1 89.25 136 ASP B C 1
ATOM 3065 O O . ASP B 1 136 ? 20.078 -1.095 -1.016 1 89.25 136 ASP B O 1
ATOM 3069 N N . THR B 1 137 ? 20.438 0.797 -2.273 1 95.12 137 THR B N 1
ATOM 3070 C CA . THR B 1 137 ? 20.797 1.562 -1.087 1 95.12 137 THR B CA 1
ATOM 3071 C C . THR B 1 137 ? 19.703 2.576 -0.742 1 95.12 137 THR B C 1
ATOM 3073 O O . THR B 1 137 ? 19.781 3.244 0.292 1 95.12 137 THR B O 1
ATOM 3076 N N . PHE B 1 138 ? 18.734 2.707 -1.634 1 97.31 138 PHE B N 1
ATOM 3077 C CA . PHE B 1 138 ? 17.547 3.516 -1.388 1 97.31 138 PHE B CA 1
ATOM 3078 C C . PHE B 1 138 ? 16.312 2.635 -1.271 1 97.31 138 PHE B C 1
ATOM 3080 O O . PHE B 1 138 ? 15.656 2.338 -2.273 1 97.31 138 PHE B O 1
ATOM 3087 N N . LYS B 1 139 ? 15.977 2.324 -0.048 1 97.38 139 LYS B N 1
ATOM 3088 C CA . LYS B 1 139 ? 14.883 1.386 0.211 1 97.38 139 LYS B CA 1
ATOM 3089 C C . LYS B 1 139 ? 13.578 2.123 0.476 1 97.38 139 LYS B C 1
ATOM 3091 O O . LYS B 1 139 ? 13.562 3.148 1.16 1 97.38 139 LYS B O 1
ATOM 3096 N N . VAL B 1 140 ? 12.539 1.6 -0.108 1 98.31 140 VAL B N 1
ATOM 3097 C CA . VAL B 1 140 ? 11.227 2.225 0.017 1 98.31 140 VAL B CA 1
ATOM 3098 C C . VAL B 1 140 ? 10.211 1.201 0.531 1 98.31 140 VAL B C 1
ATOM 3100 O O . VAL B 1 140 ? 10.109 0.098 -0.01 1 98.31 140 VAL B O 1
ATOM 3103 N N . PHE B 1 141 ? 9.469 1.612 1.571 1 98.38 141 PHE B N 1
ATOM 3104 C CA . PHE B 1 141 ? 8.461 0.745 2.168 1 98.38 141 PHE B CA 1
ATOM 3105 C C . PHE B 1 141 ? 7.121 1.458 2.26 1 98.38 141 PHE B C 1
ATOM 3107 O O . PHE B 1 141 ? 7.062 2.646 2.58 1 98.38 141 PHE B O 1
ATOM 3114 N N . LEU B 1 142 ? 6.07 0.675 2.008 1 98.81 142 LEU B N 1
ATOM 3115 C CA . LEU B 1 142 ? 4.711 1.178 2.186 1 98.81 142 LEU B CA 1
ATOM 3116 C C . LEU B 1 142 ? 4.039 0.512 3.381 1 98.81 142 LEU B C 1
ATOM 3118 O O . LEU B 1 142 ? 4.051 -0.715 3.502 1 98.81 142 LEU B O 1
ATOM 3122 N N . LEU B 1 143 ? 3.572 1.337 4.266 1 98.5 143 LEU B N 1
ATOM 3123 C CA . LEU B 1 143 ? 2.639 0.817 5.258 1 98.5 143 LEU B CA 1
ATOM 3124 C C . LEU B 1 143 ? 1.236 0.693 4.672 1 98.5 143 LEU B C 1
ATOM 3126 O O . LEU B 1 143 ? 0.624 1.696 4.297 1 98.5 143 LEU B O 1
ATOM 3130 N N . GLY B 1 144 ? 0.772 -0.528 4.59 1 98.12 144 GLY B N 1
ATOM 3131 C CA . GLY B 1 144 ? -0.541 -0.777 4.016 1 98.12 144 GLY B CA 1
ATOM 3132 C C . GLY B 1 144 ? -1.66 -0.709 5.039 1 98.12 144 GLY B C 1
ATOM 3133 O O . GLY B 1 144 ? -1.548 -0.006 6.043 1 98.12 144 GLY B O 1
ATOM 3134 N N . GLY B 1 145 ? -2.771 -1.318 4.723 1 97.75 145 GLY B N 1
ATOM 3135 C CA . GLY B 1 145 ? -4 -1.286 5.5 1 97.75 145 GLY B CA 1
ATOM 3136 C C . GLY B 1 145 ? -5.188 -0.767 4.711 1 97.75 145 GLY B C 1
ATOM 3137 O O . GLY B 1 145 ? -5.344 -1.084 3.529 1 97.75 145 GLY B O 1
ATOM 3138 N N . GLU B 1 146 ? -6.023 -0.088 5.461 1 97 146 GLU B N 1
ATOM 3139 C CA . GLU B 1 146 ? -7.156 0.562 4.805 1 97 146 GLU B CA 1
ATOM 3140 C C . GLU B 1 146 ? -6.793 1.974 4.352 1 97 146 GLU B C 1
ATOM 3142 O O . GLU B 1 146 ? -6.219 2.75 5.117 1 97 146 GLU B O 1
ATOM 3147 N N . MET B 1 147 ? -7.195 2.258 3.098 1 97.69 147 MET B N 1
ATOM 3148 C CA . MET B 1 147 ? -6.82 3.562 2.559 1 97.69 147 MET B CA 1
ATOM 3149 C C . MET B 1 147 ? -7.988 4.543 2.645 1 97.69 147 MET B C 1
ATOM 3151 O O . MET B 1 147 ? -9.117 4.203 2.285 1 97.69 147 MET B O 1
ATOM 3155 N N . ARG B 1 148 ? -7.656 5.688 3.158 1 95.25 148 ARG B N 1
ATOM 3156 C CA . ARG B 1 148 ? -8.602 6.797 3.027 1 95.25 148 ARG B CA 1
ATOM 3157 C C . ARG B 1 148 ? -8.523 7.414 1.636 1 95.25 148 ARG B C 1
ATOM 3159 O O . ARG B 1 148 ? -7.461 7.863 1.204 1 95.25 148 ARG B O 1
ATOM 3166 N N . GLU B 1 149 ? -9.633 7.5 1.041 1 91.31 149 GLU B N 1
ATOM 3167 C CA . GLU B 1 149 ? -9.672 7.926 -0.354 1 91.31 149 GLU B CA 1
ATOM 3168 C C . GLU B 1 149 ? -9.266 9.391 -0.496 1 91.31 149 GLU B C 1
ATOM 3170 O O . GLU B 1 149 ? -8.539 9.75 -1.422 1 91.31 149 GLU B O 1
ATOM 3175 N N . ALA B 1 150 ? -9.664 10.203 0.379 1 89.75 150 ALA B N 1
ATOM 3176 C CA . ALA B 1 150 ? -9.445 11.648 0.277 1 89.75 150 ALA B CA 1
ATOM 3177 C C . ALA B 1 150 ? -7.961 11.984 0.316 1 89.75 150 ALA B C 1
ATOM 3179 O O . ALA B 1 150 ? -7.492 12.844 -0.437 1 89.75 150 ALA B O 1
ATOM 3180 N N . THR B 1 151 ? -7.234 11.273 1.146 1 94.25 151 THR B N 1
ATOM 3181 C CA . THR B 1 151 ? -5.828 11.609 1.353 1 94.25 151 THR B CA 1
ATOM 3182 C C . THR B 1 151 ? -4.922 10.555 0.731 1 94.25 151 THR B C 1
ATOM 3184 O O . THR B 1 151 ? -3.713 10.766 0.601 1 94.25 151 THR B O 1
ATOM 3187 N N . GLN B 1 152 ? -5.477 9.414 0.356 1 97.12 152 GLN B N 1
ATOM 3188 C CA . GLN B 1 152 ? -4.754 8.25 -0.158 1 97.12 152 GLN B CA 1
ATOM 3189 C C . GLN B 1 152 ? -3.693 7.781 0.833 1 97.12 152 GLN B C 1
ATOM 3191 O O . GLN B 1 152 ? -2.6 7.375 0.433 1 97.12 152 GLN B O 1
ATOM 3196 N N . ALA B 1 153 ? -4.055 7.988 2.082 1 98.19 153 ALA B N 1
ATOM 3197 C CA . ALA B 1 153 ? -3.219 7.527 3.188 1 98.19 153 ALA B CA 1
ATOM 3198 C C . ALA B 1 153 ? -3.801 6.27 3.828 1 98.19 153 ALA B C 1
ATOM 3200 O O . ALA B 1 153 ? -5.02 6.145 3.963 1 98.19 153 ALA B O 1
ATOM 3201 N N . PHE B 1 154 ? -2.902 5.426 4.18 1 98.62 154 PHE B N 1
ATOM 3202 C CA . PHE B 1 154 ? -3.314 4.223 4.895 1 98.62 154 PHE B CA 1
ATOM 3203 C C . PHE B 1 154 ? -3.391 4.48 6.395 1 98.62 154 PHE B C 1
ATOM 3205 O O . PHE B 1 154 ? -2.512 5.133 6.961 1 98.62 154 PHE B O 1
ATOM 3212 N N . VAL B 1 155 ? -4.473 3.979 7.008 1 97.5 155 VAL B N 1
ATOM 3213 C CA . VAL B 1 155 ? -4.75 4.18 8.43 1 97.5 155 VAL B CA 1
ATOM 3214 C C . VAL B 1 155 ? -5.344 2.904 9.023 1 97.5 155 VAL B C 1
ATOM 3216 O O . VAL B 1 155 ? -5.559 1.921 8.312 1 97.5 155 VAL B O 1
ATOM 3219 N N . GLY B 1 156 ? -5.48 2.926 10.383 1 96.12 156 GLY B N 1
ATOM 3220 C CA . GLY B 1 156 ? -6.164 1.825 11.039 1 96.12 156 GLY B CA 1
ATOM 3221 C C . GLY B 1 156 ? -5.219 0.875 11.75 1 96.12 156 GLY B C 1
ATOM 3222 O O . GLY B 1 156 ? -4.008 1.097 11.773 1 96.12 156 GLY B O 1
ATOM 3223 N N . GLU B 1 157 ? -5.812 -0.15 12.25 1 94.56 157 GLU B N 1
ATOM 3224 C CA . GLU B 1 157 ? -5.102 -1.056 13.141 1 94.56 157 GLU B CA 1
ATOM 3225 C C . GLU B 1 157 ? -3.949 -1.752 12.422 1 94.56 157 GLU B C 1
ATOM 3227 O O . GLU B 1 157 ? -2.865 -1.913 12.992 1 94.56 157 GLU B O 1
ATOM 3232 N N . MET B 1 158 ? -4.164 -2.139 11.227 1 95.38 158 MET B N 1
ATOM 3233 C CA . MET B 1 158 ? -3.121 -2.836 10.477 1 95.38 158 MET B CA 1
ATOM 3234 C C . MET B 1 158 ? -1.913 -1.932 10.258 1 95.38 158 MET B C 1
ATOM 3236 O O . MET B 1 158 ? -0.773 -2.35 10.469 1 95.38 158 MET B O 1
ATOM 3240 N N . THR B 1 159 ? -2.174 -0.73 9.836 1 97.62 159 THR B N 1
ATOM 3241 C CA . THR B 1 159 ? -1.124 0.258 9.609 1 97.62 159 THR B CA 1
ATOM 3242 C C . THR B 1 159 ? -0.361 0.537 10.906 1 97.62 159 THR B C 1
ATOM 3244 O O . THR B 1 159 ? 0.871 0.498 10.922 1 97.62 159 THR B O 1
ATOM 3247 N N . ASN B 1 160 ? -1.117 0.692 11.93 1 97.31 160 ASN B N 1
ATOM 3248 C CA . ASN B 1 160 ? -0.543 1.09 13.211 1 97.31 160 ASN B CA 1
ATOM 3249 C C . ASN B 1 160 ? 0.242 -0.051 13.852 1 97.31 160 ASN B C 1
ATOM 3251 O O . ASN B 1 160 ? 1.241 0.184 14.539 1 97.31 160 ASN B O 1
ATOM 3255 N N . ALA B 1 161 ? -0.179 -1.238 13.609 1 95.06 161 ALA B N 1
ATOM 3256 C CA . ALA B 1 161 ? 0.493 -2.395 14.195 1 95.06 161 ALA B CA 1
ATOM 3257 C C . ALA B 1 161 ? 1.919 -2.525 13.664 1 95.06 161 ALA B C 1
ATOM 3259 O O . ALA B 1 161 ? 2.84 -2.852 14.422 1 95.06 161 ALA B O 1
ATOM 3260 N N . ILE B 1 162 ? 2.084 -2.25 12.461 1 94.88 162 ILE B N 1
ATOM 3261 C CA . ILE B 1 162 ? 3.416 -2.332 11.875 1 94.88 162 ILE B CA 1
ATOM 3262 C C . ILE B 1 162 ? 4.25 -1.132 12.312 1 94.88 162 ILE B C 1
ATOM 3264 O O . ILE B 1 162 ? 5.426 -1.279 12.664 1 94.88 162 ILE B O 1
ATOM 3268 N N . MET B 1 163 ? 3.619 -0.019 12.297 1 96.12 163 MET B N 1
ATOM 3269 C CA . MET B 1 163 ? 4.289 1.214 12.703 1 96.12 163 MET B CA 1
ATOM 3270 C C . MET B 1 163 ? 4.832 1.096 14.117 1 96.12 163 MET B C 1
ATOM 3272 O O . MET B 1 163 ? 5.914 1.604 14.422 1 96.12 163 MET B O 1
ATOM 3276 N N . ASP B 1 164 ? 4.168 0.432 14.914 1 94.94 164 ASP B N 1
ATOM 3277 C CA . ASP B 1 164 ? 4.488 0.304 16.328 1 94.94 164 ASP B CA 1
ATOM 3278 C C . ASP B 1 164 ? 5.809 -0.436 16.531 1 94.94 164 ASP B C 1
ATOM 3280 O O . ASP B 1 164 ? 6.422 -0.347 17.594 1 94.94 164 ASP B O 1
ATOM 3284 N N . LYS B 1 165 ? 6.25 -1.058 15.531 1 93.81 165 LYS B N 1
ATOM 3285 C CA . LYS B 1 165 ? 7.48 -1.838 15.633 1 93.81 165 LYS B CA 1
ATOM 3286 C C . LYS B 1 165 ? 8.641 -1.126 14.945 1 93.81 165 LYS B C 1
ATOM 3288 O O . LYS B 1 165 ? 9.75 -1.666 14.859 1 93.81 165 LYS B O 1
ATOM 3293 N N . MET B 1 166 ? 8.414 0.052 14.555 1 96.88 166 MET B N 1
ATOM 3294 C CA . MET B 1 166 ? 9.414 0.771 13.773 1 96.88 166 MET B CA 1
ATOM 3295 C C . MET B 1 166 ? 9.938 1.983 14.539 1 96.88 166 MET B C 1
ATOM 3297 O O . MET B 1 166 ? 9.258 2.504 15.422 1 96.88 166 MET B O 1
ATOM 3301 N N . TYR B 1 167 ? 11.188 2.318 14.172 1 98 167 TYR B N 1
ATOM 3302 C CA . TYR B 1 167 ? 11.805 3.537 14.688 1 98 167 TYR B CA 1
ATOM 3303 C C . TYR B 1 167 ? 12.438 4.348 13.562 1 98 167 TYR B C 1
ATOM 3305 O O . TYR B 1 167 ? 13.07 3.787 12.664 1 98 167 TYR B O 1
ATOM 3313 N N . PHE B 1 168 ? 12.273 5.637 13.664 1 98.56 168 PHE B N 1
ATOM 3314 C CA . PHE B 1 168 ? 12.742 6.52 12.602 1 98.56 168 PHE B CA 1
ATOM 3315 C C . PHE B 1 168 ? 13.727 7.547 13.156 1 98.56 168 PHE B C 1
ATOM 3317 O O . PHE B 1 168 ? 13.539 8.055 14.258 1 98.56 168 PHE B O 1
ATOM 3324 N N . THR B 1 169 ? 14.727 7.875 12.328 1 98.75 169 THR B N 1
ATOM 3325 C CA . THR B 1 169 ? 15.617 8.969 12.703 1 98.75 169 THR B CA 1
ATOM 3326 C C . THR B 1 169 ? 14.914 10.312 12.547 1 98.75 169 THR B C 1
ATOM 3328 O O . THR B 1 169 ? 15.094 11.211 13.375 1 98.75 169 THR B O 1
ATOM 3331 N N . LYS B 1 170 ? 14.125 10.383 11.453 1 98.88 170 LYS B N 1
ATOM 3332 C CA . LYS B 1 170 ? 13.406 11.633 11.195 1 98.88 170 LYS B CA 1
ATOM 3333 C C . LYS B 1 170 ? 12.016 11.359 10.641 1 98.88 170 LYS B C 1
ATOM 3335 O O . LYS B 1 170 ? 11.812 10.398 9.891 1 98.88 170 LYS B O 1
ATOM 3340 N N . MET B 1 171 ? 11.148 12.234 11.062 1 98.88 171 MET B N 1
ATOM 3341 C CA . MET B 1 171 ? 9.812 12.266 10.477 1 98.88 171 MET B CA 1
ATOM 3342 C C . MET B 1 171 ? 9.531 13.625 9.844 1 98.88 171 MET B C 1
ATOM 3344 O O . MET B 1 171 ? 9.828 14.664 10.438 1 98.88 171 MET B O 1
ATOM 3348 N N . PHE B 1 172 ? 9 13.555 8.617 1 98.94 172 PHE B N 1
ATOM 3349 C CA . PHE B 1 172 ? 8.445 14.734 7.965 1 98.94 172 PHE B CA 1
ATOM 3350 C C . PHE B 1 172 ? 6.949 14.562 7.715 1 98.94 172 PHE B C 1
ATOM 3352 O O . PHE B 1 172 ? 6.527 13.57 7.109 1 98.94 172 PHE B O 1
ATOM 3359 N N . PHE B 1 173 ? 6.215 15.492 8.211 1 98.88 173 PHE B N 1
ATOM 3360 C CA . PHE B 1 173 ? 4.77 15.359 8.094 1 98.88 173 PHE B CA 1
ATOM 3361 C C . PHE B 1 173 ? 4.105 16.719 7.938 1 98.88 173 PHE B C 1
ATOM 3363 O O . PHE B 1 173 ? 4.781 17.75 7.977 1 98.88 173 PHE B O 1
ATOM 3370 N N . SER B 1 174 ? 2.814 16.656 7.613 1 98.25 174 SER B N 1
ATOM 3371 C CA . SER B 1 174 ? 2.066 17.891 7.395 1 98.25 174 SER B CA 1
ATOM 3372 C C . SER B 1 174 ? 0.747 17.875 8.156 1 98.25 174 SER B C 1
ATOM 3374 O O . SER B 1 174 ? 0.433 16.906 8.852 1 98.25 174 SER B O 1
ATOM 3376 N N . GLY B 1 175 ? 0.107 19.016 8.141 1 96.69 175 GLY B N 1
ATOM 3377 C CA . GLY B 1 175 ? -1.22 19.234 8.695 1 96.69 175 GLY B CA 1
ATOM 3378 C C . GLY B 1 175 ? -2.059 20.203 7.879 1 96.69 175 GLY B C 1
ATOM 3379 O O . GLY B 1 175 ? -1.562 20.812 6.934 1 96.69 175 GLY B O 1
ATOM 3380 N N . ASN B 1 176 ? -3.287 20.281 8.289 1 95 176 ASN B N 1
ATOM 3381 C CA . ASN B 1 176 ? -4.215 21.141 7.57 1 95 176 ASN B CA 1
ATOM 3382 C C . ASN B 1 176 ? -4.23 22.562 8.156 1 95 176 ASN B C 1
ATOM 3384 O O . ASN B 1 176 ? -4.734 23.484 7.52 1 95 176 ASN B O 1
ATOM 3388 N N . GLY B 1 177 ? -3.68 22.672 9.344 1 95.56 177 GLY B N 1
ATOM 3389 C CA . GLY B 1 177 ? -3.627 23.969 9.984 1 95.56 177 GLY B CA 1
ATOM 3390 C C . GLY B 1 177 ? -2.949 23.938 11.344 1 95.56 177 GLY B C 1
ATOM 3391 O O . GLY B 1 177 ? -2.676 22.875 11.883 1 95.56 177 GLY B O 1
ATOM 3392 N N . ILE B 1 178 ? -2.621 25.125 11.773 1 96.31 178 ILE B N 1
ATOM 3393 C CA . ILE B 1 178 ? -2.137 25.328 13.133 1 96.31 178 ILE B CA 1
ATOM 3394 C C . ILE B 1 178 ? -3.055 26.312 13.859 1 96.31 178 ILE B C 1
ATOM 3396 O O . ILE B 1 178 ? -3.275 27.422 13.391 1 96.31 178 ILE B O 1
ATOM 3400 N N . LYS B 1 179 ? -3.525 25.812 14.93 1 93.25 179 LYS B N 1
ATOM 3401 C CA . LYS B 1 179 ? -4.387 26.672 15.734 1 93.25 179 LYS B CA 1
ATOM 3402 C C . LYS B 1 179 ? -4.109 26.484 17.219 1 93.25 179 LYS B C 1
ATOM 3404 O O . LYS B 1 179 ? -4.078 25.359 17.719 1 93.25 179 LYS B O 1
ATOM 3409 N N . ASN B 1 180 ? -3.885 27.594 17.922 1 92.62 180 ASN B N 1
ATOM 3410 C CA . ASN B 1 180 ? -3.678 27.594 19.375 1 92.62 180 ASN B CA 1
ATOM 3411 C C . ASN B 1 180 ? -2.6 26.578 19.781 1 92.62 180 ASN B C 1
ATOM 3413 O O . ASN B 1 180 ? -2.793 25.797 20.703 1 92.62 180 ASN B O 1
ATOM 3417 N N . GLY B 1 181 ? -1.584 26.516 18.969 1 95.44 181 GLY B N 1
ATOM 3418 C CA . GLY B 1 181 ? -0.434 25.672 19.281 1 95.44 181 GLY B CA 1
ATOM 3419 C C . GLY B 1 181 ? -0.642 24.219 18.938 1 95.44 181 GLY B C 1
ATOM 3420 O O . GLY B 1 181 ? 0.183 23.359 19.281 1 95.44 181 GLY B O 1
ATOM 3421 N N . GLN B 1 182 ? -1.749 23.938 18.25 1 97 182 GLN B N 1
ATOM 3422 C CA . GLN B 1 182 ? -2.051 22.562 17.859 1 97 182 GLN B CA 1
ATOM 3423 C C . GLN B 1 182 ? -1.93 22.375 16.359 1 97 182 GLN B C 1
ATOM 3425 O O . GLN B 1 182 ? -2.348 23.25 15.586 1 97 182 GLN B O 1
ATOM 3430 N N . ILE B 1 183 ? -1.362 21.266 15.969 1 98.06 183 ILE B N 1
ATOM 3431 C CA . ILE B 1 183 ? -1.371 20.875 14.57 1 98.06 183 ILE B CA 1
ATOM 3432 C C . ILE B 1 183 ? -2.662 20.125 14.258 1 98.06 183 ILE B C 1
ATOM 3434 O O . ILE B 1 183 ? -2.98 19.125 14.906 1 98.06 183 ILE B O 1
ATOM 3438 N N . MET B 1 184 ? -3.357 20.547 13.195 1 96.12 184 MET B N 1
ATOM 3439 C CA . MET B 1 184 ? -4.719 20.062 12.992 1 96.12 184 MET B CA 1
ATOM 3440 C C . MET B 1 184 ? -4.812 19.219 11.719 1 96.12 184 MET B C 1
ATOM 3442 O O . MET B 1 184 ? -4.047 19.438 10.781 1 96.12 184 MET B O 1
ATOM 3446 N N . THR B 1 185 ? -5.754 18.266 11.742 1 95.31 185 THR B N 1
ATOM 3447 C CA . THR B 1 185 ? -6.066 17.469 10.562 1 95.31 185 THR B CA 1
ATOM 3448 C C . THR B 1 185 ? -7.551 17.094 10.531 1 95.31 185 THR B C 1
ATOM 3450 O O . THR B 1 185 ? -8.297 17.453 11.445 1 95.31 185 THR B O 1
ATOM 3453 N N . SER B 1 186 ? -7.988 16.391 9.531 1 91.5 186 SER B N 1
ATOM 3454 C CA . SER B 1 186 ? -9.414 16.25 9.266 1 91.5 186 SER B CA 1
ATOM 3455 C C . SER B 1 186 ? -9.945 14.906 9.766 1 91.5 186 SER B C 1
ATOM 3457 O O . SER B 1 186 ? -11.148 14.648 9.703 1 91.5 186 SER B O 1
ATOM 3459 N N . SER B 1 187 ? -9.023 14.047 10.242 1 92.31 187 SER B N 1
ATOM 3460 C CA . SER B 1 187 ? -9.453 12.695 10.57 1 92.31 187 SER B CA 1
ATOM 3461 C C . SER B 1 187 ? -8.758 12.188 11.828 1 92.31 187 SER B C 1
ATOM 3463 O O . SER B 1 187 ? -7.535 12.297 11.953 1 92.31 187 SER B O 1
ATOM 3465 N N . PHE B 1 188 ? -9.594 11.516 12.656 1 91.81 188 PHE B N 1
ATOM 3466 C CA . PHE B 1 188 ? -9.031 10.922 13.859 1 91.81 188 PHE B CA 1
ATOM 3467 C C . PHE B 1 188 ? -8.039 9.82 13.508 1 91.81 188 PHE B C 1
ATOM 3469 O O . PHE B 1 188 ? -7.004 9.68 14.164 1 91.81 188 PHE B O 1
ATOM 3476 N N . GLU B 1 189 ? -8.383 9.07 12.531 1 93.94 189 GLU B N 1
ATOM 3477 C CA . GLU B 1 189 ? -7.523 7.957 12.125 1 93.94 189 GLU B CA 1
ATOM 3478 C C . GLU B 1 189 ? -6.16 8.461 11.656 1 93.94 189 GLU B C 1
ATOM 3480 O O . GLU B 1 189 ? -5.125 7.895 12.023 1 93.94 189 GLU B O 1
ATOM 3485 N N . GLU B 1 190 ? -6.215 9.5 10.93 1 95.75 190 GLU B N 1
ATOM 3486 C CA . GLU B 1 190 ? -4.969 10.086 10.438 1 95.75 190 GLU B CA 1
ATOM 3487 C C . GLU B 1 190 ? -4.164 10.703 11.578 1 95.75 190 GLU B C 1
ATOM 3489 O O . GLU B 1 190 ? -2.943 10.562 11.633 1 95.75 190 GLU B O 1
ATOM 3494 N N . ALA B 1 191 ? -4.887 11.406 12.375 1 96.88 191 ALA B N 1
ATOM 3495 C CA . ALA B 1 191 ? -4.211 12.008 13.516 1 96.88 191 ALA B CA 1
ATOM 3496 C C . ALA B 1 191 ? -3.508 10.945 14.359 1 96.88 191 ALA B C 1
ATOM 3498 O O . ALA B 1 191 ? -2.342 11.109 14.734 1 96.88 191 ALA B O 1
ATOM 3499 N N . TYR B 1 192 ? -4.188 9.898 14.594 1 96.81 192 TYR B N 1
ATOM 3500 C CA . TYR B 1 192 ? -3.646 8.836 15.438 1 96.81 192 TYR B CA 1
ATOM 3501 C C . TYR B 1 192 ? -2.412 8.211 14.797 1 96.81 192 TYR B C 1
ATOM 3503 O O . TYR B 1 192 ? -1.388 8.031 15.461 1 96.81 192 TYR B O 1
ATOM 3511 N N . THR B 1 193 ? -2.49 7.84 13.547 1 98.12 193 THR B N 1
ATOM 3512 C CA . THR B 1 193 ? -1.374 7.219 12.836 1 98.12 193 THR B CA 1
ATOM 3513 C C . THR B 1 193 ? -0.158 8.141 12.836 1 98.12 193 THR B C 1
ATOM 3515 O O . THR B 1 193 ? 0.965 7.695 13.086 1 98.12 193 THR B O 1
ATOM 3518 N N . GLN B 1 194 ? -0.369 9.406 12.57 1 97.94 194 GLN B N 1
ATOM 3519 C CA . GLN B 1 194 ? 0.735 10.359 12.531 1 97.94 194 GLN B CA 1
ATOM 3520 C C . GLN B 1 194 ? 1.335 10.562 13.922 1 97.94 194 GLN B C 1
ATOM 3522 O O . GLN B 1 194 ? 2.553 10.688 14.062 1 97.94 194 GLN B O 1
ATOM 3527 N N . LYS B 1 195 ? 0.502 10.602 14.875 1 97.94 195 LYS B N 1
ATOM 3528 C CA . LYS B 1 195 ? 0.998 10.742 16.25 1 97.94 195 LYS B CA 1
ATOM 3529 C C . LYS B 1 195 ? 1.875 9.555 16.625 1 97.94 195 LYS B C 1
ATOM 3531 O O . LYS B 1 195 ? 2.916 9.727 17.266 1 97.94 195 LYS B O 1
ATOM 3536 N N . LEU B 1 196 ? 1.441 8.383 16.281 1 98.12 196 LEU B N 1
ATOM 3537 C CA . LEU B 1 196 ? 2.227 7.184 16.547 1 98.12 196 LEU B CA 1
ATOM 3538 C C . LEU B 1 196 ? 3.604 7.277 15.898 1 98.12 196 LEU B C 1
ATOM 3540 O O . LEU B 1 196 ? 4.613 6.957 16.531 1 98.12 196 LEU B O 1
ATOM 3544 N N . ALA B 1 197 ? 3.672 7.727 14.664 1 98.44 197 ALA B N 1
ATOM 3545 C CA . ALA B 1 197 ? 4.945 7.898 13.969 1 98.44 197 ALA B CA 1
ATOM 3546 C C . ALA B 1 197 ? 5.82 8.93 14.672 1 98.44 197 ALA B C 1
ATOM 3548 O O . ALA B 1 197 ? 7.035 8.758 14.773 1 98.44 197 ALA B O 1
ATOM 3549 N N . LEU B 1 198 ? 5.145 9.969 15.109 1 98.44 198 LEU B N 1
ATOM 3550 C CA . LEU B 1 198 ? 5.852 11.023 15.82 1 98.44 198 LEU B CA 1
ATOM 3551 C C . LEU B 1 198 ? 6.543 10.469 17.062 1 98.44 198 LEU B C 1
ATOM 3553 O O . LEU B 1 198 ? 7.715 10.766 17.312 1 98.44 198 LEU B O 1
ATOM 3557 N N . GLU B 1 199 ? 5.887 9.625 17.766 1 97.94 199 GLU B N 1
ATOM 3558 C CA . GLU B 1 199 ? 6.395 9.039 19.016 1 97.94 199 GLU B CA 1
ATOM 3559 C C . GLU B 1 199 ? 7.543 8.07 18.734 1 97.94 199 GLU B C 1
ATOM 3561 O O . GLU B 1 199 ? 8.297 7.715 19.641 1 97.94 199 GLU B O 1
ATOM 3566 N N . ARG B 1 200 ? 7.695 7.746 17.547 1 98.19 200 ARG B N 1
ATOM 3567 C CA . ARG B 1 200 ? 8.695 6.746 17.172 1 98.19 200 ARG B CA 1
ATOM 3568 C C . ARG B 1 200 ? 9.828 7.379 16.359 1 98.19 200 ARG B C 1
ATOM 3570 O O . ARG B 1 200 ? 10.594 6.676 15.703 1 98.19 200 ARG B O 1
ATOM 3577 N N . SER B 1 201 ? 9.891 8.648 16.359 1 98.75 201 SER B N 1
ATOM 3578 C CA . SER B 1 201 ? 10.898 9.375 15.609 1 98.75 201 SER B CA 1
ATOM 3579 C C . SER B 1 201 ? 11.812 10.18 16.531 1 98.75 201 SER B C 1
ATOM 3581 O O . SER B 1 201 ? 11.352 10.773 17.5 1 98.75 201 SER B O 1
ATOM 3583 N N . THR B 1 202 ? 13.078 10.195 16.203 1 98.69 202 THR B N 1
ATOM 3584 C CA . THR B 1 202 ? 14.031 10.984 16.969 1 98.69 202 THR B CA 1
ATOM 3585 C C . THR B 1 202 ? 13.82 12.477 16.719 1 98.69 202 THR B C 1
ATOM 3587 O O . THR B 1 202 ? 13.805 13.281 17.656 1 98.69 202 THR B O 1
ATOM 3590 N N . GLU B 1 203 ? 13.68 12.836 15.484 1 98.75 203 GLU B N 1
ATOM 3591 C CA . GLU B 1 203 ? 13.367 14.203 15.078 1 98.75 203 GLU B CA 1
ATOM 3592 C C . GLU B 1 203 ? 12.086 14.258 14.258 1 98.75 203 GLU B C 1
ATOM 3594 O O . GLU B 1 203 ? 11.828 13.375 13.438 1 98.75 203 GLU B O 1
ATOM 3599 N N . THR B 1 204 ? 11.352 15.32 14.5 1 98.88 204 THR B N 1
ATOM 3600 C CA . THR B 1 204 ? 10.078 15.461 13.797 1 98.88 204 THR B CA 1
ATOM 3601 C C . THR B 1 204 ? 9.93 16.875 13.234 1 98.88 204 THR B C 1
ATOM 3603 O O . THR B 1 204 ? 10.117 17.859 13.953 1 98.88 204 THR B O 1
ATOM 3606 N N . TYR B 1 205 ? 9.555 16.938 11.906 1 98.88 205 TYR B N 1
ATOM 3607 C CA . TYR B 1 205 ? 9.469 18.219 11.211 1 98.88 205 TYR B CA 1
ATOM 3608 C C . TYR B 1 205 ? 8.109 18.375 10.547 1 98.88 205 TYR B C 1
ATOM 3610 O O . TYR B 1 205 ? 7.703 17.547 9.727 1 98.88 205 TYR B O 1
ATOM 3618 N N . LEU B 1 206 ? 7.488 19.453 10.898 1 98.81 206 LEU B N 1
ATOM 3619 C CA . LEU B 1 206 ? 6.219 19.797 10.281 1 98.81 206 LEU B CA 1
ATOM 3620 C C . LEU B 1 206 ? 6.441 20.656 9.039 1 98.81 206 LEU B C 1
ATOM 3622 O O . LEU B 1 206 ? 7.07 21.719 9.117 1 98.81 206 LEU B O 1
ATOM 3626 N N . LEU B 1 207 ? 5.945 20.188 7.93 1 98.75 207 LEU B N 1
ATOM 3627 C CA . LEU B 1 207 ? 5.945 20.938 6.684 1 98.75 207 LEU B CA 1
ATOM 3628 C C . LEU B 1 207 ? 4.602 21.625 6.465 1 98.75 207 LEU B C 1
ATOM 3630 O O . LEU B 1 207 ? 3.605 20.969 6.168 1 98.75 207 LEU B O 1
ATOM 3634 N N . ILE B 1 208 ? 4.648 22.953 6.523 1 97.25 208 ILE B N 1
ATOM 3635 C CA . ILE B 1 208 ? 3.373 23.641 6.406 1 97.25 208 ILE B CA 1
ATOM 3636 C C . ILE B 1 208 ? 3.592 25.016 5.789 1 97.25 208 ILE B C 1
ATOM 3638 O O . ILE B 1 208 ? 4.523 25.734 6.164 1 97.25 208 ILE B O 1
ATOM 3642 N N . ASP B 1 209 ? 2.795 25.281 4.793 1 95.19 209 ASP B N 1
ATOM 3643 C CA . ASP B 1 209 ? 2.914 26.625 4.23 1 95.19 209 ASP B CA 1
ATOM 3644 C C . ASP B 1 209 ? 2.195 27.641 5.105 1 95.19 209 ASP B C 1
ATOM 3646 O O . ASP B 1 209 ? 1.258 27.297 5.832 1 95.19 209 ASP B O 1
ATOM 3650 N N . SER B 1 210 ? 2.555 28.891 4.957 1 93.06 210 SER B N 1
ATOM 3651 C CA . SER B 1 210 ? 2.148 29.953 5.871 1 93.06 210 SER B CA 1
ATOM 3652 C C . SER B 1 210 ? 0.641 30.188 5.816 1 93.06 210 SER B C 1
ATOM 3654 O O . SER B 1 210 ? 0.053 30.703 6.766 1 93.06 210 SER B O 1
ATOM 3656 N N . SER B 1 211 ? -0.003 29.812 4.746 1 91.81 211 SER B N 1
ATOM 3657 C CA . SER B 1 211 ? -1.439 30.031 4.602 1 91.81 211 SER B CA 1
ATOM 3658 C C . SER B 1 211 ? -2.227 29.172 5.59 1 91.81 211 SER B C 1
ATOM 3660 O O . SER B 1 211 ? -3.418 29.406 5.809 1 91.81 211 SER B O 1
ATOM 3662 N N . LYS B 1 212 ? -1.601 28.25 6.223 1 93.69 212 LYS B N 1
ATOM 3663 C CA . LYS B 1 212 ? -2.287 27.312 7.09 1 93.69 212 LYS B CA 1
ATOM 3664 C C . LYS B 1 212 ? -2.135 27.688 8.555 1 93.69 212 LYS B C 1
ATOM 3666 O O . LYS B 1 212 ? -2.699 27.031 9.438 1 93.69 212 LYS B O 1
ATOM 3671 N N . ILE B 1 213 ? -1.39 28.734 8.766 1 92.5 213 ILE B N 1
ATOM 3672 C CA . ILE B 1 213 ? -1.233 29.234 10.125 1 92.5 213 ILE B CA 1
ATOM 3673 C C . ILE B 1 213 ? -2.508 29.953 10.562 1 92.5 213 ILE B C 1
ATOM 3675 O O . ILE B 1 213 ? -3.029 30.797 9.836 1 92.5 213 ILE B O 1
ATOM 3679 N N . GLY B 1 214 ? -3.02 29.547 11.68 1 91.12 214 GLY B N 1
ATOM 3680 C CA . GLY B 1 214 ? -4.254 30.125 12.195 1 91.12 214 GLY B CA 1
ATOM 3681 C C . GLY B 1 214 ? -5.492 29.375 11.75 1 91.12 214 GLY B C 1
ATOM 3682 O O . GLY B 1 214 ? -6.609 29.719 12.141 1 91.12 214 GLY B O 1
ATOM 3683 N N . LYS B 1 215 ? -5.289 28.359 11.039 1 91 215 LYS B N 1
ATOM 3684 C CA . LYS B 1 215 ? -6.418 27.609 10.492 1 91 215 LYS B CA 1
ATOM 3685 C C . LYS B 1 215 ? -6.777 26.422 11.391 1 91 215 LYS B C 1
ATOM 3687 O O . LYS B 1 215 ? -5.895 25.734 11.898 1 91 215 LYS B O 1
ATOM 3692 N N . GLU B 1 216 ? -8.062 26.297 11.531 1 90.81 216 GLU B N 1
ATOM 3693 C CA . GLU B 1 216 ? -8.578 25.188 12.32 1 90.81 216 GLU B CA 1
ATOM 3694 C C . GLU B 1 216 ? -9.055 24.047 11.43 1 90.81 216 GLU B C 1
ATOM 3696 O O . GLU B 1 216 ? -9.312 24.25 10.242 1 90.81 216 GLU B O 1
ATOM 3701 N N . ASP B 1 217 ? -9.008 22.844 11.992 1 92.56 217 ASP B N 1
ATOM 3702 C CA . ASP B 1 217 ? -9.586 21.656 11.359 1 92.56 217 ASP B CA 1
ATOM 3703 C C . ASP B 1 217 ? -10.195 20.719 12.398 1 92.56 217 ASP B C 1
ATOM 3705 O O . ASP B 1 217 ? -10.352 21.094 13.562 1 92.56 217 ASP B O 1
ATOM 3709 N N . PHE B 1 218 ? -10.555 19.594 12.055 1 87.88 218 PHE B N 1
ATOM 3710 C CA . PHE B 1 218 ? -11.469 18.719 12.781 1 87.88 218 PHE B CA 1
ATOM 3711 C C . PHE B 1 218 ? -10.828 18.25 14.086 1 87.88 218 PHE B C 1
ATOM 3713 O O . PHE B 1 218 ? -11.484 18.203 15.125 1 87.88 218 PHE B O 1
ATOM 3720 N N . THR B 1 219 ? -9.555 17.828 14.031 1 92.12 219 THR B N 1
ATOM 3721 C CA . THR B 1 219 ? -8.906 17.234 15.195 1 92.12 219 THR B CA 1
ATOM 3722 C C . THR B 1 219 ? -7.422 17.594 15.227 1 92.12 219 THR B C 1
ATOM 3724 O O . THR B 1 219 ? -6.863 18.031 14.219 1 92.12 219 THR B O 1
ATOM 3727 N N . SER B 1 220 ? -6.855 17.391 16.438 1 96.44 220 SER B N 1
ATOM 3728 C CA . SER B 1 220 ? -5.441 17.703 16.641 1 96.44 220 SER B CA 1
ATOM 3729 C C . SER B 1 220 ? -4.574 16.453 16.453 1 96.44 220 SER B C 1
ATOM 3731 O O . SER B 1 220 ? -4.934 15.367 16.922 1 96.44 220 SER B O 1
ATOM 3733 N N . ILE B 1 221 ? -3.443 16.672 15.773 1 98 221 ILE B N 1
ATOM 3734 C CA . ILE B 1 221 ? -2.43 15.625 15.695 1 98 221 ILE B CA 1
ATOM 3735 C C . ILE B 1 221 ? -1.576 15.641 16.969 1 98 221 ILE B C 1
ATOM 3737 O O . ILE B 1 221 ? -1.454 14.617 17.641 1 98 221 ILE B O 1
ATOM 3741 N N . CYS B 1 222 ? -1.034 16.781 17.281 1 97.94 222 CYS B N 1
ATOM 3742 C CA . CYS B 1 222 ? -0.194 16.984 18.469 1 97.94 222 CYS B CA 1
ATOM 3743 C C . CYS B 1 222 ? 0.079 18.469 18.672 1 97.94 222 CYS B C 1
ATOM 3745 O O . CYS B 1 222 ? -0.171 19.297 17.797 1 97.94 222 CYS B O 1
ATOM 3747 N N . PRO B 1 223 ? 0.543 18.75 19.891 1 97.88 223 PRO B N 1
ATOM 3748 C CA . PRO B 1 223 ? 0.972 20.141 20.094 1 97.88 223 PRO B CA 1
ATOM 3749 C C . PRO B 1 223 ? 2.293 20.469 19.406 1 97.88 223 PRO B C 1
ATOM 3751 O O . PRO B 1 223 ? 3.148 19.578 19.266 1 97.88 223 PRO B O 1
ATOM 3754 N N . LEU B 1 224 ? 2.43 21.719 19.078 1 97.94 224 LEU B N 1
ATOM 3755 C CA . LEU B 1 224 ? 3.664 22.188 18.453 1 97.94 224 LEU B CA 1
ATOM 3756 C C . LEU B 1 224 ? 4.863 21.922 19.359 1 97.94 224 LEU B C 1
ATOM 3758 O O . LEU B 1 224 ? 5.969 21.688 18.859 1 97.94 224 LEU B O 1
ATOM 3762 N N . SER B 1 225 ? 4.668 21.891 20.578 1 97.56 225 SER B N 1
ATOM 3763 C CA . SER B 1 225 ? 5.742 21.734 21.547 1 97.56 225 SER B CA 1
ATOM 3764 C C . SER B 1 225 ? 6.332 20.328 21.516 1 97.56 225 SER B C 1
ATOM 3766 O O . SER B 1 225 ? 7.402 20.094 22.078 1 97.56 225 SER B O 1
ATOM 3768 N N . GLU B 1 226 ? 5.73 19.453 20.859 1 97.88 226 GLU B N 1
ATOM 3769 C CA . GLU B 1 226 ? 6.168 18.062 20.844 1 97.88 226 GLU B CA 1
ATOM 3770 C C . GLU B 1 226 ? 7 17.75 19.609 1 97.88 226 GLU B C 1
ATOM 3772 O O . GLU B 1 226 ? 7.52 16.641 19.453 1 97.88 226 GLU B O 1
ATOM 3777 N N . ILE B 1 227 ? 7.133 18.734 18.75 1 98.44 227 ILE B N 1
ATOM 3778 C CA . ILE B 1 227 ? 7.887 18.438 17.547 1 98.44 227 ILE B CA 1
ATOM 3779 C C . ILE B 1 227 ? 9.203 19.219 17.547 1 98.44 227 ILE B C 1
ATOM 3781 O O . ILE B 1 227 ? 9.359 20.188 18.297 1 98.44 227 ILE B O 1
ATOM 3785 N N . THR B 1 228 ? 10.094 18.781 16.703 1 98.5 228 THR B N 1
ATOM 3786 C CA . THR B 1 228 ? 11.43 19.375 16.641 1 98.5 228 THR B CA 1
ATOM 3787 C C . THR B 1 228 ? 11.375 20.766 16.031 1 98.5 228 THR B C 1
ATOM 3789 O O . THR B 1 228 ? 12.008 21.688 16.531 1 98.5 228 THR B O 1
ATOM 3792 N N . ALA B 1 229 ? 10.633 20.906 14.906 1 98.31 229 ALA B N 1
ATOM 3793 C CA . ALA B 1 229 ? 10.578 22.219 14.266 1 98.31 229 ALA B CA 1
ATOM 3794 C C . ALA B 1 229 ? 9.445 22.297 13.258 1 98.31 229 ALA B C 1
ATOM 3796 O O . ALA B 1 229 ? 8.977 21.266 12.758 1 98.31 229 ALA B O 1
ATOM 3797 N N . VAL B 1 230 ? 9.07 23.5 13.008 1 98.12 230 VAL B N 1
ATOM 3798 C CA . VAL B 1 230 ? 8.188 23.844 11.906 1 98.12 230 VAL B CA 1
ATOM 3799 C C . VAL B 1 230 ? 9 24.406 10.742 1 98.12 230 VAL B C 1
ATOM 3801 O O . VAL B 1 230 ? 9.812 25.312 10.922 1 98.12 230 VAL B O 1
ATOM 3804 N N . ILE B 1 231 ? 8.773 23.781 9.609 1 98.19 231 ILE B N 1
ATOM 3805 C CA . ILE B 1 231 ? 9.359 24.328 8.391 1 98.19 231 ILE B CA 1
ATOM 3806 C C . ILE B 1 231 ? 8.281 25 7.551 1 98.19 231 ILE B C 1
ATOM 3808 O O . ILE B 1 231 ? 7.285 24.375 7.184 1 98.19 231 ILE B O 1
ATOM 3812 N N . THR B 1 232 ? 8.422 26.25 7.281 1 97.19 232 THR B N 1
ATOM 3813 C CA . THR B 1 232 ? 7.402 27.031 6.59 1 97.19 232 THR B CA 1
ATOM 3814 C C . THR B 1 232 ? 8.047 28.016 5.621 1 97.19 232 THR B C 1
ATOM 3816 O O . THR B 1 232 ? 9.273 28.125 5.559 1 97.19 232 THR B O 1
ATOM 3819 N N . ASP B 1 233 ? 7.195 28.5 4.758 1 94.44 233 ASP B N 1
ATOM 3820 C CA . ASP B 1 233 ? 7.648 29.562 3.869 1 94.44 233 ASP B CA 1
ATOM 3821 C C . ASP B 1 233 ? 7.645 30.922 4.586 1 94.44 233 ASP B C 1
ATOM 3823 O O . ASP B 1 233 ? 7.582 30.969 5.816 1 94.44 233 ASP B O 1
ATOM 3827 N N . GLN B 1 234 ? 7.781 31.969 3.814 1 87.31 234 GLN B N 1
ATOM 3828 C CA . GLN B 1 234 ? 7.812 33.312 4.426 1 87.31 234 GLN B CA 1
ATOM 3829 C C . GLN B 1 234 ? 6.488 33.625 5.117 1 87.31 234 GLN B C 1
ATOM 3831 O O . GLN B 1 234 ? 5.418 33.344 4.574 1 87.31 234 GLN B O 1
ATOM 3836 N N . MET B 1 235 ? 6.695 34 6.398 1 82.5 235 MET B N 1
ATOM 3837 C CA . MET B 1 235 ? 5.5 34.375 7.164 1 82.5 235 MET B CA 1
ATOM 3838 C C . MET B 1 235 ? 5.648 35.75 7.789 1 82.5 235 MET B C 1
ATOM 3840 O O . MET B 1 235 ? 6.742 36.312 7.801 1 82.5 235 MET B O 1
ATOM 3844 N N . SER B 1 236 ? 4.527 36.188 8.211 1 82.94 236 SER B N 1
ATOM 3845 C CA . SER B 1 236 ? 4.539 37.469 8.906 1 82.94 236 SER B CA 1
ATOM 3846 C C . SER B 1 236 ? 5.281 37.375 10.234 1 82.94 236 SER B C 1
ATOM 3848 O O . SER B 1 236 ? 5.406 36.281 10.805 1 82.94 236 SER B O 1
ATOM 3850 N N . GLU B 1 237 ? 5.773 38.469 10.656 1 84.12 237 GLU B N 1
ATOM 3851 C CA . GLU B 1 237 ? 6.469 38.531 11.938 1 84.12 237 GLU B CA 1
ATOM 3852 C C . GLU B 1 237 ? 5.562 38.062 13.078 1 84.12 237 GLU B C 1
ATOM 3854 O O . GLU B 1 237 ? 6.012 37.344 13.984 1 84.12 237 GLU B O 1
ATOM 3859 N N . ASN B 1 238 ? 4.328 38.438 12.969 1 82.94 238 ASN B N 1
ATOM 3860 C CA . ASN B 1 238 ? 3.371 38.031 14 1 82.94 238 ASN B CA 1
ATOM 3861 C C . ASN B 1 238 ? 3.178 36.531 14.055 1 82.94 238 ASN B C 1
ATOM 3863 O O . ASN B 1 238 ? 3.156 35.938 15.133 1 82.94 238 ASN B O 1
ATOM 3867 N N . ALA B 1 239 ? 3.064 36 12.953 1 85.81 239 ALA B N 1
ATOM 3868 C CA . ALA B 1 239 ? 2.898 34.562 12.867 1 85.81 239 ALA B CA 1
ATOM 3869 C C . ALA B 1 239 ? 4.137 33.844 13.391 1 85.81 239 ALA B C 1
ATOM 3871 O O . ALA B 1 239 ? 4.023 32.812 14.07 1 85.81 239 ALA B O 1
ATOM 3872 N N . GLN B 1 240 ? 5.195 34.375 13.062 1 88.31 240 GLN B N 1
ATOM 3873 C CA . GLN B 1 240 ? 6.449 33.781 13.516 1 88.31 240 GLN B CA 1
ATOM 3874 C C . GLN B 1 240 ? 6.559 33.812 15.039 1 88.31 240 GLN B C 1
ATOM 3876 O O . GLN B 1 240 ? 6.945 32.812 15.664 1 88.31 240 GLN B O 1
ATOM 3881 N N . GLU B 1 241 ? 6.238 34.875 15.562 1 85.62 241 GLU B N 1
ATOM 3882 C CA . GLU B 1 241 ? 6.309 35.031 17.016 1 85.62 241 GLU B CA 1
ATOM 3883 C C . GLU B 1 241 ? 5.355 34.094 17.719 1 85.62 241 GLU B C 1
ATOM 3885 O O . GLU B 1 241 ? 5.688 33.531 18.766 1 85.62 241 GLU B O 1
ATOM 3890 N N . GLU B 1 242 ? 4.285 33.938 17.141 1 84.69 242 GLU B N 1
ATOM 3891 C CA . GLU B 1 242 ? 3.27 33.062 17.719 1 84.69 242 GLU B CA 1
ATOM 3892 C C . GLU B 1 242 ? 3.74 31.625 17.766 1 84.69 242 GLU B C 1
ATOM 3894 O O . GLU B 1 242 ? 3.455 30.891 18.719 1 84.69 242 GLU B O 1
ATOM 3899 N N . LEU B 1 243 ? 4.461 31.266 16.781 1 90.62 243 LEU B N 1
ATOM 3900 C CA . LEU B 1 243 ? 4.879 29.875 16.672 1 90.62 243 LEU B CA 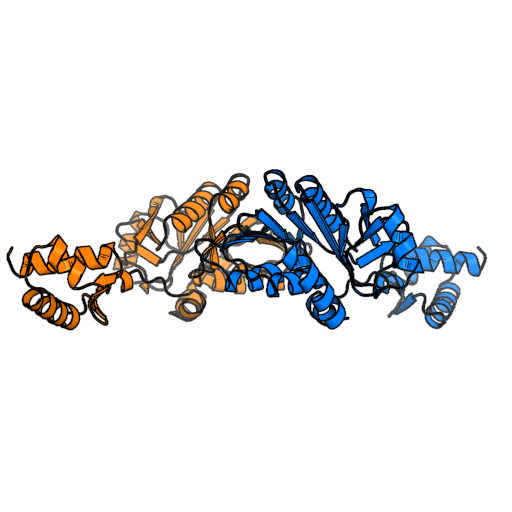1
ATOM 3901 C C . LEU B 1 243 ? 6.152 29.625 17.469 1 90.62 243 LEU B C 1
ATOM 3903 O O . LEU B 1 243 ? 6.352 28.516 17.984 1 90.62 243 LEU B O 1
ATOM 3907 N N . GLU B 1 244 ? 6.969 30.609 17.594 1 91.25 244 GLU B N 1
ATOM 3908 C CA . GLU B 1 244 ? 8.289 30.469 18.188 1 91.25 244 GLU B CA 1
ATOM 3909 C C . GLU B 1 244 ? 8.195 30.156 19.672 1 91.25 244 GLU B C 1
ATOM 3911 O O . GLU B 1 244 ? 9.133 29.625 20.266 1 91.25 244 GLU B O 1
ATOM 3916 N N . VAL B 1 245 ? 7.094 30.422 20.25 1 90.56 245 VAL B N 1
ATOM 3917 C CA . VAL B 1 245 ? 6.91 30.141 21.672 1 90.56 245 VAL B CA 1
ATOM 3918 C C . VAL B 1 245 ? 6.801 28.641 21.875 1 90.56 245 VAL B C 1
ATOM 3920 O O . VAL B 1 245 ? 7.121 28.125 22.953 1 90.56 245 VAL B O 1
ATOM 3923 N N . TYR B 1 246 ? 6.484 27.969 20.844 1 91.94 246 TYR B N 1
ATOM 3924 C CA . TYR B 1 246 ? 6.188 26.562 21 1 91.94 246 TYR B CA 1
ATOM 3925 C C . TYR B 1 246 ? 7.348 25.703 20.5 1 91.94 246 TYR B C 1
ATOM 3927 O O . TYR B 1 246 ? 7.613 24.625 21.047 1 91.94 246 TYR B O 1
ATOM 3935 N N . THR B 1 247 ? 7.93 26.094 19.422 1 93.31 247 THR B N 1
ATOM 3936 C CA . THR B 1 247 ? 8.93 25.234 18.797 1 93.31 247 THR B CA 1
ATOM 3937 C C . THR B 1 247 ? 9.844 26.047 17.875 1 93.31 247 THR B C 1
ATOM 3939 O O . THR B 1 247 ? 9.633 27.25 17.688 1 93.31 247 THR B O 1
ATOM 3942 N N . LYS B 1 248 ? 10.898 25.406 17.422 1 95.12 248 LYS B N 1
ATOM 3943 C CA . LYS B 1 248 ? 11.82 26.016 16.469 1 95.12 248 LYS B CA 1
ATOM 3944 C C . LYS B 1 248 ? 11.156 26.188 15.102 1 95.12 248 LYS B C 1
ATOM 3946 O O . LYS B 1 248 ? 10.414 25.312 14.648 1 95.12 248 LYS B O 1
ATOM 3951 N N . ILE B 1 249 ? 11.43 27.328 14.469 1 95.19 249 ILE B N 1
ATOM 3952 C CA . ILE B 1 249 ? 10.906 27.609 13.141 1 95.19 249 ILE B CA 1
ATOM 3953 C C . ILE B 1 249 ? 12.055 27.688 12.133 1 95.19 249 ILE B C 1
ATOM 3955 O O . ILE B 1 249 ? 13.047 28.375 12.375 1 95.19 249 ILE B O 1
ATOM 3959 N N . ILE B 1 250 ? 11.883 26.969 11.086 1 93 250 ILE B N 1
ATOM 3960 C CA . ILE B 1 250 ? 12.82 27.016 9.977 1 93 250 ILE B CA 1
ATOM 3961 C C . ILE B 1 250 ? 12.164 27.703 8.781 1 93 250 ILE B C 1
ATOM 3963 O O . ILE B 1 250 ? 11.219 27.172 8.188 1 93 250 ILE B O 1
ATOM 3967 N N . SER B 1 251 ? 12.555 28.891 8.477 1 86.38 251 SER B N 1
ATOM 3968 C CA . SER B 1 251 ? 11.969 29.656 7.387 1 86.38 251 SER B CA 1
ATOM 3969 C C . SER B 1 251 ? 13.047 30.156 6.426 1 86.38 251 SER B C 1
ATOM 3971 O O . SER B 1 251 ? 14.203 30.328 6.812 1 86.38 251 SER B O 1
#

pLDDT: mean 91.7, std 9.24, range [46.97, 98.94]

Nearest PDB structures (foldseek):
  7l6l-assembly1_E  TM=9.206E-01  e=2.005E-14  Escherichia coli K-12
  2pex-assembly1_A  TM=9.077E-01  e=2.999E-02  Xanthomonas campestris
  5hsm-assembly1_A-2  TM=9.090E-01  e=4.087E-02  Mycobacterium tuberculosis H37Rv
  7bzh-assembly1_A  TM=8.618E-01  e=1.170E-01  Saccharolobus islandicus
  5w1e-assembly1_A  TM=6.080E-01  e=1.245E-01  Streptomyces coelicolor A3(2)

InterPro domains:
  IPR001034 DeoR-type HTH domain [PF08220] (6-60)
  IPR001034 DeoR-type HTH domain [PR00037] (24-38)
  IPR001034 DeoR-type HTH domain [PR00037] (38-56)
  IPR001034 DeoR-type HTH domain [PS51000] (3-58)
  IPR001034 DeoR-type HTH domain [SM00420] (6-58)
  IPR014036 DeoR-like transcriptional repressor, C-terminal sensor domain [PF00455] (76-234)
  IPR018356 Transcription regulator, HTH DeoR-type, conserved site [PS00894] (6-40)
  IPR036388 Winged helix-like DNA-binding domain superfamily [G3DSA:1.10.10.10] (4-64)
  IPR036390 Winged helix DNA-binding domain superfamily [SSF46785] (4-65)
  IPR037171 NagB/RpiA transferase-like [SSF100950] (75-235)
  IPR050313 Carbohydrate Metabolism HTH-type Transcriptional Regulators [PTHR30363] (1-243)

Radius of gyration: 28.88 Å; Cα contacts (8 Å, |Δi|>4): 1035; chains: 2; bounding box: 86×76×54 Å

Sequence (502 aa):
MGKNQRQDEIIRLVDRTGTVTVAEIVESMKVSDMTVRRDLIELESKGLLTRVHGGAKSNQHLKYREIPHEEKLYQNIEAKRTVAKKAVELIEDGDTIFLGPGTSVEVLAEEITNQHLRVITNCLPIFRDLLKKKSDTFKVFLLGGEMREATQAFVGEMTNAIMDKMYFTKMFFSGNGIKNGQIMTSSFEEAYTQKLALERSTETYLLIDSSKIGKEDFTSICPLSEITAVITDQMSENAQEELEVYTKIISMGKNQRQDEIIRLVDRTGTVTVAEIVESMKVSDMTVRRDLIELESKGLLTRVHGGAKSNQHLKYREIPHEEKLYQNIEAKRTVAKKAVELIEDGDTIFLGPGTSVEVLAEEITNQHLRVITNCLPIFRDLLKKKSDTFKVFLLGGEMREATQAFVGEMTNAIMDKMYFTKMFFSGNGIKNGQIMTSSFEEAYTQKLALERSTETYLLIDSSKIGKEDFTSICPLSEITAVITDQMSENAQEELEVYTKIIS

Solvent-accessible surface area (backbone atoms only — not comparable to full-atom values): 25456 Å² total; per-residue (Å²): 128,54,69,69,59,48,50,51,50,49,48,50,49,16,45,71,58,39,56,38,42,50,67,56,51,24,68,75,67,70,47,54,66,68,58,52,52,52,47,48,53,51,36,32,75,70,61,54,26,41,73,48,94,70,25,35,28,22,35,47,49,50,66,59,47,71,67,39,42,81,67,46,44,65,58,64,42,67,40,29,48,52,24,20,61,58,52,49,70,73,63,54,76,72,38,34,34,36,40,40,46,48,46,47,38,36,49,27,58,69,65,56,75,77,63,33,33,38,39,37,24,32,15,56,68,46,45,57,61,47,57,78,61,53,49,97,49,20,44,60,34,35,44,25,22,38,64,39,79,48,60,38,24,34,29,51,68,64,24,45,59,56,51,70,74,48,75,25,54,32,31,41,30,52,59,66,10,32,38,96,58,25,32,12,27,79,40,72,53,55,23,49,50,51,38,54,52,53,76,32,27,75,33,33,34,39,43,41,46,50,86,25,62,72,27,78,55,75,36,66,44,46,52,43,63,78,39,58,28,39,30,26,31,86,63,52,70,66,58,47,56,65,46,51,77,44,26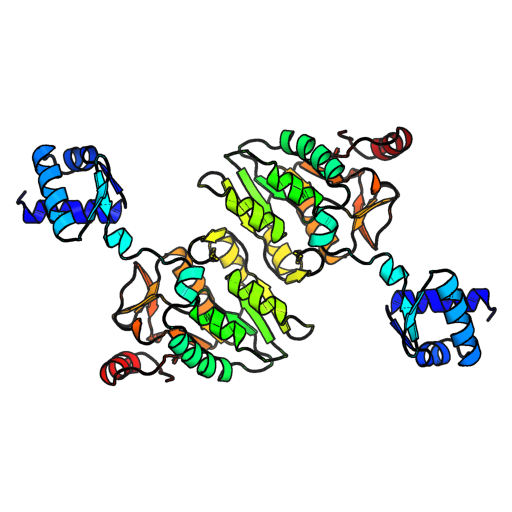,47,73,47,109,129,54,71,69,59,47,50,51,50,49,48,51,48,16,45,72,57,39,55,39,42,49,68,54,51,25,68,75,67,70,47,55,64,68,57,51,53,52,49,47,52,52,37,31,76,69,61,53,29,42,73,48,94,69,26,34,28,22,33,48,50,47,68,61,46,69,68,40,42,80,66,47,43,64,59,63,39,68,39,29,48,52,25,20,61,58,54,48,70,73,62,53,76,72,37,33,33,35,41,40,46,49,47,49,38,37,47,26,60,70,65,58,74,77,62,34,33,36,40,36,26,30,16,53,69,48,46,56,61,47,55,78,61,52,49,98,50,20,42,60,32,36,44,25,24,37,64,40,76,48,60,39,25,34,28,51,68,64,22,45,58,56,51,70,74,47,75,25,54,32,30,40,30,50,59,65,12,32,38,97,59,25,32,12,28,77,39,69,53,55,23,50,49,52,38,54,50,51,76,31,27,75,33,35,36,39,40,42,45,50,86,27,60,72,28,77,54,74,37,66,44,46,52,43,63,77,38,57,30,38,29,26,31,87,63,52,70,66,58,49,56,64,46,52,78,46,26,47,74,47,108

Secondary structure (DSSP, 8-state):
--HHHHHHHHHHHHHHHSEEEHHHHHHHHT--HHHHHHHHHHHHHTTSEEEETTEEEESSTTTT----HHHHHTTTHHHHHHHHHHHHTT--TT-EEEE-SSHHHHHHHHH---SSEEEEESBHHHHHHHHTT--SSEEEEE--BEEETTTTEEESHHHHHHHTT--EEEEEE--SEEETTEEEES-HHHHHHHHHHHHTEEEEEEE--GGGBT---SEEEEEGGGSSEEE-SS--HHHHHHHHTTSEEE-/--HHHHHHHHHHHHHHHSEEEHHHHHHHHT--HHHHHHHHHHHHHTTSEEEETTEEEESSTTTT----HHHHHTTTHHHHHHHHHHHHTT--TT-EEEE-SSHHHHHHHHH---SSEEEEESBHHHHHHHHTT--SSEEEEE--BEEETTTTEEESHHHHHHHTT--EEEEEE--SEEETTEEEES-HHHHHHHHHHHHTEEEEEEE--GGGBT---SEEEEEGGGSSEEE-SS--HHHHHHHHTTSEEE-

Foldseek 3Di:
DDLVVLLVVLLVVLLVVQKDFLVRSCVVVVDDSVSSVVSQVVCVVVVQWADDVRTIGGVCVVVQPQAAQVVQLCVVVVFLLQLLVQVLVVDDAPWEEEEEFHNSSLSNLQVHDHLAYHYEYQADSSQVNQVVNDDPRYHYYYQAADADRRGNGHFDDSSLVVLLPDAGQEYEYEAQADAPQFGAHADPRSLVSVLSRLVRYNAYEYEDEQVRYNPHYDDTSDGLQSHAEYRYGDDDPVSVVVSVVRYHYHD/DDLVVLLVVLLVVLLVVQKDFLVRSCVVVVDDSVSSVVSQVVCVVVVQWDDDVRTIGGCVVVVQPQAAQVVQLCVVVVFLLQLLVLVLVVDDAPWEEEEEFHNSSLSNLQVHDHLAYHYEYQADSSQVNQVVNDDPRYHYYYQADDADRRGNGHFDDSSLVVLLPDAGQEYEYEAQADAPQFGEHADPRSLVSVLSRLVRYNAYEYEDEQVRYNPHYDDTSDGLQSHAEYRYGDDDPVSVVVSVVRYHYHD

Organism: Streptococcus sanguinis (strain SK36) (NCBI:txid388919)